Protein AF-0000000068155104 (afdb_homodimer)

Nearest PDB structures (foldseek):
  5gm2-assembly2_L  TM=5.877E-01  e=4.434E-13  Streptomyces blastmyceticus
  5gm2-assembly3_O  TM=5.176E-01  e=1.090E-13  Streptomyces blastmyceticus
  5gm2-assembly3_N  TM=5.203E-01  e=8.674E-13  Streptomyces blastmyceticus
  5gm2-assembly3_R  TM=5.690E-01  e=5.835E-11  Streptomyces blastmyceticus
  5gm2-assembly2_K  TM=4.852E-01  e=7.006E-11  Streptomyces blastmyceticus

pLDDT: mean 82.0, std 18.07, range [31.83, 98.69]

Radius of gyration: 24.77 Å; Cα contacts (8 Å, |Δi|>4): 972; chains: 2; bounding box: 61×70×61 Å

Sequence (526 aa):
MEKQAEGARKAYEYGQENKIDWGRTASDYTRYRAGFPAELFVRLERSFGVGLPDQRVLDIGTGTGTLAKRGCSVTGLDPSAEMMEGAKALDEKEGVRVTYVQGKTEDTQLPTASFEVVTAGTCWHWFDSHKAFAEVARLLVEGGRLVICHFDWLPIKGSIAWRTEQLWNMNGGTGFYPQWTIDAAECGFTHIETFSFDVSVPYSHEAWRGRLRAMGGIAAALTPDQVARFDRELDALLREHAPDEPLFIPHRVWAMIATRPAKMEKQAEGARKAYEYGQENKIDWGRTASDYTRYRAGFPAELFVRLERSFGVGLPDQRVLDIGTGTGTLAKRGCSVTGLDPSAEMMEGAKALDEKEGVRVTYVQGKTEDTQLPTASFEVVTAGTCWHWFDSHKAFAEVARLLVEGGRLVICHFDWLPIKGSIAWRTEQLWNMNGGTGFYPQWTIDAAECGFTHIETFSFDVSVPYSHEAWRGRLRAMGGIAAALTPDQVARFDRELDALLREHAPDEPLFIPHRVWAMIATRPAK

InterPro domains:
  IPR013216 Methyltransferase type 11 [PF08241] (58-148)
  IPR029063 S-adenosyl-L-methionine-dependent methyltransferase superfamily [G3DSA:3.40.50.150] (23-234)
  IPR029063 S-adenosyl-L-methionine-dependent methyltransferase superfamily [SSF53335] (28-261)
  IPR051052 Diverse substrate methyltransferase [PTHR44942] (25-153)

Structure (mmCIF, N/CA/C/O backbone):
data_AF-0000000068155104-model_v1
#
loop_
_entity.id
_entity.type
_entity.pdbx_description
1 polymer 'Methyltransferase type 11, putative'
#
loop_
_atom_site.group_PDB
_atom_site.id
_atom_site.type_symbol
_atom_site.label_atom_id
_atom_site.label_alt_id
_atom_site.label_comp_id
_atom_site.label_asym_id
_atom_site.label_entity_id
_atom_site.label_seq_id
_atom_site.pdbx_PDB_ins_code
_atom_site.Cartn_x
_atom_site.Cartn_y
_atom_site.Cartn_z
_atom_site.occupancy
_atom_site.B_iso_or_equiv
_atom_site.auth_seq_id
_atom_site.auth_comp_id
_atom_site.auth_asym_id
_atom_site.auth_atom_id
_atom_site.pdbx_PDB_model_num
ATOM 1 N N . MET A 1 1 ? -6.457 1.506 -16.344 1 32.34 1 MET A N 1
ATOM 2 C CA . MET A 1 1 ? -7.012 0.503 -15.445 1 32.34 1 MET A CA 1
ATOM 3 C C . MET A 1 1 ? -7.699 -0.613 -16.219 1 32.34 1 MET A C 1
ATOM 5 O O . MET A 1 1 ? -7.5 -1.794 -15.93 1 32.34 1 MET A O 1
ATOM 9 N N . GLU A 1 2 ? -8.469 -0.077 -17.125 1 35.06 2 GLU A N 1
ATOM 10 C CA . GLU A 1 2 ? -9.219 -0.964 -18.016 1 35.06 2 GLU A CA 1
ATOM 11 C C . GLU A 1 2 ? -8.289 -1.719 -18.953 1 35.06 2 GLU A C 1
ATOM 13 O O . GLU A 1 2 ? -8.469 -2.914 -19.188 1 35.06 2 GLU A O 1
ATOM 18 N N . LYS A 1 3 ? -7.273 -1.003 -19.219 1 40.66 3 LYS A N 1
ATOM 19 C CA . LYS A 1 3 ? -6.406 -1.529 -20.266 1 40.66 3 LYS A CA 1
ATOM 20 C C . LYS A 1 3 ? -5.504 -2.635 -19.719 1 40.66 3 LYS A C 1
ATOM 22 O O . LYS A 1 3 ? -5.246 -3.623 -20.422 1 40.66 3 LYS A O 1
ATOM 27 N N . GLN A 1 4 ? -5.113 -2.43 -18.531 1 37.66 4 GLN A N 1
ATOM 28 C CA . GLN A 1 4 ? -4.254 -3.443 -17.922 1 37.66 4 GLN A CA 1
ATOM 29 C C . GLN A 1 4 ? -5.035 -4.719 -17.641 1 37.66 4 GLN A C 1
ATOM 31 O O . GLN A 1 4 ? -4.543 -5.824 -17.875 1 37.66 4 GLN A O 1
ATOM 36 N N . ALA A 1 5 ? -6.254 -4.488 -17.141 1 41.12 5 ALA A N 1
ATOM 37 C CA . ALA A 1 5 ? -7.137 -5.633 -16.938 1 41.12 5 ALA A CA 1
ATOM 38 C C . ALA A 1 5 ? -7.48 -6.297 -18.266 1 41.12 5 ALA A C 1
ATOM 40 O O . ALA A 1 5 ? -7.496 -7.527 -18.375 1 41.12 5 ALA A O 1
ATOM 41 N N . GLU A 1 6 ? -7.781 -5.344 -19.156 1 45.97 6 GLU A N 1
ATOM 42 C CA . GLU A 1 6 ? -8.094 -5.852 -20.5 1 45.97 6 GLU A CA 1
ATOM 43 C C . GLU A 1 6 ? -6.906 -6.605 -21.094 1 45.97 6 GLU A C 1
ATOM 45 O O . GLU A 1 6 ? -7.082 -7.648 -21.719 1 45.97 6 GLU A O 1
ATOM 50 N N . GLY A 1 7 ? -5.844 -6.129 -20.766 1 43.12 7 GLY A N 1
ATOM 51 C CA . GLY A 1 7 ? -4.652 -6.801 -21.25 1 43.12 7 GLY A CA 1
ATOM 52 C C . GLY A 1 7 ? -4.406 -8.141 -20.594 1 43.12 7 GLY A C 1
ATOM 53 O O . GLY A 1 7 ? -4.109 -9.133 -21.266 1 43.12 7 GLY A O 1
ATOM 54 N N . ALA A 1 8 ? -4.641 -8.102 -19.344 1 42.47 8 ALA A N 1
ATOM 55 C CA . ALA A 1 8 ? -4.504 -9.352 -18.594 1 42.47 8 ALA A CA 1
ATOM 56 C C . ALA A 1 8 ? -5.582 -10.359 -19 1 42.47 8 ALA A C 1
ATOM 58 O O . ALA A 1 8 ? -5.293 -11.539 -19.219 1 42.47 8 ALA A O 1
ATOM 59 N N . ARG A 1 9 ? -6.805 -9.883 -19.078 1 45.38 9 ARG A N 1
ATOM 60 C CA . ARG A 1 9 ? -7.906 -10.711 -19.547 1 45.38 9 ARG A CA 1
ATOM 61 C C . ARG A 1 9 ? -7.641 -11.211 -20.969 1 45.38 9 ARG A C 1
ATOM 63 O O . ARG A 1 9 ? -7.844 -12.391 -21.25 1 45.38 9 ARG A O 1
ATOM 70 N N . LYS A 1 10 ? -7.285 -10.297 -21.703 1 47.78 10 LYS A N 1
ATOM 71 C CA . LYS A 1 10 ? -6.949 -10.695 -23.078 1 47.78 10 LYS A CA 1
ATOM 72 C C . LYS A 1 10 ? -5.777 -11.672 -23.094 1 47.78 10 LYS A C 1
ATOM 74 O O . LYS A 1 10 ? -5.77 -12.633 -23.859 1 47.78 10 LYS A O 1
ATOM 79 N N . ALA A 1 11 ? -4.938 -11.312 -22.188 1 43.78 11 ALA A N 1
ATOM 80 C CA . ALA A 1 11 ? -3.807 -12.234 -22.094 1 43.78 11 ALA A CA 1
ATOM 81 C C . ALA A 1 11 ? -4.254 -13.602 -21.594 1 43.78 11 ALA A C 1
ATOM 83 O O . ALA A 1 11 ? -3.812 -14.633 -22.094 1 43.78 11 ALA A O 1
ATOM 84 N N . TYR A 1 12 ? -5.152 -13.57 -20.703 1 43.81 12 TYR A N 1
ATOM 85 C CA . TYR A 1 12 ? -5.75 -14.812 -20.219 1 43.81 12 TYR A CA 1
ATOM 86 C C . TYR A 1 12 ? -6.602 -15.461 -21.312 1 43.81 12 TYR A C 1
ATOM 88 O O . TYR A 1 12 ? -6.469 -16.656 -21.578 1 43.81 12 TYR A O 1
ATOM 96 N N . GLU A 1 13 ? -7.578 -14.664 -21.75 1 48.22 13 GLU A N 1
ATOM 97 C CA . GLU A 1 13 ? -8.398 -15.18 -22.844 1 48.22 13 GLU A CA 1
ATOM 98 C C . GLU A 1 13 ? -7.531 -15.625 -24.016 1 48.22 13 GLU A C 1
ATOM 100 O O . GLU A 1 13 ? -7.789 -16.672 -24.625 1 48.22 13 GLU A O 1
ATOM 105 N N . TYR A 1 14 ? -6.711 -14.727 -24.297 1 42.06 14 TYR A N 1
ATOM 106 C CA . TYR A 1 14 ? -5.746 -15.094 -25.328 1 42.06 14 TYR A CA 1
ATOM 107 C C . TYR A 1 14 ? -4.996 -16.359 -24.938 1 42.06 14 TYR A C 1
ATOM 109 O O . TYR A 1 14 ? -4.805 -17.25 -25.766 1 42.06 14 TYR A O 1
ATOM 117 N N . GLY A 1 15 ? -4.637 -16.328 -23.75 1 41.47 15 GLY A N 1
ATOM 118 C CA . GLY A 1 15 ? -4.027 -17.562 -23.281 1 41.47 15 GLY A CA 1
ATOM 119 C C . GLY A 1 15 ? -4.965 -18.75 -23.344 1 41.47 15 GLY A C 1
ATOM 120 O O . GLY A 1 15 ? -4.57 -19.844 -23.766 1 41.47 15 GLY A O 1
ATOM 121 N N . GLN A 1 16 ? -6.125 -18.516 -22.953 1 42.72 16 GLN A N 1
ATOM 122 C CA . GLN A 1 16 ? -7.133 -19.562 -23.031 1 42.72 16 GLN A CA 1
ATOM 123 C C . GLN A 1 16 ? -7.434 -19.922 -24.484 1 42.72 16 GLN A C 1
ATOM 125 O O . GLN A 1 16 ? -7.578 -21.094 -24.828 1 42.72 16 GLN A O 1
ATOM 130 N N . GLU A 1 17 ? -7.809 -18.938 -25.172 1 41.97 17 GLU A N 1
ATOM 131 C CA . GLU A 1 17 ? -8.203 -19.172 -26.547 1 41.97 17 GLU A CA 1
ATOM 132 C C . GLU A 1 17 ? -7.039 -19.734 -27.359 1 41.97 17 GLU A C 1
ATOM 134 O O . GLU A 1 17 ? -7.238 -20.562 -28.266 1 41.97 17 GLU A O 1
ATOM 139 N N . ASN A 1 18 ? -5.91 -19.016 -27.266 1 42.78 18 ASN A N 1
ATOM 140 C CA . ASN A 1 18 ? -4.824 -19.406 -28.156 1 42.78 18 ASN A CA 1
ATOM 141 C C . ASN A 1 18 ? -3.965 -20.516 -27.531 1 42.78 18 ASN A C 1
ATOM 143 O O . ASN A 1 18 ? -2.852 -20.766 -27.984 1 42.78 18 ASN A O 1
ATOM 147 N N . LYS A 1 19 ? -4.391 -21.375 -26.984 1 40.81 19 LYS A N 1
ATOM 148 C CA . LYS A 1 19 ? -3.715 -22.547 -26.438 1 40.81 19 LYS A CA 1
ATOM 149 C C . LYS A 1 19 ? -2.336 -22.188 -25.891 1 40.81 19 LYS A C 1
ATOM 151 O O . LYS A 1 19 ? -1.319 -22.703 -26.375 1 40.81 19 LYS A O 1
ATOM 156 N N . ILE A 1 20 ? -2.104 -21.078 -25.438 1 39.25 20 ILE A N 1
ATOM 157 C CA . ILE A 1 20 ? -0.818 -20.828 -24.797 1 39.25 20 ILE A CA 1
ATOM 158 C C . ILE A 1 20 ? -0.436 -22.016 -23.922 1 39.25 20 ILE A C 1
ATOM 160 O O . ILE A 1 20 ? -1.214 -22.422 -23.062 1 39.25 20 ILE A O 1
ATOM 164 N N . ASP A 1 21 ? 0.382 -22.891 -24.391 1 36.12 21 ASP A N 1
ATOM 165 C CA . ASP A 1 21 ? 0.933 -24.047 -23.703 1 36.12 21 ASP A CA 1
ATOM 166 C C . ASP A 1 21 ? 1.561 -23.656 -22.359 1 36.12 21 ASP A C 1
ATOM 168 O O . ASP A 1 21 ? 2.752 -23.359 -22.297 1 36.12 21 ASP A O 1
ATOM 172 N N . TRP A 1 22 ? 0.762 -23.281 -21.484 1 41 22 TRP A N 1
ATOM 173 C CA . TRP A 1 22 ? 1.134 -23.047 -20.094 1 41 22 TRP A CA 1
ATOM 174 C C . TRP A 1 22 ? 2.086 -24.141 -19.609 1 41 22 TRP A C 1
ATOM 176 O O . TRP A 1 22 ? 2.713 -24 -18.562 1 41 22 TRP A O 1
ATOM 186 N N . GLY A 1 23 ? 2.125 -25.234 -20.25 1 39.84 23 GLY A N 1
ATOM 187 C CA . GLY A 1 23 ? 3.025 -26.328 -19.969 1 39.84 23 GLY A CA 1
ATOM 188 C C . GLY A 1 23 ? 4.488 -25.969 -20.141 1 39.84 23 GLY A C 1
ATOM 189 O O . GLY A 1 23 ? 5.328 -26.344 -19.312 1 39.84 23 GLY A O 1
ATOM 190 N N . ARG A 1 24 ? 4.84 -25.469 -21.141 1 44.06 24 ARG A N 1
ATOM 191 C CA . ARG A 1 24 ? 6.223 -25.125 -21.453 1 44.06 24 ARG A CA 1
ATOM 192 C C . ARG A 1 24 ? 6.715 -23.969 -20.578 1 44.06 24 ARG A C 1
ATOM 194 O O . ARG A 1 24 ? 7.875 -23.969 -20.156 1 44.06 24 ARG A O 1
ATOM 201 N N . THR A 1 25 ? 5.941 -23.016 -20.234 1 46.38 25 THR A N 1
ATOM 202 C CA . THR A 1 25 ? 6.23 -21.875 -19.375 1 46.38 25 THR A CA 1
ATOM 203 C C . THR A 1 25 ? 6.137 -22.266 -17.906 1 46.38 25 THR A C 1
ATOM 205 O O . THR A 1 25 ? 6.758 -21.641 -17.047 1 46.38 25 THR A O 1
ATOM 208 N N . ALA A 1 26 ? 5.453 -23.266 -17.75 1 51.56 26 ALA A N 1
ATOM 209 C CA . ALA A 1 26 ? 5.277 -23.766 -16.375 1 51.56 26 ALA A CA 1
ATOM 210 C C . ALA A 1 26 ? 6.609 -24.219 -15.789 1 51.56 26 ALA A C 1
ATOM 212 O O . ALA A 1 26 ? 6.883 -23.969 -14.609 1 51.56 26 ALA A O 1
ATOM 213 N N . SER A 1 27 ? 7.441 -24.75 -16.688 1 51.41 27 SER A N 1
ATOM 214 C CA . SER A 1 27 ? 8.727 -25.219 -16.188 1 51.41 27 SER A CA 1
ATOM 215 C C . SER A 1 27 ? 9.609 -24.062 -15.75 1 51.41 27 SER A C 1
ATOM 217 O O . SER A 1 27 ? 10.203 -24.094 -14.664 1 51.41 27 SER A O 1
ATOM 219 N N . ASP A 1 28 ? 9.664 -23.078 -16.578 1 58.44 28 ASP A N 1
ATOM 220 C CA . ASP A 1 28 ? 10.492 -21.938 -16.203 1 58.44 28 ASP A CA 1
ATOM 221 C C . ASP A 1 28 ? 9.867 -21.156 -15.055 1 58.44 28 ASP A C 1
ATOM 223 O O . ASP A 1 28 ? 10.578 -20.672 -14.172 1 58.44 28 ASP A O 1
ATOM 227 N N . TYR A 1 29 ? 8.586 -21.172 -15.109 1 57.03 29 TYR A N 1
ATOM 228 C CA . TYR A 1 29 ? 7.895 -20.422 -14.07 1 57.03 29 TYR A CA 1
ATOM 229 C C . TYR A 1 29 ? 8.211 -20.984 -12.688 1 57.03 29 TYR A C 1
ATOM 231 O O . TYR A 1 29 ? 8.625 -20.25 -11.789 1 57.03 29 TYR A O 1
ATOM 239 N N . THR A 1 30 ? 8.039 -22.203 -12.586 1 58.94 30 THR A N 1
ATOM 240 C CA . THR A 1 30 ? 8.273 -22.859 -11.305 1 58.94 30 THR A CA 1
ATOM 241 C C . THR A 1 30 ? 9.758 -22.844 -10.953 1 58.94 30 THR A C 1
ATOM 243 O O . THR A 1 30 ? 10.125 -22.703 -9.781 1 58.94 30 THR A O 1
ATOM 246 N N . ARG A 1 31 ? 10.422 -22.922 -12.07 1 58.59 31 ARG A N 1
ATOM 247 C CA . ARG A 1 31 ? 11.859 -23.094 -11.859 1 58.59 31 ARG A CA 1
ATOM 248 C C . ARG A 1 31 ? 12.508 -21.766 -11.461 1 58.59 31 ARG A C 1
ATOM 250 O O . ARG A 1 31 ? 13.445 -21.75 -10.664 1 58.59 31 ARG A O 1
ATOM 257 N N . TYR A 1 32 ? 11.898 -20.766 -12.055 1 56.84 32 TYR A N 1
ATOM 258 C CA . TYR A 1 32 ? 12.719 -19.562 -11.922 1 56.84 32 TYR A CA 1
ATOM 259 C C . TYR A 1 32 ? 11.969 -18.484 -11.148 1 56.84 32 TYR A C 1
ATOM 261 O O . TYR A 1 32 ? 12.523 -17.406 -10.875 1 56.84 32 TYR A O 1
ATOM 269 N N . ARG A 1 33 ? 10.773 -18.75 -10.891 1 60.19 33 ARG A N 1
ATOM 270 C CA . ARG A 1 33 ? 10.086 -17.766 -10.055 1 60.19 33 ARG A CA 1
ATOM 271 C C . ARG A 1 33 ? 10.375 -18.016 -8.578 1 60.19 33 ARG A C 1
ATOM 273 O O . ARG A 1 33 ? 10.188 -19.125 -8.078 1 60.19 33 ARG A O 1
ATOM 280 N N . ALA A 1 34 ? 10.891 -16.875 -8.062 1 58.97 34 ALA A N 1
ATOM 281 C CA . ALA A 1 34 ? 11.07 -16.953 -6.613 1 58.97 34 ALA A CA 1
ATOM 282 C C . ALA A 1 34 ? 9.734 -17.047 -5.891 1 58.97 34 ALA A C 1
ATOM 284 O O . ALA A 1 34 ? 8.781 -16.344 -6.246 1 58.97 34 ALA A O 1
ATOM 285 N N . GLY A 1 35 ? 9.492 -18.047 -5.168 1 76.62 35 GLY A N 1
ATOM 286 C CA . GLY A 1 35 ? 8.352 -18.078 -4.273 1 76.62 35 GLY A CA 1
ATOM 287 C C . GLY A 1 35 ? 8.359 -16.969 -3.248 1 76.62 35 GLY A C 1
ATOM 288 O O . GLY A 1 35 ? 9.289 -16.156 -3.203 1 76.62 35 GLY A O 1
ATOM 289 N N . PHE A 1 36 ? 7.34 -16.812 -2.57 1 87.69 36 PHE A N 1
ATOM 290 C CA . PHE A 1 36 ? 7.262 -15.805 -1.516 1 87.69 36 PHE A CA 1
ATOM 291 C C . PHE A 1 36 ? 8.297 -16.078 -0.433 1 87.69 36 PHE A C 1
ATOM 293 O O . PHE A 1 36 ? 8.555 -17.219 -0.083 1 87.69 36 PHE A O 1
ATOM 300 N N . PRO A 1 37 ? 8.93 -14.992 0.095 1 89.5 37 PRO A N 1
ATOM 301 C CA . PRO A 1 37 ? 9.836 -15.172 1.229 1 89.5 37 PRO A CA 1
ATOM 302 C C . PRO A 1 37 ? 9.117 -15.641 2.492 1 89.5 37 PRO A C 1
ATOM 304 O O . PRO A 1 37 ? 7.934 -15.352 2.676 1 89.5 37 PRO A O 1
ATOM 307 N N . ALA A 1 38 ? 9.852 -16.297 3.404 1 86.88 38 ALA A N 1
ATOM 308 C CA . ALA A 1 38 ? 9.32 -16.875 4.641 1 86.88 38 ALA A CA 1
ATOM 309 C C . ALA A 1 38 ? 8.664 -15.797 5.5 1 86.88 38 ALA A C 1
ATOM 311 O O . ALA A 1 38 ? 7.684 -16.062 6.203 1 86.88 38 ALA A O 1
ATOM 312 N N . GLU A 1 39 ? 9.164 -14.594 5.414 1 91.44 39 GLU A N 1
ATOM 313 C CA . GLU A 1 39 ? 8.68 -13.484 6.238 1 91.44 39 GLU A CA 1
ATOM 314 C C . GLU A 1 39 ? 7.207 -13.195 5.969 1 91.44 39 GLU A C 1
ATOM 316 O O . GLU A 1 39 ? 6.473 -12.789 6.871 1 91.44 39 GLU A O 1
ATOM 321 N N . LEU A 1 40 ? 6.789 -13.375 4.762 1 93.75 40 LEU A N 1
ATOM 322 C CA . LEU A 1 40 ? 5.375 -13.18 4.453 1 93.75 40 LEU A CA 1
ATOM 323 C C . LEU A 1 40 ? 4.5 -14.062 5.336 1 93.75 40 LEU A C 1
ATOM 325 O O . LEU A 1 40 ? 3.555 -13.578 5.961 1 93.75 40 LEU A O 1
ATOM 329 N N . PHE A 1 41 ? 4.848 -15.312 5.434 1 89 41 PHE A N 1
ATOM 330 C CA . PHE A 1 41 ? 4.043 -16.297 6.152 1 89 41 PHE A CA 1
ATOM 331 C C . PHE A 1 41 ? 4.098 -16.031 7.656 1 89 41 PHE A C 1
ATOM 333 O O . PHE A 1 41 ? 3.092 -16.188 8.352 1 89 41 PHE A O 1
ATOM 340 N N . VAL A 1 42 ? 5.242 -15.648 8.086 1 90.31 42 VAL A N 1
ATOM 341 C CA . VAL A 1 42 ? 5.41 -15.32 9.5 1 90.31 42 VAL A CA 1
ATOM 342 C C . VAL A 1 42 ? 4.5 -14.141 9.867 1 90.31 42 VAL A C 1
ATOM 344 O O . VAL A 1 42 ? 3.799 -14.188 10.875 1 90.31 42 VAL A O 1
ATOM 347 N N . ARG A 1 43 ? 4.473 -13.125 9.047 1 93.75 43 ARG A N 1
ATOM 348 C CA . ARG A 1 43 ? 3.648 -11.953 9.32 1 93.75 43 ARG A CA 1
ATOM 349 C C . ARG A 1 43 ? 2.164 -12.297 9.25 1 93.75 43 ARG A C 1
ATOM 351 O O . ARG A 1 43 ? 1.377 -11.836 10.078 1 93.75 43 ARG A O 1
ATOM 358 N N . LEU A 1 44 ? 1.815 -13.078 8.266 1 94.12 44 LEU A N 1
ATOM 359 C CA . LEU A 1 44 ? 0.421 -13.484 8.141 1 94.12 44 LEU A CA 1
ATOM 360 C C . LEU A 1 44 ? -0.034 -14.258 9.375 1 94.12 44 LEU A C 1
ATOM 362 O O . LEU A 1 44 ? -1.132 -14.023 9.883 1 94.12 44 LEU A O 1
ATOM 366 N N . GLU A 1 45 ? 0.781 -15.125 9.82 1 90.94 45 GLU A N 1
ATOM 367 C CA . GLU A 1 45 ? 0.453 -15.938 10.984 1 90.94 45 GLU A CA 1
ATOM 368 C C . GLU A 1 45 ? 0.401 -15.094 12.25 1 90.94 45 GLU A C 1
ATOM 370 O O . GLU A 1 45 ? -0.602 -15.102 12.969 1 90.94 45 GLU A O 1
ATOM 375 N N . ARG A 1 46 ? 1.416 -14.312 12.484 1 91.56 46 ARG A N 1
ATOM 376 C CA . ARG A 1 46 ? 1.595 -13.625 13.758 1 91.56 46 ARG A CA 1
ATOM 377 C C . ARG A 1 46 ? 0.658 -12.422 13.867 1 91.56 46 ARG A C 1
ATOM 379 O O . ARG A 1 46 ? 0.117 -12.148 14.938 1 91.56 46 ARG A O 1
ATOM 386 N N . SER A 1 47 ? 0.478 -11.805 12.805 1 93.75 47 SER A N 1
ATOM 387 C CA . SER A 1 47 ? -0.242 -10.539 12.891 1 93.75 47 SER A CA 1
ATOM 388 C C . SER A 1 47 ? -1.708 -10.711 12.5 1 93.75 47 SER A C 1
ATOM 390 O O . SER A 1 47 ? -2.561 -9.922 12.914 1 93.75 47 SER A O 1
ATOM 392 N N . PHE A 1 48 ? -2.008 -11.797 11.727 1 94.31 48 PHE A N 1
ATOM 393 C CA . PHE A 1 48 ? -3.357 -11.836 11.172 1 94.31 48 PHE A CA 1
ATOM 394 C C . PHE A 1 48 ? -4.012 -13.18 11.445 1 94.31 48 PHE A C 1
ATOM 396 O O . PHE A 1 48 ? -5.176 -13.398 11.094 1 94.31 48 PHE A O 1
ATOM 403 N N . GLY A 1 49 ? -3.307 -14.133 12 1 91.62 49 GLY A N 1
ATOM 404 C CA . GLY A 1 49 ? -3.865 -15.438 12.32 1 91.62 49 GLY A CA 1
ATOM 405 C C . GLY A 1 49 ? -4.145 -16.281 11.094 1 91.62 49 GLY A C 1
ATOM 406 O O . GLY A 1 49 ? -5.113 -17.047 11.07 1 91.62 49 GLY A O 1
ATOM 407 N N . VAL A 1 50 ? -3.371 -16.078 10.086 1 91.75 50 VAL A N 1
ATOM 408 C CA . VAL A 1 50 ? -3.514 -16.828 8.836 1 91.75 50 VAL A CA 1
ATOM 409 C C . VAL A 1 50 ? -2.426 -17.906 8.75 1 91.75 50 VAL A C 1
ATOM 411 O O . VAL A 1 50 ? -1.242 -17.609 8.938 1 91.75 50 VAL A O 1
ATOM 414 N N . GLY A 1 51 ? -2.838 -19.078 8.438 1 86.94 51 GLY A N 1
ATOM 415 C CA . GLY A 1 51 ? -1.892 -20.188 8.328 1 86.94 51 GLY A CA 1
ATOM 416 C C . GLY A 1 51 ? -1.689 -20.938 9.625 1 86.94 51 GLY A C 1
ATOM 417 O O . GLY A 1 51 ? -0.599 -21.438 9.891 1 86.94 51 GLY A O 1
ATOM 418 N N . LEU A 1 52 ? -2.648 -20.984 10.422 1 87.12 52 LEU A N 1
ATOM 419 C CA . LEU A 1 52 ? -2.594 -21.688 11.695 1 87.12 52 LEU A CA 1
ATOM 420 C C . LEU A 1 52 ? -2.861 -23.188 11.508 1 87.12 52 LEU A C 1
ATOM 422 O O . LEU A 1 52 ? -3.49 -23.578 10.531 1 87.12 52 LEU A O 1
ATOM 426 N N . PRO A 1 53 ? -2.381 -23.938 12.461 1 84.25 53 PRO A N 1
ATOM 427 C CA . PRO A 1 53 ? -2.656 -25.375 12.367 1 84.25 53 PRO A CA 1
ATOM 428 C C . PRO A 1 53 ? -4.148 -25.688 12.297 1 84.25 53 PRO A C 1
ATOM 430 O O . PRO A 1 53 ? -4.949 -25.047 12.977 1 84.25 53 PRO A O 1
ATOM 433 N N . ASP A 1 54 ? -4.492 -26.609 11.352 1 85.94 54 ASP A N 1
ATOM 434 C CA . ASP A 1 54 ? -5.824 -27.188 11.188 1 85.94 54 ASP A CA 1
ATOM 435 C C . ASP A 1 54 ? -6.793 -26.156 10.586 1 85.94 54 ASP A C 1
ATOM 437 O O . ASP A 1 54 ? -7.996 -26.422 10.5 1 85.94 54 ASP A O 1
ATOM 441 N N . GLN A 1 55 ? -6.289 -25.047 10.266 1 91.12 55 GLN A N 1
ATOM 442 C CA . GLN A 1 55 ? -7.129 -24.062 9.586 1 91.12 55 GLN A CA 1
ATOM 443 C C . GLN A 1 55 ? -7.555 -24.578 8.211 1 91.12 55 GLN A C 1
ATOM 445 O O . GLN A 1 55 ? -6.738 -25.141 7.473 1 91.12 55 GLN A O 1
ATOM 450 N N . ARG A 1 56 ? -8.836 -24.516 7.875 1 93.75 56 ARG A N 1
ATOM 451 C CA . ARG A 1 56 ? -9.32 -24.828 6.535 1 93.75 56 ARG A CA 1
ATOM 452 C C . ARG A 1 56 ? -9.031 -23.688 5.562 1 93.75 56 ARG A C 1
ATOM 454 O O . ARG A 1 56 ? -9.672 -22.641 5.621 1 93.75 56 ARG A O 1
ATOM 461 N N . VAL A 1 57 ? -8.062 -23.953 4.668 1 93.25 57 VAL A N 1
ATOM 462 C CA . VAL A 1 57 ? -7.586 -22.922 3.756 1 93.25 57 VAL A CA 1
ATOM 463 C C . VAL A 1 57 ? -7.879 -23.312 2.312 1 93.25 57 VAL A C 1
ATOM 465 O O . VAL A 1 57 ? -7.664 -24.469 1.927 1 93.25 57 VAL A O 1
ATOM 468 N N . LEU A 1 58 ? -8.453 -22.391 1.58 1 94.75 58 LEU A N 1
ATOM 469 C CA . LEU A 1 58 ? -8.547 -22.531 0.131 1 94.75 58 LEU A CA 1
ATOM 470 C C . LEU A 1 58 ? -7.535 -21.625 -0.565 1 94.75 58 LEU A C 1
ATOM 472 O O . LEU A 1 58 ? -7.531 -20.406 -0.349 1 94.75 58 LEU A O 1
ATOM 476 N N . ASP A 1 59 ? -6.699 -22.219 -1.336 1 92.75 59 ASP A N 1
ATOM 477 C CA . ASP A 1 59 ? -5.762 -21.453 -2.162 1 92.75 59 ASP A CA 1
ATOM 478 C C . ASP A 1 59 ? -6.238 -21.406 -3.611 1 92.75 59 ASP A C 1
ATOM 480 O O . ASP A 1 59 ? -6.156 -22.391 -4.34 1 92.75 59 ASP A O 1
ATOM 484 N N . ILE A 1 60 ? -6.699 -20.234 -3.984 1 93.31 60 ILE A N 1
ATOM 485 C CA . ILE A 1 60 ? -7.219 -20.094 -5.34 1 93.31 60 ILE A CA 1
ATOM 486 C C . ILE A 1 60 ? -6.082 -19.719 -6.289 1 93.31 60 ILE A C 1
ATOM 488 O O . ILE A 1 60 ? -5.188 -18.953 -5.93 1 93.31 60 ILE A O 1
ATOM 492 N N . GLY A 1 61 ? -6.133 -20.219 -7.52 1 88.06 61 GLY A N 1
ATOM 493 C CA . GLY A 1 61 ? -5.02 -20.062 -8.445 1 88.06 61 GLY A CA 1
ATOM 494 C C . GLY A 1 61 ? -3.73 -20.672 -7.934 1 88.06 61 GLY A C 1
ATOM 495 O O . GLY A 1 61 ? -2.674 -20.047 -7.977 1 88.06 61 GLY A O 1
ATOM 496 N N . THR A 1 62 ? -3.748 -21.766 -7.41 1 84.19 62 THR A N 1
ATOM 497 C CA . THR A 1 62 ? -2.654 -22.359 -6.645 1 84.19 62 THR A CA 1
ATOM 498 C C . THR A 1 62 ? -1.491 -22.734 -7.562 1 84.19 62 THR A C 1
ATOM 500 O O . THR A 1 62 ? -0.345 -22.812 -7.117 1 84.19 62 THR A O 1
ATOM 503 N N . GLY A 1 63 ? -1.752 -22.953 -8.789 1 75.25 63 GLY A N 1
ATOM 504 C CA . GLY A 1 63 ? -0.684 -23.312 -9.703 1 75.25 63 GLY A CA 1
ATOM 505 C C . GLY A 1 63 ? 0.12 -24.516 -9.242 1 75.25 63 GLY A C 1
ATOM 506 O O . GLY A 1 63 ? -0.447 -25.547 -8.914 1 75.25 63 GLY A O 1
ATOM 507 N N . THR A 1 64 ? 1.511 -24.25 -9.125 1 64.56 64 THR A N 1
ATOM 508 C CA . THR A 1 64 ? 2.396 -25.359 -8.773 1 64.56 64 THR A CA 1
ATOM 509 C C . THR A 1 64 ? 2.607 -25.422 -7.262 1 64.56 64 THR A C 1
ATOM 511 O O . THR A 1 64 ? 3.455 -26.172 -6.781 1 64.56 64 THR A O 1
ATOM 514 N N . GLY A 1 65 ? 1.826 -24.578 -6.52 1 66.75 65 GLY A N 1
ATOM 515 C CA . GLY A 1 65 ? 1.996 -24.625 -5.074 1 66.75 65 GLY A CA 1
ATOM 516 C C . GLY A 1 65 ? 1.045 -23.703 -4.328 1 66.75 65 GLY A C 1
ATOM 517 O O . GLY A 1 65 ? 0.411 -22.844 -4.93 1 66.75 65 GLY A O 1
ATOM 518 N N . THR A 1 66 ? 0.97 -24.109 -3.018 1 65.56 66 THR A N 1
ATOM 519 C CA . THR A 1 66 ? 0.041 -23.375 -2.164 1 65.56 66 THR A CA 1
ATOM 520 C C . THR A 1 66 ? 0.789 -22.375 -1.281 1 65.56 66 THR A C 1
ATOM 522 O O . THR A 1 66 ? 1.955 -22.594 -0.946 1 65.56 66 THR A O 1
ATOM 525 N N . LEU A 1 67 ? 0.146 -21.25 -1.104 1 70.19 67 LEU A N 1
ATOM 526 C CA . LEU A 1 67 ? 0.623 -20.297 -0.111 1 70.19 67 LEU A CA 1
ATOM 527 C C . LEU A 1 67 ? 0.55 -20.891 1.292 1 70.19 67 LEU A C 1
ATOM 529 O O . LEU A 1 67 ? 1.369 -20.562 2.154 1 70.19 67 LEU A O 1
ATOM 533 N N . ALA A 1 68 ? -0.399 -21.906 1.591 1 63.16 68 ALA A N 1
ATOM 534 C CA . ALA A 1 68 ? -0.669 -22.344 2.957 1 63.16 68 ALA A CA 1
ATOM 535 C C . ALA A 1 68 ? 0.049 -23.656 3.264 1 63.16 68 ALA A C 1
ATOM 537 O O . ALA A 1 68 ? -0.136 -24.656 2.559 1 63.16 68 ALA A O 1
ATOM 538 N N . LYS A 1 69 ? 1.315 -23.641 3.822 1 62.69 69 LYS A N 1
ATOM 539 C CA . LYS A 1 69 ? 1.917 -24.969 3.908 1 62.69 69 LYS A CA 1
ATOM 540 C C . LYS A 1 69 ? 2.064 -25.422 5.359 1 62.69 69 LYS A C 1
ATOM 542 O O . LYS A 1 69 ? 1.992 -26.609 5.66 1 62.69 69 LYS A O 1
ATOM 547 N N . ARG A 1 70 ? 2.004 -24.516 6.316 1 57.09 70 ARG A N 1
ATOM 548 C CA . ARG A 1 70 ? 2.418 -25.016 7.621 1 57.09 70 ARG A CA 1
ATOM 549 C C . ARG A 1 70 ? 1.245 -25.656 8.359 1 57.09 70 ARG A C 1
ATOM 551 O O . ARG A 1 70 ? 0.54 -24.969 9.117 1 57.09 70 ARG A O 1
ATOM 558 N N . GLY A 1 71 ? 1.029 -27.047 8.055 1 66.06 71 GLY A N 1
ATOM 559 C CA . GLY A 1 71 ? 0.099 -27.766 8.914 1 66.06 71 GLY A CA 1
ATOM 560 C C . GLY A 1 71 ? -1.351 -27.391 8.656 1 66.06 71 GLY A C 1
ATOM 561 O O . GLY A 1 71 ? -2.252 -27.891 9.336 1 66.06 71 GLY A O 1
ATOM 562 N N . CYS A 1 72 ? -1.639 -26.594 7.773 1 78.62 72 CYS A N 1
ATOM 563 C CA . CYS A 1 72 ? -3.006 -26.25 7.406 1 78.62 72 CYS A CA 1
ATOM 564 C C . CYS A 1 72 ? -3.654 -27.359 6.59 1 78.62 72 CYS A C 1
ATOM 566 O O . CYS A 1 72 ? -2.961 -28.234 6.059 1 78.62 72 CYS A O 1
ATOM 568 N N . SER A 1 73 ? -4.965 -27.5 6.68 1 85.19 73 SER A N 1
ATOM 569 C CA . SER A 1 73 ? -5.746 -28.266 5.711 1 85.19 73 SER A CA 1
ATOM 570 C C . SER A 1 73 ? -6.027 -27.438 4.457 1 85.19 73 SER A C 1
ATOM 572 O O . SER A 1 73 ? -6.918 -26.594 4.457 1 85.19 73 SER A O 1
ATOM 574 N N . VAL A 1 74 ? -5.312 -27.781 3.449 1 88.62 74 VAL A N 1
ATOM 575 C CA . VAL A 1 74 ? -5.324 -26.875 2.307 1 88.62 74 VAL A CA 1
ATOM 576 C C . VAL A 1 74 ? -6.027 -27.547 1.124 1 88.62 74 VAL A C 1
ATOM 578 O O . VAL A 1 74 ? -5.793 -28.719 0.837 1 88.62 74 VAL A O 1
ATOM 581 N N . THR A 1 75 ? -6.941 -26.844 0.56 1 91.06 75 THR A N 1
ATOM 582 C CA . THR A 1 75 ? -7.492 -27.141 -0.758 1 91.06 75 THR A CA 1
ATOM 583 C C . THR A 1 75 ? -6.938 -26.172 -1.805 1 91.06 75 THR A C 1
ATOM 585 O O . THR A 1 75 ? -6.98 -24.953 -1.619 1 91.06 75 THR A O 1
ATOM 588 N N . GLY A 1 76 ? -6.344 -26.672 -2.82 1 90.75 76 GLY A N 1
ATOM 589 C CA . GLY A 1 76 ? -5.879 -25.875 -3.941 1 90.75 76 GLY A CA 1
ATOM 590 C C . GLY A 1 76 ? -6.832 -25.891 -5.121 1 90.75 76 GLY A C 1
ATOM 591 O O . GLY A 1 76 ? -7.328 -26.953 -5.508 1 90.75 76 GLY A O 1
ATOM 592 N N . LEU A 1 77 ? -7.098 -24.719 -5.637 1 91.56 77 LEU A N 1
ATOM 593 C CA . LEU A 1 77 ? -7.996 -24.578 -6.777 1 91.56 77 LEU A CA 1
ATOM 594 C C . LEU A 1 77 ? -7.27 -23.953 -7.965 1 91.56 77 LEU A C 1
ATOM 596 O O . LEU A 1 77 ? -6.598 -22.922 -7.82 1 91.56 77 LEU A O 1
ATOM 600 N N . ASP A 1 78 ? -7.371 -24.594 -9.086 1 88.06 78 ASP A N 1
ATOM 601 C CA . ASP A 1 78 ? -6.789 -24.078 -10.32 1 88.06 78 ASP A CA 1
ATOM 602 C C . ASP A 1 78 ? -7.551 -24.594 -11.547 1 88.06 78 ASP A C 1
ATOM 604 O O . ASP A 1 78 ? -7.984 -25.75 -11.57 1 88.06 78 ASP A O 1
ATOM 608 N N . PRO A 1 79 ? -7.703 -23.719 -12.492 1 84.94 79 PRO A N 1
ATOM 609 C CA . PRO A 1 79 ? -8.398 -24.203 -13.688 1 84.94 79 PRO A CA 1
ATOM 610 C C . PRO A 1 79 ? -7.562 -25.172 -14.508 1 84.94 79 PRO A C 1
ATOM 612 O O . PRO A 1 79 ? -8.109 -25.938 -15.305 1 84.94 79 PRO A O 1
ATOM 615 N N . SER A 1 80 ? -6.277 -25.062 -14.406 1 78 80 SER A N 1
ATOM 616 C CA . SER A 1 80 ? -5.387 -25.891 -15.211 1 78 80 SER A CA 1
ATOM 617 C C . SER A 1 80 ? -5.051 -27.203 -14.492 1 78 80 SER A C 1
ATOM 619 O O . SER A 1 80 ? -4.422 -27.188 -13.438 1 78 80 SER A O 1
ATOM 621 N N . ALA A 1 81 ? -5.363 -28.328 -15.086 1 73.19 81 ALA A N 1
ATOM 622 C CA . ALA A 1 81 ? -5.059 -29.641 -14.531 1 73.19 81 ALA A CA 1
ATOM 623 C C . ALA A 1 81 ? -3.553 -29.891 -14.523 1 73.19 81 ALA A C 1
ATOM 625 O O . ALA A 1 81 ? -3.031 -30.531 -13.609 1 73.19 81 ALA A O 1
ATOM 626 N N . GLU A 1 82 ? -2.932 -29.359 -15.531 1 66.75 82 GLU A N 1
ATOM 627 C CA . GLU A 1 82 ? -1.497 -29.578 -15.688 1 66.75 82 GLU A CA 1
ATOM 628 C C . GLU A 1 82 ? -0.714 -28.969 -14.531 1 66.75 82 GLU A C 1
ATOM 630 O O . GLU A 1 82 ? 0.233 -29.562 -14.023 1 66.75 82 GLU A O 1
ATOM 635 N N . MET A 1 83 ? -1.1 -27.828 -14.211 1 68.56 83 MET A N 1
ATOM 636 C CA . MET A 1 83 ? -0.411 -27.141 -13.109 1 68.56 83 MET A CA 1
ATOM 637 C C . MET A 1 83 ? -0.585 -27.922 -11.805 1 68.56 83 MET A C 1
ATOM 639 O O . MET A 1 83 ? 0.352 -28.016 -11.016 1 68.56 83 MET A O 1
ATOM 643 N N . MET A 1 84 ? -1.693 -28.578 -11.664 1 71 84 MET A N 1
ATOM 644 C CA . MET A 1 84 ? -2.023 -29.25 -10.414 1 71 84 MET A CA 1
ATOM 645 C C . MET A 1 84 ? -1.236 -30.547 -10.281 1 71 84 MET A C 1
ATOM 647 O O . MET A 1 84 ? -0.865 -30.953 -9.172 1 71 84 MET A O 1
ATOM 651 N N . GLU A 1 85 ? -0.978 -31.141 -11.344 1 70.75 85 GLU A N 1
ATOM 652 C CA . GLU A 1 85 ? -0.213 -32.375 -11.312 1 70.75 85 GLU A CA 1
ATOM 653 C C . GLU A 1 85 ? 1.213 -32.156 -10.828 1 70.75 85 GLU A C 1
ATOM 655 O O . GLU A 1 85 ? 1.755 -32.938 -10.055 1 70.75 85 GLU A O 1
ATOM 660 N N . GLY A 1 86 ? 1.753 -31.031 -11.266 1 65.5 86 GLY A N 1
ATOM 661 C CA . GLY A 1 86 ? 3.062 -30.641 -10.766 1 65.5 86 GLY A CA 1
ATOM 662 C C . GLY A 1 86 ? 3.07 -30.359 -9.273 1 65.5 86 GLY A C 1
ATOM 663 O O . GLY A 1 86 ? 4.008 -30.734 -8.57 1 65.5 86 GLY A O 1
ATOM 664 N N . ALA A 1 87 ? 2.01 -29.812 -8.82 1 68.31 87 ALA A N 1
ATOM 665 C CA . ALA A 1 87 ? 1.888 -29.453 -7.414 1 68.31 87 ALA A CA 1
ATOM 666 C C . ALA A 1 87 ? 1.782 -30.703 -6.539 1 68.31 87 ALA A C 1
ATOM 668 O O . ALA A 1 87 ? 2.398 -30.781 -5.477 1 68.31 87 ALA A O 1
ATOM 669 N N . LYS A 1 88 ? 1.06 -31.688 -7.004 1 70.5 88 LYS A N 1
ATOM 670 C CA . LYS A 1 88 ? 0.869 -32.938 -6.27 1 70.5 88 LYS A CA 1
ATOM 671 C C . LYS A 1 88 ? 2.193 -33.656 -6.07 1 70.5 88 LYS A C 1
ATOM 673 O O . LYS A 1 88 ? 2.457 -34.188 -4.992 1 70.5 88 LYS A O 1
ATOM 678 N N . ALA A 1 89 ? 2.93 -33.562 -7.055 1 65.94 89 ALA A N 1
ATOM 679 C CA . ALA A 1 89 ? 4.227 -34.219 -6.98 1 65.94 89 ALA A CA 1
ATOM 680 C C . ALA A 1 89 ? 5.129 -33.562 -5.945 1 65.94 89 ALA A C 1
ATOM 682 O O . ALA A 1 89 ? 5.828 -34.219 -5.188 1 65.94 89 ALA A O 1
ATOM 683 N N . LEU A 1 90 ? 5.043 -32.281 -5.93 1 64.31 90 LEU A N 1
ATOM 684 C CA . LEU A 1 90 ? 5.84 -31.516 -4.973 1 64.31 90 LEU A CA 1
ATOM 685 C C . LEU A 1 90 ? 5.34 -31.734 -3.549 1 64.31 90 LEU A C 1
ATOM 687 O O . LEU A 1 90 ? 6.141 -31.844 -2.615 1 64.31 90 LEU A O 1
ATOM 691 N N . ASP A 1 91 ? 4.094 -31.844 -3.377 1 68.19 91 ASP A N 1
ATOM 692 C CA . ASP A 1 91 ? 3.479 -32.062 -2.07 1 68.19 91 ASP A CA 1
ATOM 693 C C . ASP A 1 91 ? 3.902 -33.375 -1.476 1 68.19 91 ASP A C 1
ATOM 695 O O . ASP A 1 91 ? 4.191 -33.469 -0.28 1 68.19 91 ASP A O 1
ATOM 699 N N . GLU A 1 92 ? 3.869 -34.344 -2.23 1 65.56 92 GLU A N 1
ATOM 700 C CA . GLU A 1 92 ? 4.27 -35.688 -1.782 1 65.56 92 GLU A CA 1
ATOM 701 C C . GLU A 1 92 ? 5.711 -35.688 -1.274 1 65.56 92 GLU A C 1
ATOM 703 O O . GLU A 1 92 ? 6.012 -36.312 -0.252 1 65.56 92 GLU A O 1
ATOM 708 N N . LYS A 1 93 ? 6.41 -34.875 -1.92 1 63.66 93 LYS A N 1
ATOM 709 C CA . LYS A 1 93 ? 7.816 -34.812 -1.536 1 63.66 93 LYS A CA 1
ATOM 710 C C . LYS A 1 93 ? 7.988 -34.062 -0.217 1 63.66 93 LYS A C 1
ATOM 712 O O . LYS A 1 93 ? 8.867 -34.375 0.58 1 63.66 93 LYS A O 1
ATOM 717 N N . GLU A 1 94 ? 7.117 -33.125 -0.058 1 60.91 94 GLU A N 1
ATOM 718 C CA . GLU A 1 94 ? 7.258 -32.281 1.131 1 60.91 94 GLU A CA 1
ATOM 719 C C . GLU A 1 94 ? 6.402 -32.812 2.279 1 60.91 94 GLU A C 1
ATOM 721 O O . GLU A 1 94 ? 6.469 -32.281 3.398 1 60.91 94 GLU A O 1
ATOM 726 N N . GLY A 1 95 ? 5.652 -33.844 2.084 1 63.69 95 GLY A N 1
ATOM 727 C CA . GLY A 1 95 ? 4.82 -34.406 3.127 1 63.69 95 GLY A CA 1
ATOM 728 C C . GLY A 1 95 ? 3.617 -33.562 3.475 1 63.69 95 GLY A C 1
ATOM 729 O O . GLY A 1 95 ? 3.203 -33.5 4.633 1 63.69 95 GLY A O 1
ATOM 730 N N . VAL A 1 96 ? 3.246 -32.719 2.535 1 65 96 VAL A N 1
ATOM 731 C CA . VAL A 1 96 ? 2.082 -31.891 2.801 1 65 96 VAL A CA 1
ATOM 732 C C . VAL A 1 96 ? 0.873 -32.406 2.039 1 65 96 VAL A C 1
ATOM 734 O O . VAL A 1 96 ? 1.015 -32.969 0.948 1 65 96 VAL A O 1
ATOM 737 N N . ARG A 1 97 ? -0.27 -32.562 2.758 1 68.56 97 ARG A N 1
ATOM 738 C CA . ARG A 1 97 ? -1.491 -33.031 2.102 1 68.56 97 ARG A CA 1
ATOM 739 C C . ARG A 1 97 ? -2.34 -31.844 1.644 1 68.56 97 ARG A C 1
ATOM 741 O O . ARG A 1 97 ? -2.777 -31.031 2.463 1 68.56 97 ARG A O 1
ATOM 748 N N . VAL A 1 98 ? -2.357 -31.703 0.308 1 82.19 98 VAL A N 1
ATOM 749 C CA . VAL A 1 98 ? -3.209 -30.703 -0.311 1 82.19 98 VAL A CA 1
ATOM 750 C C . VAL A 1 98 ? -4.27 -31.375 -1.175 1 82.19 98 VAL A C 1
ATOM 752 O O . VAL A 1 98 ? -3.969 -32.312 -1.924 1 82.19 98 VAL A O 1
ATOM 755 N N . THR A 1 99 ? -5.492 -31.109 -0.953 1 86.25 99 THR A N 1
ATOM 756 C CA . THR A 1 99 ? -6.562 -31.516 -1.857 1 86.25 99 THR A CA 1
ATOM 757 C C . THR A 1 99 ? -6.672 -30.547 -3.035 1 86.25 99 THR A C 1
ATOM 759 O O . THR A 1 99 ? -6.82 -29.344 -2.844 1 86.25 99 THR A O 1
ATOM 762 N N . TYR A 1 100 ? -6.555 -31.078 -4.227 1 87.5 100 TYR A N 1
ATOM 763 C CA . TYR A 1 100 ? -6.633 -30.234 -5.406 1 87.5 100 TYR A CA 1
ATOM 764 C C . TYR A 1 100 ? -7.984 -30.359 -6.09 1 87.5 100 TYR A C 1
ATOM 766 O O . TYR A 1 100 ? -8.492 -31.469 -6.27 1 87.5 100 TYR A O 1
ATOM 774 N N . VAL A 1 101 ? -8.5 -29.266 -6.434 1 90.19 101 VAL A N 1
ATOM 775 C CA . VAL A 1 101 ? -9.773 -29.188 -7.141 1 90.19 101 VAL A CA 1
ATOM 776 C C . VAL A 1 101 ? -9.617 -28.359 -8.414 1 90.19 101 VAL A C 1
ATOM 778 O O . VAL A 1 101 ? -9.023 -27.281 -8.383 1 90.19 101 VAL A O 1
ATOM 781 N N . GLN A 1 102 ? -10.086 -28.922 -9.461 1 89.69 102 GLN A N 1
ATOM 782 C CA . GLN A 1 102 ? -10.086 -28.156 -10.703 1 89.69 102 GLN A CA 1
ATOM 783 C C . GLN A 1 102 ? -11.32 -27.266 -10.797 1 89.69 102 GLN A C 1
ATOM 785 O O . GLN A 1 102 ? -12.445 -27.719 -10.562 1 89.69 102 GLN A O 1
ATOM 790 N N . GLY A 1 103 ? -11.109 -25.953 -11.094 1 89 103 GLY A N 1
ATOM 791 C CA . GLY A 1 103 ? -12.234 -25.031 -11.219 1 89 103 GLY A CA 1
ATOM 792 C C . GLY A 1 103 ? -11.812 -23.594 -11.406 1 89 103 GLY A C 1
ATOM 793 O O . GLY A 1 103 ? -10.625 -23.266 -11.312 1 89 103 GLY A O 1
ATOM 794 N N . LYS A 1 104 ? -12.852 -22.812 -11.711 1 90.06 104 LYS A N 1
ATOM 795 C CA . LYS A 1 104 ? -12.664 -21.375 -11.867 1 90.06 104 LYS A CA 1
ATOM 796 C C . LYS A 1 104 ? -12.906 -20.641 -10.555 1 90.06 104 LYS A C 1
ATOM 798 O O . LYS A 1 104 ? -13.82 -20.984 -9.805 1 90.06 104 LYS A O 1
ATOM 803 N N . THR A 1 105 ? -12.156 -19.656 -10.406 1 89.06 105 THR A N 1
ATOM 804 C CA . THR A 1 105 ? -12.242 -18.875 -9.172 1 89.06 105 THR A CA 1
ATOM 805 C C . THR A 1 105 ? -13.602 -18.188 -9.062 1 89.06 105 THR A C 1
ATOM 807 O O . THR A 1 105 ? -14.141 -18.031 -7.965 1 89.06 105 THR A O 1
ATOM 810 N N . GLU A 1 106 ? -14.164 -17.719 -10.164 1 89.69 106 GLU A N 1
ATOM 811 C CA . GLU A 1 106 ? -15.398 -16.938 -10.18 1 89.69 106 GLU A CA 1
ATOM 812 C C . GLU A 1 106 ? -16.609 -17.828 -9.953 1 89.69 106 GLU A C 1
ATOM 814 O O . GLU A 1 106 ? -17.703 -17.328 -9.664 1 89.69 106 GLU A O 1
ATOM 819 N N . ASP A 1 107 ? -16.391 -19.109 -10.164 1 91.44 107 ASP A N 1
ATOM 820 C CA . ASP A 1 107 ? -17.422 -20.125 -9.953 1 91.44 107 ASP A CA 1
ATOM 821 C C . ASP A 1 107 ? -16.797 -21.453 -9.539 1 91.44 107 ASP A C 1
ATOM 823 O O . ASP A 1 107 ? -16.656 -22.359 -10.367 1 91.44 107 ASP A O 1
ATOM 827 N N . THR A 1 108 ? -16.609 -21.688 -8.234 1 93.62 108 THR A N 1
ATOM 828 C CA . THR A 1 108 ? -15.789 -22.797 -7.738 1 93.62 108 THR A CA 1
ATOM 829 C C . THR A 1 108 ? -16.641 -24.047 -7.555 1 93.62 108 THR A C 1
ATOM 831 O O . THR A 1 108 ? -16.125 -25.156 -7.508 1 93.62 108 THR A O 1
ATOM 834 N N . GLN A 1 109 ? -17.891 -23.859 -7.328 1 93.69 109 GLN A N 1
ATOM 835 C CA . GLN A 1 109 ? -18.859 -24.922 -7.047 1 93.69 109 GLN A CA 1
ATOM 836 C C . GLN A 1 109 ? -18.562 -25.578 -5.703 1 93.69 109 GLN A C 1
ATOM 838 O O . GLN A 1 109 ? -19.094 -26.641 -5.402 1 93.69 109 GLN A O 1
ATOM 843 N N . LEU A 1 110 ? -17.719 -25 -4.938 1 96.75 110 LEU A N 1
ATOM 844 C CA . LEU A 1 110 ? -17.438 -25.484 -3.592 1 96.75 110 LEU A CA 1
ATOM 845 C C . LEU A 1 110 ? -18.516 -25.031 -2.611 1 96.75 110 LEU A C 1
ATOM 847 O O . LEU A 1 110 ? -19.234 -24.078 -2.877 1 96.75 110 LEU A O 1
ATOM 851 N N . PRO A 1 111 ? -18.625 -25.766 -1.487 1 96.75 111 PRO A N 1
ATOM 852 C CA . PRO A 1 111 ? -19.703 -25.438 -0.561 1 96.75 111 PRO A CA 1
ATOM 853 C C . PRO A 1 111 ? -19.531 -24.062 0.081 1 96.75 111 PRO A C 1
ATOM 855 O O . PRO A 1 111 ? -18.406 -23.641 0.341 1 96.75 111 PRO A O 1
ATOM 858 N N . THR A 1 112 ? -20.672 -23.422 0.38 1 97.5 112 THR A N 1
ATOM 859 C CA . THR A 1 112 ? -20.734 -22.125 1.045 1 97.5 112 THR A CA 1
ATOM 860 C C . THR A 1 112 ? -20.156 -22.219 2.457 1 97.5 112 THR A C 1
ATOM 862 O O . THR A 1 112 ? -20.359 -23.219 3.148 1 97.5 112 THR A O 1
ATOM 865 N N . ALA A 1 113 ? -19.484 -21.172 2.869 1 97.62 113 ALA A N 1
ATOM 866 C CA . ALA A 1 113 ? -19.016 -21.016 4.238 1 97.62 113 ALA A CA 1
ATOM 867 C C . ALA A 1 113 ? -18.234 -22.234 4.699 1 97.62 113 ALA A C 1
ATOM 869 O O . ALA A 1 113 ? -18.484 -22.781 5.777 1 97.62 113 ALA A O 1
ATOM 870 N N . SER A 1 114 ? -17.266 -22.609 3.918 1 97.25 114 SER A N 1
ATOM 871 C CA . SER A 1 114 ? -16.562 -23.859 4.18 1 97.25 114 SER A CA 1
ATOM 872 C C . SER A 1 114 ? -15.094 -23.625 4.508 1 97.25 114 SER A C 1
ATOM 874 O O . SER A 1 114 ? -14.391 -24.547 4.938 1 97.25 114 SER A O 1
ATOM 876 N N . PHE A 1 115 ? -14.641 -22.391 4.414 1 96.5 115 PHE A N 1
ATOM 877 C CA . PHE A 1 115 ? -13.227 -22.109 4.625 1 96.5 115 PHE A CA 1
ATOM 878 C C . PHE A 1 115 ? -13.055 -20.969 5.617 1 96.5 115 PHE A C 1
ATOM 880 O O . PHE A 1 115 ? -13.859 -20.031 5.645 1 96.5 115 PHE A O 1
ATOM 887 N N . GLU A 1 116 ? -12.008 -21.031 6.359 1 96.5 116 GLU A N 1
ATOM 888 C CA . GLU A 1 116 ? -11.664 -19.969 7.305 1 96.5 116 GLU A CA 1
ATOM 889 C C . GLU A 1 116 ? -10.742 -18.938 6.66 1 96.5 116 GLU A C 1
ATOM 891 O O . GLU A 1 116 ? -10.719 -17.781 7.074 1 96.5 116 GLU A O 1
ATOM 896 N N . VAL A 1 117 ? -9.992 -19.438 5.707 1 96 117 VAL A N 1
ATOM 897 C CA . VAL A 1 117 ? -9.062 -18.562 4.992 1 96 117 VAL A CA 1
ATOM 898 C C . VAL A 1 117 ? -9.094 -18.906 3.502 1 96 117 VAL A C 1
ATOM 900 O O . VAL A 1 117 ? -9.109 -20.078 3.121 1 96 117 VAL A O 1
ATOM 903 N N . VAL A 1 118 ? -9.094 -17.906 2.688 1 96.69 118 VAL A N 1
ATOM 904 C CA . VAL A 1 118 ? -8.844 -18.016 1.253 1 96.69 118 VAL A CA 1
ATOM 905 C C . VAL A 1 118 ? -7.605 -17.219 0.874 1 96.69 118 VAL A C 1
ATOM 907 O O . VAL A 1 118 ? -7.445 -16.062 1.304 1 96.69 118 VAL A O 1
ATOM 910 N N . THR A 1 119 ? -6.711 -17.812 0.154 1 95.12 119 THR A N 1
ATOM 911 C CA . THR A 1 119 ? -5.5 -17.125 -0.289 1 95.12 119 THR A CA 1
ATOM 912 C C . THR A 1 119 ? -5.426 -17.094 -1.813 1 95.12 119 THR A C 1
ATOM 914 O O . THR A 1 119 ? -5.938 -17.984 -2.484 1 95.12 119 THR A O 1
ATOM 917 N N . ALA A 1 120 ? -4.863 -16.062 -2.324 1 94.88 120 ALA A N 1
ATOM 918 C CA . ALA A 1 120 ? -4.566 -15.883 -3.744 1 94.88 120 ALA A CA 1
ATOM 919 C C . ALA A 1 120 ? -3.201 -15.234 -3.941 1 94.88 120 ALA A C 1
ATOM 921 O O . ALA A 1 120 ? -3.021 -14.055 -3.646 1 94.88 120 ALA A O 1
ATOM 922 N N . GLY A 1 121 ? -2.32 -15.969 -4.473 1 91.62 121 GLY A N 1
ATOM 923 C CA . GLY A 1 121 ? -0.973 -15.469 -4.691 1 91.62 121 GLY A CA 1
ATOM 924 C C . GLY A 1 121 ? -0.657 -15.227 -6.152 1 91.62 121 GLY A C 1
ATOM 925 O O . GLY A 1 121 ? -0.642 -16.156 -6.953 1 91.62 121 GLY A O 1
ATOM 926 N N . THR A 1 122 ? -0.376 -13.961 -6.441 1 90 122 THR A N 1
ATOM 927 C CA . THR A 1 122 ? 0.117 -13.508 -7.738 1 90 122 THR A CA 1
ATOM 928 C C . THR A 1 122 ? -0.819 -13.953 -8.859 1 90 122 THR A C 1
ATOM 930 O O . THR A 1 122 ? -0.364 -14.398 -9.914 1 90 122 THR A O 1
ATOM 933 N N . CYS A 1 123 ? -2.137 -13.867 -8.602 1 88.75 123 CYS A N 1
ATOM 934 C CA . CYS A 1 123 ? -3.037 -14.375 -9.625 1 88.75 123 CYS A CA 1
ATOM 935 C C . CYS A 1 123 ? -4.32 -13.555 -9.688 1 88.75 123 CYS A C 1
ATOM 937 O O . CYS A 1 123 ? -5.133 -13.727 -10.594 1 88.75 123 CYS A O 1
ATOM 939 N N . TRP A 1 124 ? -4.527 -12.672 -8.789 1 93.19 124 TRP A N 1
ATOM 940 C CA . TRP A 1 124 ? -5.812 -11.992 -8.688 1 93.19 124 TRP A CA 1
ATOM 941 C C . TRP A 1 124 ? -6.105 -11.18 -9.945 1 93.19 124 TRP A C 1
ATOM 943 O O . TRP A 1 124 ? -7.266 -10.984 -10.312 1 93.19 124 TRP A O 1
ATOM 953 N N . HIS A 1 125 ? -5.062 -10.711 -10.586 1 89.25 125 HIS A N 1
ATOM 954 C CA . HIS A 1 125 ? -5.211 -9.883 -11.781 1 89.25 125 HIS A CA 1
ATOM 955 C C . HIS A 1 125 ? -5.832 -10.68 -12.922 1 89.25 125 HIS A C 1
ATOM 957 O O . HIS A 1 125 ? -6.273 -10.102 -13.922 1 89.25 125 HIS A O 1
ATOM 963 N N . TRP A 1 126 ? -5.953 -11.961 -12.797 1 85.81 126 TRP A N 1
ATOM 964 C CA . TRP A 1 126 ? -6.52 -12.812 -13.836 1 85.81 126 TRP A CA 1
ATOM 965 C C . TRP A 1 126 ? -8.031 -12.938 -13.672 1 85.81 126 TRP A C 1
ATOM 967 O O . TRP A 1 126 ? -8.711 -13.477 -14.547 1 85.81 126 TRP A O 1
ATOM 977 N N . PHE A 1 127 ? -8.547 -12.445 -12.586 1 88.69 127 PHE A N 1
ATOM 978 C CA . PHE A 1 127 ? -9.945 -12.68 -12.266 1 88.69 127 PHE A CA 1
ATOM 979 C C . PHE A 1 127 ? -10.781 -11.438 -12.531 1 88.69 127 PHE A C 1
ATOM 981 O O . PHE A 1 127 ? -10.242 -10.328 -12.586 1 88.69 127 PHE A O 1
ATOM 988 N N . ASP A 1 128 ? -12.055 -11.711 -12.836 1 91.19 128 ASP A N 1
ATOM 989 C CA . ASP A 1 128 ? -13.016 -10.625 -12.625 1 91.19 128 ASP A CA 1
ATOM 990 C C . ASP A 1 128 ? -13.133 -10.281 -11.141 1 91.19 128 ASP A C 1
ATOM 992 O O . ASP A 1 128 ? -13.734 -11.039 -10.367 1 91.19 128 ASP A O 1
ATOM 996 N N . SER A 1 129 ? -12.641 -9.211 -10.828 1 93.19 129 SER A N 1
ATOM 997 C CA . SER A 1 129 ? -12.43 -8.875 -9.43 1 93.19 129 SER A CA 1
ATOM 998 C C . SER A 1 129 ? -13.727 -8.953 -8.633 1 93.19 129 SER A C 1
ATOM 1000 O O . SER A 1 129 ? -13.797 -9.641 -7.613 1 93.19 129 SER A O 1
ATOM 1002 N N . HIS A 1 130 ? -14.797 -8.344 -9.109 1 94.12 130 HIS A N 1
ATOM 1003 C CA . HIS A 1 130 ? -16.047 -8.305 -8.359 1 94.12 130 HIS A CA 1
ATOM 1004 C C . HIS A 1 130 ? -16.656 -9.695 -8.227 1 94.12 130 HIS A C 1
ATOM 1006 O O . HIS A 1 130 ? -17.141 -10.07 -7.16 1 94.12 130 HIS A O 1
ATOM 1012 N N . LYS A 1 131 ? -16.562 -10.477 -9.289 1 95.62 131 LYS A N 1
ATOM 1013 C CA . LYS A 1 131 ? -17.078 -11.844 -9.227 1 95.62 131 LYS A CA 1
ATOM 1014 C C . LYS A 1 131 ? -16.234 -12.703 -8.289 1 95.62 131 LYS A C 1
ATOM 1016 O O . LYS A 1 131 ? -16.766 -13.531 -7.547 1 95.62 131 LYS A O 1
ATOM 1021 N N . ALA A 1 132 ? -14.977 -12.5 -8.383 1 96.5 132 ALA A N 1
ATOM 1022 C CA . ALA A 1 132 ? -14.07 -13.258 -7.523 1 96.5 132 ALA A CA 1
ATOM 1023 C C . ALA A 1 132 ? -14.312 -12.938 -6.051 1 96.5 132 ALA A C 1
ATOM 1025 O O . ALA A 1 132 ? -14.398 -13.844 -5.215 1 96.5 132 ALA A O 1
ATOM 1026 N N . PHE A 1 133 ? -14.469 -11.68 -5.75 1 97.38 133 PHE A N 1
ATOM 1027 C CA . PHE A 1 133 ? -14.727 -11.273 -4.371 1 97.38 133 PHE A CA 1
ATOM 1028 C C . PHE A 1 133 ? -16.047 -11.859 -3.877 1 97.38 133 PHE A C 1
ATOM 1030 O O . PHE A 1 133 ? -16.141 -12.32 -2.738 1 97.38 133 PHE A O 1
ATOM 1037 N N . ALA A 1 134 ? -17.047 -11.805 -4.723 1 96.25 134 ALA A N 1
ATOM 1038 C CA . ALA A 1 134 ? -18.344 -12.344 -4.348 1 96.25 134 ALA A CA 1
ATOM 1039 C C . ALA A 1 134 ? -18.25 -13.844 -4.059 1 96.25 134 ALA A C 1
ATOM 1041 O O . ALA A 1 134 ? -18.812 -14.328 -3.072 1 96.25 134 ALA A O 1
ATOM 1042 N N . GLU A 1 135 ? -17.578 -14.531 -4.938 1 97.62 135 GLU A N 1
ATOM 1043 C CA . GLU A 1 135 ? -17.406 -15.969 -4.738 1 97.62 135 GLU A CA 1
ATOM 1044 C C . GLU A 1 135 ? -16.609 -16.266 -3.471 1 97.62 135 GLU A C 1
ATOM 1046 O O . GLU A 1 135 ? -16.969 -17.156 -2.699 1 97.62 135 GLU A O 1
ATOM 1051 N N . VAL A 1 136 ? -15.609 -15.555 -3.225 1 98.06 136 VAL A N 1
ATOM 1052 C CA . VAL A 1 136 ? -14.789 -15.742 -2.027 1 98.06 136 VAL A CA 1
ATOM 1053 C C . VAL A 1 136 ? -15.641 -15.484 -0.782 1 98.06 136 VAL A C 1
ATOM 1055 O O . VAL A 1 136 ? -15.539 -16.219 0.203 1 98.06 136 VAL A O 1
ATOM 1058 N N . ALA A 1 137 ? -16.438 -14.461 -0.854 1 97.56 137 ALA A N 1
ATOM 1059 C CA . ALA A 1 137 ? -17.312 -14.164 0.268 1 97.56 137 ALA A CA 1
ATOM 1060 C C . ALA A 1 137 ? -18.25 -15.336 0.551 1 97.56 137 ALA A C 1
ATOM 1062 O O . ALA A 1 137 ? -18.516 -15.664 1.711 1 97.56 137 ALA A O 1
ATOM 1063 N N . ARG A 1 138 ? -18.766 -15.914 -0.476 1 97.12 138 ARG A N 1
ATOM 1064 C CA . ARG A 1 138 ? -19.641 -17.062 -0.325 1 97.12 138 ARG A CA 1
ATOM 1065 C C . ARG A 1 138 ? -18.906 -18.234 0.322 1 97.12 138 ARG A C 1
ATOM 1067 O O . ARG A 1 138 ? -19.484 -18.969 1.138 1 97.12 138 ARG A O 1
ATOM 1074 N N . LEU A 1 139 ? -17.672 -18.438 0.005 1 98.06 139 LEU A N 1
ATOM 1075 C CA . LEU A 1 139 ? -16.859 -19.578 0.412 1 98.06 139 LEU A CA 1
ATOM 1076 C C . LEU A 1 139 ? -16.422 -19.438 1.861 1 98.06 139 LEU A C 1
ATOM 1078 O O . LEU A 1 139 ? -16.25 -20.438 2.564 1 98.06 139 LEU A O 1
ATOM 1082 N N . LEU A 1 140 ? -16.234 -18.25 2.352 1 98.25 140 LEU A N 1
ATOM 1083 C CA . LEU A 1 140 ? -15.68 -17.984 3.676 1 98.25 140 LEU A CA 1
ATOM 1084 C C . LEU A 1 140 ? -16.75 -18.109 4.75 1 98.25 140 LEU A C 1
ATOM 1086 O O . LEU A 1 140 ? -17.891 -17.688 4.543 1 98.25 140 LEU A O 1
ATOM 1090 N N . VAL A 1 141 ? -16.359 -18.625 5.871 1 97.88 141 VAL A N 1
ATOM 1091 C CA . VAL A 1 141 ? -17.188 -18.516 7.062 1 97.88 141 VAL A CA 1
ATOM 1092 C C . VAL A 1 141 ? -17.281 -17.047 7.504 1 97.88 141 VAL A C 1
ATOM 1094 O O . VAL A 1 141 ? -16.469 -16.219 7.094 1 97.88 141 VAL A O 1
ATOM 1097 N N . GLU A 1 142 ? -18.25 -16.781 8.32 1 96.56 142 GLU A N 1
ATOM 1098 C CA . GLU A 1 142 ? -18.297 -15.453 8.938 1 96.56 142 GLU A CA 1
ATOM 1099 C C . GLU A 1 142 ? -17 -15.18 9.719 1 96.56 142 GLU A C 1
ATOM 1101 O O . GLU A 1 142 ? -16.531 -16.031 10.461 1 96.56 142 GLU A O 1
ATOM 1106 N N . GLY A 1 143 ? -16.453 -14.016 9.445 1 96.38 143 GLY A N 1
ATOM 1107 C CA . GLY A 1 143 ? -15.211 -13.68 10.117 1 96.38 143 GLY A CA 1
ATOM 1108 C C . GLY A 1 143 ? -13.984 -14.258 9.438 1 96.38 143 GLY A C 1
ATOM 1109 O O . GLY A 1 143 ? -12.852 -14.008 9.859 1 96.38 143 GLY A O 1
ATOM 1110 N N . GLY A 1 144 ? -14.242 -15.07 8.391 1 97.81 144 GLY A N 1
ATOM 1111 C CA . GLY A 1 144 ? -13.125 -15.625 7.637 1 97.81 144 GLY A CA 1
ATOM 1112 C C . GLY A 1 144 ? -12.297 -14.57 6.934 1 97.81 144 GLY A C 1
ATOM 1113 O O . GLY A 1 144 ? -12.727 -13.422 6.793 1 97.81 144 GLY A O 1
ATOM 1114 N N . ARG A 1 145 ? -11.07 -14.945 6.484 1 97.31 145 ARG A N 1
ATOM 1115 C CA . ARG A 1 145 ? -10.133 -13.969 5.945 1 97.31 145 ARG A CA 1
ATOM 1116 C C . ARG A 1 145 ? -9.766 -14.305 4.504 1 97.31 145 ARG A C 1
ATOM 1118 O O . ARG A 1 145 ? -9.586 -15.469 4.156 1 97.31 145 ARG A O 1
ATOM 1125 N N . LEU A 1 146 ? -9.672 -13.258 3.746 1 98.25 146 LEU A N 1
ATOM 1126 C CA . LEU A 1 146 ? -9.086 -13.312 2.414 1 98.25 146 LEU A CA 1
ATOM 1127 C C . LEU A 1 146 ? -7.695 -12.688 2.406 1 98.25 146 LEU A C 1
ATOM 1129 O O . LEU A 1 146 ? -7.504 -11.586 2.922 1 98.25 146 LEU A O 1
ATOM 1133 N N . VAL A 1 147 ? -6.754 -13.406 1.856 1 97.31 147 VAL A N 1
ATOM 1134 C CA . VAL A 1 147 ? -5.402 -12.883 1.673 1 97.31 147 VAL A CA 1
ATOM 1135 C C . VAL A 1 147 ? -5.055 -12.859 0.186 1 97.31 147 VAL A C 1
ATOM 1137 O O . VAL A 1 147 ? -5.078 -13.898 -0.481 1 97.31 147 VAL A O 1
ATOM 1140 N N . ILE A 1 148 ? -4.801 -11.703 -0.322 1 97.44 148 ILE A N 1
ATOM 1141 C CA . ILE A 1 148 ? -4.23 -11.539 -1.654 1 97.44 148 ILE A CA 1
ATOM 1142 C C . ILE A 1 148 ? -2.785 -11.062 -1.542 1 97.44 148 ILE A C 1
ATOM 1144 O O . ILE A 1 148 ? -2.504 -10.07 -0.865 1 97.44 148 ILE A O 1
ATOM 1148 N N . CYS A 1 149 ? -1.888 -11.734 -2.166 1 95.44 149 CYS A N 1
ATOM 1149 C CA . CYS A 1 149 ? -0.485 -11.344 -2.078 1 95.44 149 CYS A CA 1
ATOM 1150 C C . CYS A 1 149 ? 0.17 -11.352 -3.455 1 95.44 149 CYS A C 1
ATOM 1152 O O . CYS A 1 149 ? -0.247 -12.094 -4.34 1 95.44 149 CYS A O 1
ATOM 1154 N N . HIS A 1 150 ? 1.115 -10.523 -3.605 1 94.69 150 HIS A N 1
ATOM 1155 C CA . HIS A 1 150 ? 1.931 -10.422 -4.809 1 94.69 150 HIS A CA 1
ATOM 1156 C C . HIS A 1 150 ? 3.404 -10.242 -4.465 1 94.69 150 HIS A C 1
ATOM 1158 O O . HIS A 1 150 ? 3.74 -9.82 -3.355 1 94.69 150 HIS A O 1
ATOM 1164 N N . PHE A 1 151 ? 4.211 -10.695 -5.418 1 92.81 151 PHE A N 1
ATOM 1165 C CA . PHE A 1 151 ? 5.664 -10.641 -5.301 1 92.81 151 PHE A CA 1
ATOM 1166 C C . PHE A 1 151 ? 6.293 -10.188 -6.613 1 92.81 151 PHE A C 1
ATOM 1168 O O . PHE A 1 151 ? 6.43 -10.984 -7.547 1 92.81 151 PHE A O 1
ATOM 1175 N N . ASP A 1 152 ? 6.703 -8.883 -6.641 1 92.75 152 ASP A N 1
ATOM 1176 C CA . ASP A 1 152 ? 7.117 -8.273 -7.898 1 92.75 152 ASP A CA 1
ATOM 1177 C C . ASP A 1 152 ? 8.531 -7.699 -7.789 1 92.75 152 ASP A C 1
ATOM 1179 O O . ASP A 1 152 ? 8.914 -7.168 -6.742 1 92.75 152 ASP A O 1
ATOM 1183 N N . TRP A 1 153 ? 9.258 -7.828 -8.922 1 92.69 153 TRP A N 1
ATOM 1184 C CA . TRP A 1 153 ? 10.508 -7.074 -8.945 1 92.69 153 TRP A CA 1
ATOM 1185 C C . TRP A 1 153 ? 10.234 -5.582 -9.102 1 92.69 153 TRP A C 1
ATOM 1187 O O . TRP A 1 153 ? 9.18 -5.184 -9.586 1 92.69 153 TRP A O 1
ATOM 1197 N N . LEU A 1 154 ? 11.172 -4.781 -8.633 1 95 154 LEU A N 1
ATOM 1198 C CA . LEU A 1 154 ? 11.047 -3.33 -8.695 1 95 154 LEU A CA 1
ATOM 1199 C C . LEU A 1 154 ? 12.023 -2.74 -9.703 1 95 154 LEU A C 1
ATOM 1201 O O . LEU A 1 154 ? 13.234 -2.914 -9.578 1 95 154 LEU A O 1
ATOM 1205 N N . PRO A 1 155 ? 11.523 -2.043 -10.703 1 93.5 155 PRO A N 1
ATOM 1206 C CA . PRO A 1 155 ? 12.398 -1.42 -11.695 1 93.5 155 PRO A CA 1
ATOM 1207 C C . PRO A 1 155 ? 12.914 -0.051 -11.258 1 93.5 155 PRO A C 1
ATOM 1209 O O . PRO A 1 155 ? 12.633 0.958 -11.906 1 93.5 155 PRO A O 1
ATOM 1212 N N . ILE A 1 156 ? 13.688 -0.078 -10.234 1 93.81 156 ILE A N 1
ATOM 1213 C CA . ILE A 1 156 ? 14.273 1.156 -9.727 1 93.81 156 ILE A CA 1
ATOM 1214 C C . ILE A 1 156 ? 15.234 1.732 -10.758 1 93.81 156 ILE A C 1
ATOM 1216 O O . ILE A 1 156 ? 16.094 1.018 -11.281 1 93.81 156 ILE A O 1
ATOM 1220 N N . LYS A 1 157 ? 15.148 2.992 -11.031 1 92.62 157 LYS A N 1
ATOM 1221 C CA . LYS A 1 157 ? 15.961 3.627 -12.062 1 92.62 157 LYS A CA 1
ATOM 1222 C C . LYS A 1 157 ? 17.438 3.316 -11.867 1 92.62 157 LYS A C 1
ATOM 1224 O O . LYS A 1 157 ? 17.969 3.445 -10.758 1 92.62 157 LYS A O 1
ATOM 1229 N N . GLY A 1 158 ? 18.062 2.859 -12.969 1 91.38 158 GLY A N 1
ATOM 1230 C CA . GLY A 1 158 ? 19.484 2.561 -12.953 1 91.38 158 GLY A CA 1
ATOM 1231 C C . GLY A 1 158 ? 19.781 1.123 -12.578 1 91.38 158 GLY A C 1
ATOM 1232 O O . GLY A 1 158 ? 20.906 0.649 -12.766 1 91.38 158 GLY A O 1
ATOM 1233 N N . SER A 1 159 ? 18.859 0.401 -12.062 1 93.19 159 SER A N 1
ATOM 1234 C CA . SER A 1 159 ? 19.047 -0.997 -11.688 1 93.19 159 SER A CA 1
ATOM 1235 C C . SER A 1 159 ? 19 -1.907 -12.906 1 93.19 159 SER A C 1
ATOM 1237 O O . SER A 1 159 ? 18.625 -1.472 -14 1 93.19 159 SER A O 1
ATOM 1239 N N . ILE A 1 160 ? 19.391 -3.127 -12.672 1 94.06 160 ILE A N 1
ATOM 1240 C CA . ILE A 1 160 ? 19.344 -4.113 -13.742 1 94.06 160 ILE A CA 1
ATOM 1241 C C . ILE A 1 160 ? 17.891 -4.383 -14.133 1 94.06 160 ILE A C 1
ATOM 1243 O O . ILE A 1 160 ? 17.578 -4.578 -15.312 1 94.06 160 ILE A O 1
ATOM 1247 N N . ALA A 1 161 ? 17.047 -4.43 -13.164 1 93.44 161 ALA A N 1
ATOM 1248 C CA . ALA A 1 161 ? 15.633 -4.625 -13.461 1 93.44 161 ALA A CA 1
ATOM 1249 C C . ALA A 1 161 ? 15.094 -3.49 -14.328 1 93.44 161 ALA A C 1
ATOM 1251 O O . ALA A 1 161 ? 14.344 -3.729 -15.281 1 93.44 161 ALA A O 1
ATOM 1252 N N . TRP A 1 162 ? 15.477 -2.293 -13.969 1 93.56 162 TRP A N 1
ATOM 1253 C CA . TRP A 1 162 ? 15.062 -1.122 -14.734 1 93.56 162 TRP A CA 1
ATOM 1254 C C . TRP A 1 162 ? 15.602 -1.185 -16.156 1 93.56 162 TRP A C 1
ATOM 1256 O O . TRP A 1 162 ? 14.859 -0.966 -17.125 1 93.56 162 TRP A O 1
ATOM 1266 N N . ARG A 1 163 ? 16.844 -1.513 -16.359 1 93.19 163 ARG A N 1
ATOM 1267 C CA . ARG A 1 163 ? 17.453 -1.626 -17.672 1 93.19 163 ARG A CA 1
ATOM 1268 C C . ARG A 1 163 ? 16.781 -2.723 -18.5 1 93.19 163 ARG A C 1
ATOM 1270 O O . ARG A 1 163 ? 16.594 -2.572 -19.703 1 93.19 163 ARG A O 1
ATOM 1277 N N . THR A 1 164 ? 16.469 -3.777 -17.812 1 91.69 164 THR A N 1
ATOM 1278 C CA . THR A 1 164 ? 15.781 -4.883 -18.469 1 91.69 164 THR A CA 1
ATOM 1279 C C . THR A 1 164 ? 14.43 -4.43 -19.016 1 91.69 164 THR A C 1
ATOM 1281 O O . THR A 1 164 ? 14.078 -4.75 -20.156 1 91.69 164 THR A O 1
ATOM 1284 N N . GLU A 1 165 ? 13.742 -3.717 -18.203 1 90 165 GLU A N 1
ATOM 1285 C CA . GLU A 1 165 ? 12.43 -3.248 -18.641 1 90 165 GLU A CA 1
ATOM 1286 C C . GLU A 1 165 ? 12.555 -2.291 -19.828 1 90 165 GLU A C 1
ATOM 1288 O O . GLU A 1 165 ? 11.672 -2.244 -20.688 1 90 165 GLU A O 1
ATOM 1293 N N . GLN A 1 166 ? 13.547 -1.492 -19.828 1 88.12 166 GLN A N 1
ATOM 1294 C CA . GLN A 1 166 ? 13.758 -0.562 -20.922 1 88.12 166 GLN A CA 1
ATOM 1295 C C . GLN A 1 166 ? 13.945 -1.307 -22.25 1 88.12 166 GLN A C 1
ATOM 1297 O O . GLN A 1 166 ? 13.586 -0.801 -23.312 1 88.12 166 GLN A O 1
ATOM 1302 N N . LEU A 1 167 ? 14.508 -2.453 -22.141 1 85.19 167 LEU A N 1
ATOM 1303 C CA . LEU A 1 167 ? 14.719 -3.27 -23.328 1 85.19 167 LEU A CA 1
ATOM 1304 C C . LEU A 1 167 ? 13.383 -3.715 -23.922 1 85.19 167 LEU A C 1
ATOM 1306 O O . LEU A 1 167 ? 13.258 -3.852 -25.141 1 85.19 167 LEU A O 1
ATOM 1310 N N . TRP A 1 168 ? 12.297 -3.846 -23.047 1 75.62 168 TRP A N 1
ATOM 1311 C CA . TRP A 1 168 ? 11.031 -4.406 -23.5 1 75.62 168 TRP A CA 1
ATOM 1312 C C . TRP A 1 168 ? 9.914 -3.371 -23.422 1 75.62 168 TRP A C 1
ATOM 1314 O O . TRP A 1 168 ? 8.734 -3.699 -23.609 1 75.62 168 TRP A O 1
ATOM 1324 N N . ASN A 1 169 ? 10.242 -2.191 -23.188 1 73.31 169 ASN A N 1
ATOM 1325 C CA . ASN A 1 169 ? 9.289 -1.089 -23.094 1 73.31 169 ASN A CA 1
ATOM 1326 C C . ASN A 1 169 ? 8.164 -1.404 -22.109 1 73.31 169 ASN A C 1
ATOM 1328 O O . ASN A 1 169 ? 6.988 -1.248 -22.438 1 73.31 169 ASN A O 1
ATOM 1332 N N . MET A 1 170 ? 8.594 -1.988 -21.141 1 72.69 170 MET A N 1
ATOM 1333 C CA . MET A 1 170 ? 7.621 -2.227 -20.078 1 72.69 170 MET A CA 1
ATOM 1334 C C . MET A 1 170 ? 7.363 -0.951 -19.281 1 72.69 170 MET A C 1
ATOM 1336 O O . MET A 1 170 ? 8.219 -0.066 -19.219 1 72.69 170 MET A O 1
ATOM 1340 N N . ASN A 1 171 ? 6.102 -0.823 -18.844 1 68.31 171 ASN A N 1
ATOM 1341 C CA . ASN A 1 171 ? 5.66 0.413 -18.203 1 68.31 171 ASN A CA 1
ATOM 1342 C C . ASN A 1 171 ? 5.871 0.369 -16.703 1 68.31 171 ASN A C 1
ATOM 1344 O O . ASN A 1 171 ? 5.188 1.069 -15.953 1 68.31 171 ASN A O 1
ATOM 1348 N N . GLY A 1 172 ? 6.75 -0.223 -16.234 1 70.5 172 GLY A N 1
ATOM 1349 C CA . GLY A 1 172 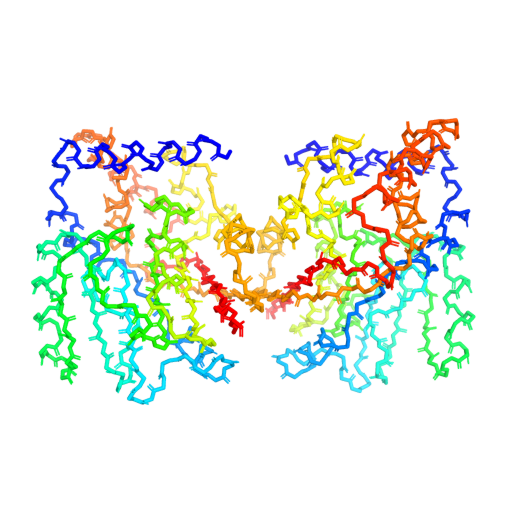? 7.105 -0.126 -14.82 1 70.5 172 GLY A CA 1
ATOM 1350 C C . GLY A 1 172 ? 6.016 -0.638 -13.898 1 70.5 172 GLY A C 1
ATOM 1351 O O . GLY A 1 172 ? 4.93 -1.002 -14.352 1 70.5 172 GLY A O 1
ATOM 1352 N N . GLY A 1 173 ? 6.289 -0.913 -12.594 1 86.38 173 GLY A N 1
ATOM 1353 C CA . GLY A 1 173 ? 5.395 -1.293 -11.516 1 86.38 173 GLY A CA 1
ATOM 1354 C C . GLY A 1 173 ? 5.91 -0.896 -10.141 1 86.38 173 GLY A C 1
ATOM 1355 O O . GLY A 1 173 ? 7.105 -0.655 -9.969 1 86.38 173 GLY A O 1
ATOM 1356 N N . THR A 1 174 ? 4.941 -0.698 -9.266 1 90.88 174 THR A N 1
ATOM 1357 C CA . THR A 1 174 ? 5.324 -0.339 -7.906 1 90.88 174 THR A CA 1
ATOM 1358 C C . THR A 1 174 ? 5.164 -1.531 -6.969 1 90.88 174 THR A C 1
ATOM 1360 O O . THR A 1 174 ? 5.605 -1.486 -5.816 1 90.88 174 THR A O 1
ATOM 1363 N N . GLY A 1 175 ? 4.527 -2.533 -7.48 1 93.94 175 GLY A N 1
ATOM 1364 C CA . GLY A 1 175 ? 4.266 -3.695 -6.648 1 93.94 175 GLY A CA 1
ATOM 1365 C C . GLY A 1 175 ? 3.074 -3.512 -5.727 1 93.94 175 GLY A C 1
ATOM 1366 O O . GLY A 1 175 ? 2.961 -4.195 -4.703 1 93.94 175 GLY A O 1
ATOM 1367 N N . PHE A 1 176 ? 2.246 -2.537 -6.016 1 95.44 176 PHE A N 1
ATOM 1368 C CA . PHE A 1 176 ? 1.031 -2.283 -5.25 1 95.44 176 PHE A CA 1
ATOM 1369 C C . PHE A 1 176 ? -0.206 -2.512 -6.109 1 95.44 176 PHE A C 1
ATOM 1371 O O . PHE A 1 176 ? -0.178 -2.289 -7.32 1 95.44 176 PHE A O 1
ATOM 1378 N N . TYR A 1 177 ? -1.259 -2.826 -5.465 1 95.19 177 TYR A N 1
ATOM 1379 C CA . TYR A 1 177 ? -2.541 -3.043 -6.125 1 95.19 177 TYR A CA 1
ATOM 1380 C C . TYR A 1 177 ? -3.678 -2.408 -5.332 1 95.19 177 TYR A C 1
ATOM 1382 O O . TYR A 1 177 ? -4.574 -3.107 -4.848 1 95.19 177 TYR A O 1
ATOM 1390 N N . PRO A 1 178 ? -3.664 -1.128 -5.316 1 95.44 178 PRO A N 1
ATOM 1391 C CA . PRO A 1 178 ? -4.566 -0.387 -4.434 1 95.44 178 PRO A CA 1
ATOM 1392 C C . PRO A 1 178 ? -6.039 -0.6 -4.781 1 95.44 178 PRO A C 1
ATOM 1394 O O . PRO A 1 178 ? -6.895 -0.615 -3.893 1 95.44 178 PRO A O 1
ATOM 1397 N N . GLN A 1 179 ? -6.348 -0.755 -6.039 1 94.38 179 GLN A N 1
ATOM 1398 C CA . GLN A 1 179 ? -7.734 -0.846 -6.473 1 94.38 179 GLN A CA 1
ATOM 1399 C C . GLN A 1 179 ? -8.414 -2.076 -5.883 1 94.38 179 GLN A C 1
ATOM 1401 O O . GLN A 1 179 ? -9.617 -2.055 -5.605 1 94.38 179 GLN A O 1
ATOM 1406 N N . TRP A 1 180 ? -7.676 -3.08 -5.637 1 96.56 180 TRP A N 1
ATOM 1407 C CA . TRP A 1 180 ? -8.258 -4.305 -5.098 1 96.56 180 TRP A CA 1
ATOM 1408 C C . TRP A 1 180 ? -8.797 -4.074 -3.693 1 96.56 180 TRP A C 1
ATOM 1410 O O . TRP A 1 180 ? -9.75 -4.742 -3.271 1 96.56 180 TRP A O 1
ATOM 1420 N N . THR A 1 181 ? -8.227 -3.113 -2.963 1 97.56 181 THR A N 1
ATOM 1421 C CA . THR A 1 181 ? -8.742 -2.789 -1.639 1 97.56 181 THR A CA 1
ATOM 1422 C C . THR A 1 181 ? -10.109 -2.115 -1.742 1 97.56 181 THR A C 1
ATOM 1424 O O . THR A 1 181 ? -10.992 -2.369 -0.925 1 97.56 181 THR A O 1
ATOM 1427 N N . ILE A 1 182 ? -10.25 -1.347 -2.764 1 95.38 182 ILE A N 1
ATOM 1428 C CA . ILE A 1 182 ? -11.523 -0.664 -2.982 1 95.38 182 ILE A CA 1
ATOM 1429 C C . ILE A 1 182 ? -12.578 -1.669 -3.441 1 95.38 182 ILE A C 1
ATOM 1431 O O . ILE A 1 182 ? -13.695 -1.677 -2.93 1 95.38 182 ILE A O 1
ATOM 1435 N N . ASP A 1 183 ? -12.203 -2.49 -4.355 1 96.06 183 ASP A N 1
ATOM 1436 C CA . ASP A 1 183 ? -13.102 -3.533 -4.828 1 96.06 183 ASP A CA 1
ATOM 1437 C C . ASP A 1 183 ? -13.594 -4.406 -3.672 1 96.06 183 ASP A C 1
ATOM 1439 O O . ASP A 1 183 ? -14.773 -4.746 -3.602 1 96.06 183 ASP A O 1
ATOM 1443 N N . ALA A 1 184 ? -12.688 -4.781 -2.812 1 97.44 184 ALA A N 1
ATOM 1444 C CA . ALA A 1 184 ? -13.031 -5.605 -1.659 1 97.44 184 ALA A CA 1
ATOM 1445 C C . ALA A 1 184 ? -14.078 -4.918 -0.789 1 97.44 184 ALA A C 1
ATOM 1447 O O . ALA A 1 184 ? -15.062 -5.539 -0.378 1 97.44 184 ALA A O 1
ATOM 1448 N N . ALA A 1 185 ? -13.828 -3.646 -0.55 1 95.88 185 ALA A N 1
ATOM 1449 C CA . ALA A 1 185 ? -14.766 -2.879 0.267 1 95.88 185 ALA A CA 1
ATOM 1450 C C . ALA A 1 185 ? -16.141 -2.805 -0.395 1 95.88 185 ALA A C 1
ATOM 1452 O O . ALA A 1 185 ? -17.172 -2.941 0.273 1 95.88 185 ALA A O 1
ATOM 1453 N N . GLU A 1 186 ? -16.156 -2.609 -1.665 1 94.69 186 GLU A N 1
ATOM 1454 C CA . GLU A 1 186 ? -17.391 -2.521 -2.418 1 94.69 186 GLU A CA 1
ATOM 1455 C C . GLU A 1 186 ? -18.172 -3.84 -2.369 1 94.69 186 GLU A C 1
ATOM 1457 O O . GLU A 1 186 ? -19.391 -3.848 -2.434 1 94.69 186 GLU A O 1
ATOM 1462 N N . CYS A 1 187 ? -17.438 -4.902 -2.207 1 95.5 187 CYS A N 1
ATOM 1463 C CA . CYS A 1 187 ? -18.062 -6.219 -2.162 1 95.5 187 CYS A CA 1
ATOM 1464 C C . CYS A 1 187 ? -18.391 -6.625 -0.729 1 95.5 187 CYS A C 1
ATOM 1466 O O . CYS A 1 187 ? -18.766 -7.77 -0.472 1 95.5 187 CYS A O 1
ATOM 1468 N N . GLY A 1 188 ? -18.141 -5.766 0.208 1 94.44 188 GLY A N 1
ATOM 1469 C CA . GLY A 1 188 ? -18.656 -5.957 1.553 1 94.44 188 GLY A CA 1
ATOM 1470 C C . GLY A 1 188 ? -17.609 -6.445 2.533 1 94.44 188 GLY A C 1
ATOM 1471 O O . GLY A 1 188 ? -17.891 -6.617 3.721 1 94.44 188 GLY A O 1
ATOM 1472 N N . PHE A 1 189 ? -16.375 -6.652 2.088 1 97.62 189 PHE A N 1
ATOM 1473 C CA . PHE A 1 189 ? -15.32 -7.035 3.018 1 97.62 189 PHE A CA 1
ATOM 1474 C C . PHE A 1 189 ? -14.984 -5.887 3.965 1 97.62 189 PHE A C 1
ATOM 1476 O O . PHE A 1 189 ? -15.156 -4.719 3.615 1 97.62 189 PHE A O 1
ATOM 1483 N N . THR A 1 190 ? -14.523 -6.262 5.18 1 95.44 190 THR A N 1
ATOM 1484 C CA . THR A 1 190 ? -14.203 -5.285 6.215 1 95.44 190 THR A CA 1
ATOM 1485 C C . THR A 1 190 ? -12.82 -5.547 6.793 1 95.44 190 THR A C 1
ATOM 1487 O O . THR A 1 190 ? -12.164 -6.523 6.426 1 95.44 190 THR A O 1
ATOM 1490 N N . HIS A 1 191 ? -12.383 -4.602 7.602 1 95.38 191 HIS A N 1
ATOM 1491 C CA . HIS A 1 191 ? -11.078 -4.707 8.242 1 95.38 191 HIS A CA 1
ATOM 1492 C C . HIS A 1 191 ? -9.977 -4.945 7.219 1 95.38 191 HIS A C 1
ATOM 1494 O O . HIS A 1 191 ? -9.164 -5.859 7.379 1 95.38 191 HIS A O 1
ATOM 1500 N N . ILE A 1 192 ? -10.023 -4.152 6.211 1 97.94 192 ILE A N 1
ATOM 1501 C CA . ILE A 1 192 ? -9.039 -4.277 5.141 1 97.94 192 ILE A CA 1
ATOM 1502 C C . ILE A 1 192 ? -7.715 -3.662 5.586 1 97.94 192 ILE A C 1
ATOM 1504 O O . ILE A 1 192 ? -7.672 -2.498 5.992 1 97.94 192 ILE A O 1
ATOM 1508 N N . GLU A 1 193 ? -6.676 -4.465 5.527 1 98.38 193 GLU A N 1
ATOM 1509 C CA . GLU A 1 193 ? -5.316 -4.059 5.867 1 98.38 193 GLU A CA 1
ATOM 1510 C C . GLU A 1 193 ? -4.324 -4.52 4.805 1 98.38 193 GLU A C 1
ATOM 1512 O O . GLU A 1 193 ? -4.555 -5.52 4.121 1 98.38 193 GLU A O 1
ATOM 1517 N N . THR A 1 194 ? -3.299 -3.754 4.633 1 98.69 194 THR A N 1
ATOM 1518 C CA . THR A 1 194 ? -2.217 -4.18 3.754 1 98.69 194 THR A CA 1
ATOM 1519 C C . THR A 1 194 ? -0.865 -4.02 4.441 1 98.69 194 THR A C 1
ATOM 1521 O O . THR A 1 194 ? -0.746 -3.283 5.426 1 98.69 194 THR A O 1
ATOM 1524 N N . PHE A 1 195 ? 0.061 -4.73 3.99 1 98.5 195 PHE A N 1
ATOM 1525 C CA . PHE A 1 195 ? 1.461 -4.461 4.293 1 98.5 195 PHE A CA 1
ATOM 1526 C C . PHE A 1 195 ? 2.348 -4.789 3.098 1 98.5 195 PHE A C 1
ATOM 1528 O O . PHE A 1 195 ? 1.93 -5.508 2.189 1 98.5 195 PHE A O 1
ATOM 1535 N N . SER A 1 196 ? 3.479 -4.234 3.061 1 98.5 196 SER A N 1
ATOM 1536 C CA . SER A 1 196 ? 4.496 -4.551 2.062 1 98.5 196 SER A CA 1
ATOM 1537 C C . SER A 1 196 ? 5.898 -4.449 2.654 1 98.5 196 SER A C 1
ATOM 1539 O O . SER A 1 196 ? 6.113 -3.744 3.643 1 98.5 196 SER A O 1
ATOM 1541 N N . PHE A 1 197 ? 6.781 -5.184 2.141 1 97.56 197 PHE A N 1
ATOM 1542 C CA . PHE A 1 197 ? 8.195 -5.062 2.465 1 97.56 197 PHE A CA 1
ATOM 1543 C C . PHE A 1 197 ? 9.062 -5.477 1.28 1 97.56 197 PHE A C 1
ATOM 1545 O O . PHE A 1 197 ? 8.641 -6.293 0.455 1 97.56 197 PHE A O 1
ATOM 1552 N N . ASP A 1 198 ? 10.203 -4.918 1.232 1 96.62 198 ASP A N 1
ATOM 1553 C CA . ASP A 1 198 ? 11.125 -5.184 0.13 1 96.62 198 ASP A CA 1
ATOM 1554 C C . ASP A 1 198 ? 12.172 -6.215 0.529 1 96.62 198 ASP A C 1
ATOM 1556 O O . ASP A 1 198 ? 12.562 -6.293 1.695 1 96.62 198 ASP A O 1
ATOM 1560 N N . VAL A 1 199 ? 12.578 -7.023 -0.452 1 93.69 199 VAL A N 1
ATOM 1561 C CA . VAL A 1 199 ? 13.672 -7.977 -0.28 1 93.69 199 VAL A CA 1
ATOM 1562 C C . VAL A 1 199 ? 14.562 -7.965 -1.517 1 93.69 199 VAL A C 1
ATOM 1564 O O . VAL A 1 199 ? 14.117 -7.613 -2.611 1 93.69 199 VAL A O 1
ATOM 1567 N N . SER A 1 200 ? 15.789 -8.289 -1.313 1 92.62 200 SER A N 1
ATOM 1568 C CA . SER A 1 200 ? 16.719 -8.492 -2.416 1 92.62 200 SER A CA 1
ATOM 1569 C C . SER A 1 200 ? 16.812 -9.969 -2.803 1 92.62 200 SER A C 1
ATOM 1571 O O . SER A 1 200 ? 17.141 -10.812 -1.97 1 92.62 200 SER A O 1
ATOM 1573 N N . VAL A 1 201 ? 16.5 -10.297 -4.051 1 92.44 201 VAL A N 1
ATOM 1574 C CA . VAL A 1 201 ? 16.438 -11.688 -4.488 1 92.44 201 VAL A CA 1
ATOM 1575 C C . VAL A 1 201 ? 17.625 -11.992 -5.395 1 92.44 201 VAL A C 1
ATOM 1577 O O . VAL A 1 201 ? 17.859 -11.297 -6.387 1 92.44 201 VAL A O 1
ATOM 1580 N N . PRO A 1 202 ? 18.406 -12.992 -5.086 1 91.19 202 PRO A N 1
ATOM 1581 C CA . PRO A 1 202 ? 19.531 -13.383 -5.941 1 91.19 202 PRO A CA 1
ATOM 1582 C C . PRO A 1 202 ? 19.078 -14.156 -7.18 1 91.19 202 PRO A C 1
ATOM 1584 O O . PRO A 1 202 ? 18.188 -15 -7.098 1 91.19 202 PRO A O 1
ATOM 1587 N N . TYR A 1 203 ? 19.641 -13.773 -8.312 1 91.75 203 TYR A N 1
ATOM 1588 C CA . TYR A 1 203 ? 19.438 -14.484 -9.57 1 91.75 203 TYR A CA 1
ATOM 1589 C C . TYR A 1 203 ? 20.781 -14.727 -10.273 1 91.75 203 TYR A C 1
ATOM 1591 O O . TYR A 1 203 ? 21.641 -13.852 -10.297 1 91.75 203 TYR A O 1
ATOM 1599 N N . SER A 1 204 ? 20.906 -15.953 -10.797 1 91.69 204 SER A N 1
ATOM 1600 C CA . SER A 1 204 ? 21.906 -16.078 -11.852 1 91.69 204 SER A CA 1
ATOM 1601 C C . SER A 1 204 ? 21.453 -15.367 -13.125 1 91.69 204 SER A C 1
ATOM 1603 O O . SER A 1 204 ? 20.281 -15 -13.258 1 91.69 204 SER A O 1
ATOM 1605 N N . HIS A 1 205 ? 22.438 -15.164 -13.969 1 93.75 205 HIS A N 1
ATOM 1606 C CA . HIS A 1 205 ? 22.078 -14.594 -15.266 1 93.75 205 HIS A CA 1
ATOM 1607 C C . HIS A 1 205 ? 21.016 -15.438 -15.953 1 93.75 205 HIS A C 1
ATOM 1609 O O . HIS A 1 205 ? 20.016 -14.906 -16.453 1 93.75 205 HIS A O 1
ATOM 1615 N N . GLU A 1 206 ? 21.188 -16.656 -15.93 1 89.88 206 GLU A N 1
ATOM 1616 C CA . GLU A 1 206 ? 20.266 -17.562 -16.578 1 89.88 206 GLU A CA 1
ATOM 1617 C C . GLU A 1 206 ? 18.891 -17.531 -15.914 1 89.88 206 GLU A C 1
ATOM 1619 O O . GLU A 1 206 ? 17.859 -17.547 -16.594 1 89.88 206 GLU A O 1
ATOM 1624 N N . ALA A 1 207 ? 18.875 -17.484 -14.633 1 87.38 207 ALA A N 1
ATOM 1625 C CA . ALA A 1 207 ? 17.609 -17.484 -13.914 1 87.38 207 ALA A CA 1
ATOM 1626 C C . ALA A 1 207 ? 16.812 -16.203 -14.203 1 87.38 207 ALA A C 1
ATOM 1628 O O . ALA A 1 207 ? 15.594 -16.25 -14.344 1 87.38 207 ALA A O 1
ATOM 1629 N N . TRP A 1 208 ? 17.547 -15.086 -14.219 1 91.38 208 TRP A N 1
ATOM 1630 C CA . TRP A 1 208 ? 16.875 -13.828 -14.516 1 91.38 208 TRP A CA 1
ATOM 1631 C C . TRP A 1 208 ? 16.312 -13.828 -15.93 1 91.38 208 TRP A C 1
ATOM 1633 O O . TRP A 1 208 ? 15.148 -13.453 -16.156 1 91.38 208 TRP A O 1
ATOM 1643 N N . ARG A 1 209 ? 17.047 -14.328 -16.891 1 89.06 209 ARG A N 1
ATOM 1644 C CA . ARG A 1 209 ? 16.578 -14.43 -18.281 1 89.06 209 ARG A CA 1
ATOM 1645 C C . ARG A 1 209 ? 15.398 -15.383 -18.391 1 89.06 209 ARG A C 1
ATOM 1647 O O . ARG A 1 209 ? 14.438 -15.109 -19.109 1 89.06 209 ARG A O 1
ATOM 1654 N N . GLY A 1 210 ? 15.508 -16.469 -17.688 1 84.62 210 GLY A N 1
ATOM 1655 C CA . GLY A 1 210 ? 14.414 -17.438 -17.688 1 84.62 210 GLY A CA 1
ATOM 1656 C C . GLY A 1 210 ? 13.125 -16.859 -17.141 1 84.62 210 GLY A C 1
ATOM 1657 O O . GLY A 1 210 ? 12.047 -17.125 -17.672 1 84.62 210 GLY A O 1
ATOM 1658 N N . ARG A 1 211 ? 13.242 -16.125 -16.031 1 83.88 211 ARG A N 1
ATOM 1659 C CA . ARG A 1 211 ? 12.094 -15.461 -15.43 1 83.88 211 ARG A CA 1
ATOM 1660 C C . ARG A 1 211 ? 11.406 -14.531 -16.422 1 83.88 211 ARG A C 1
ATOM 1662 O O . ARG A 1 211 ? 10.18 -14.484 -16.484 1 83.88 211 ARG A O 1
ATOM 1669 N N . LEU A 1 212 ? 12.18 -13.797 -17.109 1 84 212 LEU A N 1
ATOM 1670 C CA . LEU A 1 212 ? 11.633 -12.867 -18.078 1 84 212 LEU A CA 1
ATOM 1671 C C . LEU A 1 212 ? 11.016 -13.609 -19.266 1 84 212 LEU A C 1
ATOM 1673 O O . LEU A 1 212 ? 9.992 -13.18 -19.797 1 84 212 LEU A O 1
ATOM 1677 N N . ARG A 1 213 ? 11.656 -14.688 -19.609 1 77.56 213 ARG A N 1
ATOM 1678 C CA . ARG A 1 213 ? 11.086 -15.5 -20.688 1 77.56 213 ARG A CA 1
ATOM 1679 C C . ARG A 1 213 ? 9.711 -16.031 -20.297 1 77.56 213 ARG A C 1
ATOM 1681 O O . ARG A 1 213 ? 8.82 -16.141 -21.141 1 77.56 213 ARG A O 1
ATOM 1688 N N . ALA A 1 214 ? 9.664 -16.344 -18.969 1 69.62 214 ALA A N 1
ATOM 1689 C CA . ALA A 1 214 ? 8.414 -16.922 -18.469 1 69.62 214 ALA A CA 1
ATOM 1690 C C . ALA A 1 214 ? 7.316 -15.852 -18.391 1 69.62 214 ALA A C 1
ATOM 1692 O O . ALA A 1 214 ? 6.129 -16.188 -18.375 1 69.62 214 ALA A O 1
ATOM 1693 N N . MET A 1 215 ? 7.742 -14.625 -18 1 64.81 215 MET A N 1
ATOM 1694 C CA . MET A 1 215 ? 6.758 -13.547 -17.922 1 64.81 215 MET A CA 1
ATOM 1695 C C . MET A 1 215 ? 6.133 -13.297 -19.297 1 64.81 215 MET A C 1
ATOM 1697 O O . MET A 1 215 ? 5.09 -12.648 -19.406 1 64.81 215 MET A O 1
ATOM 1701 N N . GLY A 1 216 ? 6.449 -13.859 -20.281 1 53.47 216 GLY A N 1
ATOM 1702 C CA . GLY A 1 216 ? 6.125 -13.617 -21.672 1 53.47 216 GLY A CA 1
ATOM 1703 C C . GLY A 1 216 ? 4.703 -13.141 -21.875 1 53.47 216 GLY A C 1
ATOM 1704 O O . GLY A 1 216 ? 3.777 -13.945 -21.969 1 53.47 216 GLY A O 1
ATOM 1705 N N . GLY A 1 217 ? 3.93 -12.398 -21.141 1 49.84 217 GLY A N 1
ATOM 1706 C CA . GLY A 1 217 ? 3.293 -11.539 -22.125 1 49.84 217 GLY A CA 1
ATOM 1707 C C . GLY A 1 217 ? 4.102 -11.391 -23.406 1 49.84 217 GLY A C 1
ATOM 1708 O O . GLY A 1 217 ? 3.586 -10.93 -24.422 1 49.84 217 GLY A O 1
ATOM 1709 N N . ILE A 1 218 ? 5.387 -11.484 -23.266 1 47.06 218 ILE A N 1
ATOM 1710 C CA . ILE A 1 218 ? 6.32 -11.625 -24.391 1 47.06 218 ILE A CA 1
ATOM 1711 C C . ILE A 1 218 ? 6.055 -12.938 -25.125 1 47.06 218 ILE A C 1
ATOM 1713 O O . ILE A 1 218 ? 5.953 -12.961 -26.344 1 47.06 218 ILE A O 1
ATOM 1717 N N . ALA A 1 219 ? 6.109 -13.969 -24.188 1 45.72 219 ALA A N 1
ATOM 1718 C CA . ALA A 1 219 ? 5.957 -15.219 -24.938 1 45.72 219 ALA A CA 1
ATOM 1719 C C . ALA A 1 219 ? 4.633 -15.242 -25.703 1 45.72 219 ALA A C 1
ATOM 1721 O O . ALA A 1 219 ? 4.562 -15.766 -26.812 1 45.72 219 ALA A O 1
ATOM 1722 N N . ALA A 1 220 ? 3.629 -14.625 -24.844 1 48.94 220 ALA A N 1
ATOM 1723 C CA . ALA A 1 220 ? 2.359 -14.734 -25.562 1 48.94 220 ALA A CA 1
ATOM 1724 C C . ALA A 1 220 ? 2.285 -13.719 -26.703 1 48.94 220 ALA A C 1
ATOM 1726 O O . ALA A 1 220 ? 1.566 -13.93 -27.672 1 48.94 220 ALA A O 1
ATOM 1727 N N . ALA A 1 221 ? 3.092 -12.711 -26.375 1 55.72 221 ALA A N 1
ATOM 1728 C CA . ALA A 1 221 ? 2.934 -11.641 -27.375 1 55.72 221 ALA A CA 1
ATOM 1729 C C . ALA A 1 221 ? 4.031 -11.711 -28.422 1 55.72 221 ALA A C 1
ATOM 1731 O O . ALA A 1 221 ? 3.932 -11.07 -29.469 1 55.72 221 ALA A O 1
ATOM 1732 N N . LEU A 1 222 ? 4.949 -12.617 -27.984 1 64.69 222 LEU A N 1
ATOM 1733 C CA . LEU A 1 222 ? 6.098 -12.562 -28.875 1 64.69 222 LEU A CA 1
ATOM 1734 C C . LEU A 1 222 ? 6.27 -13.875 -29.625 1 64.69 222 LEU A C 1
ATOM 1736 O O . LEU A 1 222 ? 5.883 -14.938 -29.125 1 64.69 222 LEU A O 1
ATOM 1740 N N . THR A 1 223 ? 6.715 -13.75 -30.859 1 72.38 223 THR A N 1
ATOM 1741 C CA . THR A 1 223 ? 7.129 -14.93 -31.609 1 72.38 223 THR A CA 1
ATOM 1742 C C . THR A 1 223 ? 8.383 -15.555 -30.984 1 72.38 223 THR A C 1
ATOM 1744 O O . THR A 1 223 ? 9.109 -14.891 -30.25 1 72.38 223 THR A O 1
ATOM 1747 N N . PRO A 1 224 ? 8.523 -16.75 -31.203 1 76.06 224 PRO A N 1
ATOM 1748 C CA . PRO A 1 224 ? 9.734 -17.406 -30.703 1 76.06 224 PRO A CA 1
ATOM 1749 C C . PRO A 1 224 ? 11.008 -16.672 -31.109 1 76.06 224 PRO A C 1
ATOM 1751 O O . PRO A 1 224 ? 11.961 -16.594 -30.328 1 76.06 224 PRO A O 1
ATOM 1754 N N . ASP A 1 225 ? 10.969 -16.125 -32.281 1 81.81 225 ASP A N 1
ATOM 1755 C CA . ASP A 1 225 ? 12.133 -15.383 -32.75 1 81.81 225 ASP A CA 1
ATOM 1756 C C . ASP A 1 225 ? 12.344 -14.109 -31.953 1 81.81 225 ASP A C 1
ATOM 1758 O O . ASP A 1 225 ? 13.484 -13.734 -31.656 1 81.81 225 ASP A O 1
ATOM 1762 N N . GLN A 1 226 ? 11.258 -13.523 -31.625 1 79.56 226 GLN A N 1
ATOM 1763 C CA . GLN A 1 226 ? 11.328 -12.297 -30.828 1 79.56 226 GLN A CA 1
ATOM 1764 C C . GLN A 1 226 ? 11.82 -12.586 -29.406 1 79.56 226 GLN A C 1
ATOM 1766 O O . GLN A 1 226 ? 12.578 -11.805 -28.844 1 79.56 226 GLN A O 1
ATOM 1771 N N . VAL A 1 227 ? 11.422 -13.703 -29 1 79.62 227 VAL A N 1
ATOM 1772 C CA . VAL A 1 227 ? 11.852 -14.109 -27.656 1 79.62 227 VAL A CA 1
ATOM 1773 C C . VAL A 1 227 ? 13.352 -14.383 -27.656 1 79.62 227 VAL A C 1
ATOM 1775 O O . VAL A 1 227 ? 14.07 -13.961 -26.75 1 79.62 227 VAL A O 1
ATOM 1778 N N . ALA A 1 228 ? 13.805 -15.047 -28.688 1 84.19 228 ALA A N 1
ATOM 1779 C CA . ALA A 1 228 ? 15.227 -15.367 -28.797 1 84.19 228 ALA A CA 1
ATOM 1780 C C . ALA A 1 228 ? 16.062 -14.102 -28.922 1 84.19 228 ALA A C 1
ATOM 1782 O O . ALA A 1 228 ? 17.141 -14.008 -28.328 1 84.19 228 ALA A O 1
ATOM 1783 N N . ARG A 1 229 ? 15.57 -13.203 -29.688 1 87 229 ARG A N 1
ATOM 1784 C CA . ARG A 1 229 ? 16.281 -11.93 -29.844 1 87 229 ARG A CA 1
ATOM 1785 C C . ARG A 1 229 ? 16.344 -11.18 -28.516 1 87 229 ARG A C 1
ATOM 1787 O O . ARG A 1 229 ? 17.391 -10.648 -28.141 1 87 229 ARG A O 1
ATOM 1794 N N . PHE A 1 230 ? 15.281 -11.18 -27.938 1 85.38 230 PHE A N 1
ATOM 1795 C CA . PHE A 1 230 ? 15.227 -10.523 -26.641 1 85.38 230 PHE A CA 1
ATOM 1796 C C . PHE A 1 230 ? 16.203 -11.172 -25.672 1 85.38 230 PHE A C 1
ATOM 1798 O O . PHE A 1 230 ? 16.922 -10.469 -24.953 1 85.38 230 PHE A O 1
ATOM 1805 N N . ASP A 1 231 ? 16.141 -12.391 -25.625 1 88.81 231 ASP A N 1
ATOM 1806 C CA . ASP A 1 231 ? 17.016 -13.133 -24.734 1 88.81 231 ASP A CA 1
ATOM 1807 C C . ASP A 1 231 ? 18.484 -12.805 -25 1 88.81 231 ASP A C 1
ATOM 1809 O O . ASP A 1 231 ? 19.266 -12.625 -24.062 1 88.81 231 ASP A O 1
ATOM 1813 N N . ARG A 1 232 ? 18.891 -12.703 -26.219 1 92.38 232 ARG A N 1
ATOM 1814 C CA . ARG A 1 232 ? 20.25 -12.367 -26.594 1 92.38 232 ARG A CA 1
ATOM 1815 C C . ARG A 1 232 ? 20.609 -10.945 -26.172 1 92.38 232 ARG A C 1
ATOM 1817 O O . ARG A 1 232 ? 21.703 -10.695 -25.672 1 92.38 232 ARG A O 1
ATOM 1824 N N . GLU A 1 233 ? 19.672 -10.094 -26.391 1 93.5 233 GLU A N 1
ATOM 1825 C CA . GLU A 1 233 ? 19.891 -8.703 -26 1 93.5 233 GLU A CA 1
ATOM 1826 C C . GLU A 1 233 ? 20.031 -8.57 -24.484 1 93.5 233 GLU A C 1
ATOM 1828 O O . GLU A 1 233 ? 20.859 -7.801 -23.984 1 93.5 233 GLU A O 1
ATOM 1833 N N . LEU A 1 234 ? 19.188 -9.312 -23.859 1 94 234 LEU A N 1
ATOM 1834 C CA . LEU A 1 234 ? 19.266 -9.297 -22.406 1 94 234 LEU A CA 1
ATOM 1835 C C . LEU A 1 234 ? 20.578 -9.875 -21.922 1 94 234 LEU A C 1
ATOM 1837 O O . LEU A 1 234 ? 21.203 -9.344 -20.984 1 94 234 LEU A O 1
ATOM 1841 N N . ASP A 1 235 ? 20.969 -10.906 -22.5 1 95.31 235 ASP A N 1
ATOM 1842 C CA . ASP A 1 235 ? 22.266 -11.492 -22.156 1 95.31 235 ASP A CA 1
ATOM 1843 C C . ASP A 1 235 ? 23.391 -10.477 -22.328 1 95.31 235 ASP A C 1
ATOM 1845 O O . ASP A 1 235 ? 24.25 -10.344 -21.453 1 95.31 235 ASP A O 1
ATOM 1849 N N . ALA A 1 236 ? 23.406 -9.812 -23.391 1 96.38 236 ALA A N 1
ATOM 1850 C CA . ALA A 1 236 ? 24.422 -8.797 -23.672 1 96.38 236 ALA A CA 1
ATOM 1851 C C . ALA A 1 236 ? 24.375 -7.68 -22.625 1 96.38 236 ALA A C 1
ATOM 1853 O O . ALA A 1 236 ? 25.406 -7.219 -22.156 1 96.38 236 ALA A O 1
ATOM 1854 N N . LEU A 1 237 ? 23.188 -7.285 -22.328 1 96.06 237 LEU A N 1
ATOM 1855 C CA . LEU A 1 237 ? 22.984 -6.238 -21.344 1 96.06 237 LEU A CA 1
ATOM 1856 C C . LEU A 1 237 ? 23.562 -6.648 -20 1 96.06 237 LEU A C 1
ATOM 1858 O O . LEU A 1 237 ? 24.25 -5.859 -19.344 1 96.06 237 LEU A O 1
ATOM 1862 N N . LEU A 1 238 ? 23.266 -7.852 -19.594 1 96.69 238 LEU A N 1
ATOM 1863 C CA . LEU A 1 238 ? 23.734 -8.352 -18.312 1 96.69 238 LEU A CA 1
ATOM 1864 C C . LEU A 1 238 ? 25.25 -8.422 -18.281 1 96.69 238 LEU A C 1
ATOM 1866 O O . LEU A 1 238 ? 25.875 -8.031 -17.297 1 96.69 238 LEU A O 1
ATOM 1870 N N . ARG A 1 239 ? 25.859 -8.844 -19.297 1 95.69 239 ARG A N 1
ATOM 1871 C CA . ARG A 1 239 ? 27.312 -8.953 -19.375 1 95.69 239 ARG A CA 1
ATOM 1872 C C . ARG A 1 239 ? 27.969 -7.578 -19.328 1 95.69 239 ARG A C 1
ATOM 1874 O O . ARG A 1 239 ? 29.062 -7.426 -18.766 1 95.69 239 ARG A O 1
ATOM 1881 N N . GLU A 1 240 ? 27.344 -6.652 -19.812 1 95.94 240 GLU A N 1
ATOM 1882 C CA . GLU A 1 240 ? 27.891 -5.305 -19.891 1 95.94 240 GLU A CA 1
ATOM 1883 C C . GLU A 1 240 ? 27.734 -4.562 -18.578 1 95.94 240 GLU A C 1
ATOM 1885 O O . GLU A 1 240 ? 28.672 -3.918 -18.094 1 95.94 240 GLU A O 1
ATOM 1890 N N . HIS A 1 241 ? 26.594 -4.625 -17.984 1 95.5 241 HIS A N 1
ATOM 1891 C CA . HIS A 1 241 ? 26.25 -3.729 -16.875 1 95.5 241 HIS A CA 1
ATOM 1892 C C . HIS A 1 241 ? 26.328 -4.453 -15.539 1 95.5 241 HIS A C 1
ATOM 1894 O O . HIS A 1 241 ? 26.344 -3.814 -14.484 1 95.5 241 HIS A O 1
ATOM 1900 N N . ALA A 1 242 ? 26.281 -5.762 -15.555 1 95.25 242 ALA A N 1
ATOM 1901 C CA . ALA A 1 242 ? 26.312 -6.555 -14.328 1 95.25 242 ALA 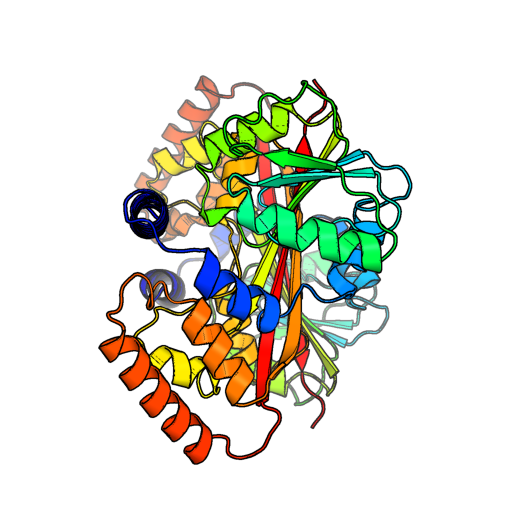A CA 1
ATOM 1902 C C . ALA A 1 242 ? 26.984 -7.902 -14.562 1 95.25 242 ALA A C 1
ATOM 1904 O O . ALA A 1 242 ? 26.359 -8.953 -14.414 1 95.25 242 ALA A O 1
ATOM 1905 N N . PRO A 1 243 ? 28.266 -7.875 -14.797 1 94.81 243 PRO A N 1
ATOM 1906 C CA . PRO A 1 243 ? 28.953 -9.117 -15.172 1 94.81 243 PRO A CA 1
ATOM 1907 C C . PRO A 1 243 ? 29.094 -10.086 -14 1 94.81 243 PRO A C 1
ATOM 1909 O O . PRO A 1 243 ? 29.234 -11.289 -14.203 1 94.81 243 PRO A O 1
ATOM 1912 N N . ASP A 1 244 ? 28.969 -9.539 -12.781 1 93.69 244 ASP A N 1
ATOM 1913 C CA . ASP A 1 244 ? 29.156 -10.398 -11.617 1 93.69 244 ASP A CA 1
ATOM 1914 C C . ASP A 1 244 ? 27.859 -11.086 -11.227 1 93.69 244 ASP A C 1
ATOM 1916 O O . ASP A 1 244 ? 26.781 -10.5 -11.336 1 93.69 244 ASP A O 1
ATOM 1920 N N . GLU A 1 245 ? 28.031 -12.344 -10.82 1 91.69 245 GLU A N 1
ATOM 1921 C CA . GLU A 1 245 ? 26.922 -13.117 -10.305 1 91.69 245 GLU A CA 1
ATOM 1922 C C . GLU A 1 245 ? 27.109 -13.445 -8.82 1 91.69 245 GLU A C 1
ATOM 1924 O O . GLU A 1 245 ? 28.234 -13.578 -8.359 1 91.69 245 GLU A O 1
AT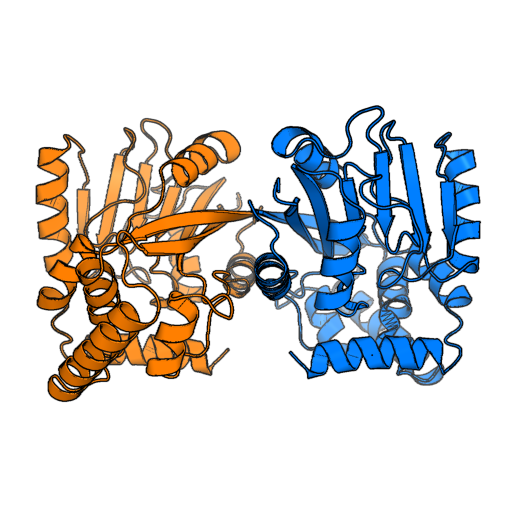OM 1929 N N . PRO A 1 246 ? 26.062 -13.562 -8.078 1 93.62 246 PRO A N 1
ATOM 1930 C CA . PRO A 1 246 ? 24.672 -13.406 -8.523 1 93.62 246 PRO A CA 1
ATOM 1931 C C . PRO A 1 246 ? 24.266 -11.945 -8.672 1 93.62 246 PRO A C 1
ATOM 1933 O O . PRO A 1 246 ? 24.906 -11.055 -8.102 1 93.62 246 PRO A O 1
ATOM 1936 N N . LEU A 1 247 ? 23.109 -11.758 -9.492 1 93.44 247 LEU A N 1
ATOM 1937 C CA . LEU A 1 247 ? 22.375 -10.492 -9.477 1 93.44 247 LEU A CA 1
ATOM 1938 C C . LEU A 1 247 ? 21.547 -10.367 -8.211 1 93.44 247 LEU A C 1
ATOM 1940 O O . LEU A 1 247 ? 21.016 -11.359 -7.707 1 93.44 247 LEU A O 1
ATOM 1944 N N . PHE A 1 248 ? 21.453 -9.164 -7.715 1 91.75 248 PHE A N 1
ATOM 1945 C CA . PHE A 1 248 ? 20.516 -8.883 -6.625 1 91.75 248 PHE A CA 1
ATOM 1946 C C . PHE A 1 248 ? 19.422 -7.93 -7.082 1 91.75 248 PHE A C 1
ATOM 1948 O O . PHE A 1 248 ? 19.656 -6.734 -7.254 1 91.75 248 PHE A O 1
ATOM 1955 N N . ILE A 1 249 ? 18.25 -8.508 -7.281 1 94.44 249 ILE A N 1
ATOM 1956 C CA . ILE A 1 249 ? 17.141 -7.754 -7.844 1 94.44 249 ILE A CA 1
ATOM 1957 C C . ILE A 1 249 ? 16.156 -7.383 -6.738 1 94.44 249 ILE A C 1
ATOM 1959 O O . ILE A 1 249 ? 15.633 -8.258 -6.043 1 94.44 249 ILE A O 1
ATOM 1963 N N . PRO A 1 250 ? 15.883 -6.102 -6.594 1 94.94 250 PRO A N 1
ATOM 1964 C CA . PRO A 1 250 ? 14.891 -5.715 -5.59 1 94.94 250 PRO A CA 1
ATOM 1965 C C . PRO A 1 250 ? 13.484 -6.211 -5.93 1 94.94 250 PRO A C 1
ATOM 1967 O O . PRO A 1 250 ? 13.039 -6.074 -7.07 1 94.94 250 PRO A O 1
ATOM 1970 N N . HIS A 1 251 ? 12.859 -6.832 -4.941 1 95.56 251 HIS A N 1
ATOM 1971 C CA . HIS A 1 251 ? 11.477 -7.273 -5.035 1 95.56 251 HIS A CA 1
ATOM 1972 C C . HIS A 1 251 ? 10.641 -6.723 -3.887 1 95.56 251 HIS A C 1
ATOM 1974 O O . HIS A 1 251 ? 11.188 -6.336 -2.848 1 95.56 251 HIS A O 1
ATOM 1980 N N . ARG A 1 252 ? 9.375 -6.621 -4.125 1 97.25 252 ARG A N 1
ATOM 1981 C CA . ARG A 1 252 ? 8.422 -6.227 -3.092 1 97.25 252 ARG A CA 1
ATOM 1982 C C . ARG A 1 252 ? 7.352 -7.297 -2.896 1 97.25 252 ARG A C 1
ATOM 1984 O O . ARG A 1 252 ? 6.766 -7.781 -3.867 1 97.25 252 ARG A O 1
ATOM 1991 N N . VAL A 1 253 ? 7.195 -7.609 -1.597 1 96.75 253 VAL A N 1
ATOM 1992 C CA . VAL A 1 253 ? 6.004 -8.344 -1.191 1 96.75 253 VAL A CA 1
ATOM 1993 C C . VAL A 1 253 ? 4.875 -7.371 -0.866 1 96.75 253 VAL A C 1
ATOM 1995 O O . VAL A 1 253 ? 5.098 -6.359 -0.196 1 96.75 253 VAL A O 1
ATOM 1998 N N . TRP A 1 254 ? 3.73 -7.602 -1.373 1 98 254 TRP A N 1
ATOM 1999 C CA . TRP A 1 254 ? 2.521 -6.875 -0.994 1 98 254 TRP A CA 1
ATOM 2000 C C . TRP A 1 254 ? 1.403 -7.84 -0.616 1 98 254 TRP A C 1
ATOM 2002 O O . TRP A 1 254 ? 1.165 -8.828 -1.314 1 98 254 TRP A O 1
ATOM 2012 N N . ALA A 1 255 ? 0.762 -7.527 0.5 1 98.06 255 ALA A N 1
ATOM 2013 C CA . ALA A 1 255 ? -0.357 -8.359 0.935 1 98.06 255 ALA A CA 1
ATOM 2014 C C . ALA A 1 255 ? -1.549 -7.504 1.353 1 98.06 255 ALA A C 1
ATOM 2016 O O . ALA A 1 255 ? -1.378 -6.453 1.976 1 98.06 255 ALA A O 1
ATOM 2017 N N . MET A 1 256 ? -2.658 -7.957 1.006 1 98.62 256 MET A N 1
ATOM 2018 C CA . MET A 1 256 ? -3.928 -7.418 1.48 1 98.62 256 MET A CA 1
ATOM 2019 C C . MET A 1 256 ? -4.703 -8.461 2.273 1 98.62 256 MET A C 1
ATOM 2021 O O . MET A 1 256 ? -4.855 -9.602 1.825 1 98.62 256 MET A O 1
ATOM 2025 N N . ILE A 1 257 ? -5.18 -8.141 3.445 1 98.5 257 ILE A N 1
ATOM 2026 C CA . ILE A 1 257 ? -6.023 -8.984 4.281 1 98.5 257 ILE A CA 1
ATOM 2027 C C . ILE A 1 257 ? -7.395 -8.328 4.457 1 98.5 257 ILE A C 1
ATOM 2029 O O . ILE A 1 257 ? -7.484 -7.148 4.789 1 98.5 257 ILE A O 1
ATOM 2033 N N . ALA A 1 258 ? -8.375 -9.055 4.18 1 98.5 258 ALA A N 1
ATOM 2034 C CA . ALA A 1 258 ? -9.75 -8.57 4.32 1 98.5 258 ALA A CA 1
ATOM 2035 C C . ALA A 1 258 ? -10.609 -9.594 5.055 1 98.5 258 ALA A C 1
ATOM 2037 O O . ALA A 1 258 ? -10.383 -10.805 4.949 1 98.5 258 ALA A O 1
ATOM 2038 N N . THR A 1 259 ? -11.641 -9.133 5.73 1 98 259 THR A N 1
ATOM 2039 C CA . THR A 1 259 ? -12.477 -10 6.547 1 98 259 THR A CA 1
ATOM 2040 C C . THR A 1 259 ? -13.898 -10.047 6 1 98 259 THR A C 1
ATOM 2042 O O . THR A 1 259 ? -14.484 -9.008 5.684 1 98 259 THR A O 1
ATOM 2045 N N . ARG A 1 260 ? -14.367 -11.195 5.816 1 96.81 260 ARG A N 1
ATOM 2046 C CA . ARG A 1 260 ? -15.789 -11.352 5.527 1 96.81 260 ARG A CA 1
ATOM 2047 C C . ARG A 1 260 ? -16.641 -10.945 6.73 1 96.81 260 ARG A C 1
ATOM 2049 O O . ARG A 1 260 ? -16.453 -11.469 7.832 1 96.81 260 ARG A O 1
ATOM 2056 N N . PRO A 1 261 ? -17.5 -9.984 6.516 1 88.19 261 PRO A N 1
ATOM 2057 C CA . PRO A 1 261 ? -18.266 -9.523 7.668 1 88.19 261 PRO A CA 1
ATOM 2058 C C . PRO A 1 261 ? -19.156 -10.609 8.258 1 88.19 261 PRO A C 1
ATOM 2060 O O . PRO A 1 261 ? -19.578 -11.531 7.543 1 88.19 261 PRO A O 1
ATOM 2063 N N . ALA A 1 262 ? -19.344 -10.422 9.531 1 76.69 262 ALA A N 1
ATOM 2064 C CA . ALA A 1 262 ? -20.328 -11.266 10.188 1 76.69 262 ALA A CA 1
ATOM 2065 C C . ALA A 1 262 ? -21.75 -10.836 9.812 1 76.69 262 ALA A C 1
ATOM 2067 O O . ALA A 1 262 ? -22 -9.648 9.594 1 76.69 262 ALA A O 1
ATOM 2068 N N . LYS A 1 263 ? -22.688 -11.539 9.242 1 60.03 263 LYS A N 1
ATOM 2069 C CA . LYS A 1 263 ? -24.094 -11.195 9.078 1 60.03 263 LYS A CA 1
ATOM 2070 C C . LYS A 1 263 ? -24.703 -10.734 10.398 1 60.03 263 LYS A C 1
ATOM 2072 O O . LYS A 1 263 ? -24.312 -11.203 11.469 1 60.03 263 LYS A O 1
ATOM 2077 N N . MET B 1 1 ? 1.075 10.891 -13.82 1 31.83 1 MET B N 1
ATOM 2078 C CA . MET B 1 1 ? 2.133 11.094 -12.836 1 31.83 1 MET B CA 1
ATOM 2079 C C . MET B 1 1 ? 2.527 12.57 -12.758 1 31.83 1 MET B C 1
ATOM 2081 O O . MET B 1 1 ? 2.633 13.125 -11.664 1 31.83 1 MET B O 1
ATOM 2085 N N . GLU B 1 2 ? 2.691 13.008 -14.008 1 36.47 2 GLU B N 1
ATOM 2086 C CA . GLU B 1 2 ? 3.125 14.391 -14.156 1 36.47 2 GLU B CA 1
ATOM 2087 C C . GLU B 1 2 ? 2.008 15.367 -13.781 1 36.47 2 GLU B C 1
ATOM 2089 O O . GLU B 1 2 ? 2.254 16.375 -13.117 1 36.47 2 GLU B O 1
ATOM 2094 N N . LYS B 1 3 ? 0.882 14.859 -14.078 1 40.72 3 LYS B N 1
ATOM 2095 C CA . LYS B 1 3 ? -0.233 15.797 -13.93 1 40.72 3 LYS B CA 1
ATOM 2096 C C . LYS B 1 3 ? -0.629 15.945 -12.461 1 40.72 3 LYS B C 1
ATOM 2098 O O . LYS B 1 3 ? -0.99 17.031 -12.023 1 40.72 3 LYS B O 1
ATOM 2103 N N . GLN B 1 4 ? -0.564 14.867 -11.773 1 36.69 4 GLN B N 1
ATOM 2104 C CA . GLN B 1 4 ? -0.927 14.945 -10.359 1 36.69 4 GLN B CA 1
ATOM 2105 C C . GLN B 1 4 ? 0.098 15.75 -9.57 1 36.69 4 GLN B C 1
ATOM 2107 O O . GLN B 1 4 ? -0.269 16.562 -8.719 1 36.69 4 GLN B O 1
ATOM 2112 N N . ALA B 1 5 ? 1.348 15.625 -9.961 1 40.69 5 ALA B N 1
ATOM 2113 C CA . ALA B 1 5 ? 2.428 16.406 -9.367 1 40.69 5 ALA B CA 1
ATOM 2114 C C . ALA B 1 5 ? 2.299 17.891 -9.727 1 40.69 5 ALA B C 1
ATOM 2116 O O . ALA B 1 5 ? 2.484 18.75 -8.875 1 40.69 5 ALA B O 1
ATOM 2117 N N . GLU B 1 6 ? 2.012 17.984 -11.023 1 45.38 6 GLU B N 1
ATOM 2118 C CA . GLU B 1 6 ? 1.824 19.344 -11.5 1 45.38 6 GLU B CA 1
ATOM 2119 C C . GLU B 1 6 ? 0.644 20.016 -10.812 1 45.38 6 GLU B C 1
ATOM 2121 O O . GLU B 1 6 ? 0.71 21.203 -10.469 1 45.38 6 GLU B O 1
ATOM 2126 N N . GLY B 1 7 ? -0.257 19.234 -10.578 1 42.09 7 GLY B N 1
ATOM 2127 C CA . GLY B 1 7 ? -1.407 19.812 -9.891 1 42.09 7 GLY B CA 1
ATOM 2128 C C . GLY B 1 7 ? -1.113 20.188 -8.453 1 42.09 7 GLY B C 1
ATOM 2129 O O . GLY B 1 7 ? -1.482 21.281 -8.008 1 42.09 7 GLY B O 1
ATOM 2130 N N . ALA B 1 8 ? -0.372 19.344 -7.867 1 42.41 8 ALA B N 1
ATOM 2131 C CA . ALA B 1 8 ? 0.053 19.641 -6.496 1 42.41 8 ALA B CA 1
ATOM 2132 C C . ALA B 1 8 ? 1.01 20.828 -6.453 1 42.41 8 ALA B C 1
ATOM 2134 O O . ALA B 1 8 ? 0.875 21.703 -5.605 1 42.41 8 ALA B O 1
ATOM 2135 N N . ARG B 1 9 ? 2 20.781 -7.348 1 45.94 9 ARG B N 1
ATOM 2136 C CA . ARG B 1 9 ? 2.91 21.922 -7.457 1 45.94 9 ARG B CA 1
ATOM 2137 C C . ARG B 1 9 ? 2.148 23.203 -7.758 1 45.94 9 ARG B C 1
ATOM 2139 O O . ARG B 1 9 ? 2.404 24.25 -7.145 1 45.94 9 ARG B O 1
ATOM 2146 N N . LYS B 1 10 ? 1.329 23.078 -8.664 1 48 10 LYS B N 1
ATOM 2147 C CA . LYS B 1 10 ? 0.533 24.25 -9.016 1 48 10 LYS B CA 1
ATOM 2148 C C . LYS B 1 10 ? -0.349 24.672 -7.848 1 48 10 LYS B C 1
ATOM 2150 O O . LYS B 1 10 ? -0.508 25.875 -7.59 1 48 10 LYS B O 1
ATOM 2155 N N . ALA B 1 11 ? -0.766 23.609 -7.242 1 43.34 11 ALA B N 1
ATOM 2156 C CA . ALA B 1 11 ? -1.567 23.938 -6.066 1 43.34 11 ALA B CA 1
ATOM 2157 C C . ALA B 1 11 ? -0.711 24.578 -4.98 1 43.34 11 ALA B C 1
ATOM 2159 O O . ALA B 1 11 ? -1.131 25.547 -4.34 1 43.34 11 ALA B O 1
ATOM 2160 N N . TYR B 1 12 ? 0.465 24.109 -4.867 1 43.44 12 TYR B N 1
ATOM 2161 C CA . TYR B 1 12 ? 1.426 24.719 -3.949 1 43.44 12 TYR B CA 1
ATOM 2162 C C . TYR B 1 12 ? 1.824 26.109 -4.414 1 43.44 12 TYR B C 1
ATOM 2164 O O . TYR B 1 12 ? 1.804 27.062 -3.629 1 43.44 12 TYR B O 1
ATOM 2172 N N . GLU B 1 13 ? 2.359 26.094 -5.629 1 48.91 13 GLU B N 1
ATOM 2173 C CA . GLU B 1 13 ? 2.729 27.391 -6.172 1 48.91 13 GLU B CA 1
ATOM 2174 C C . GLU B 1 13 ? 1.552 28.359 -6.129 1 48.91 13 GLU B C 1
ATOM 2176 O O . GLU B 1 13 ? 1.724 29.547 -5.801 1 48.91 13 GLU B O 1
ATOM 2181 N N . TYR B 1 14 ? 0.538 27.797 -6.57 1 41.78 14 TYR B N 1
ATOM 2182 C CA . TYR B 1 14 ? -0.678 28.594 -6.484 1 41.78 14 TYR B CA 1
ATOM 2183 C C . TYR B 1 14 ? -0.958 29.016 -5.043 1 41.78 14 TYR B C 1
ATOM 2185 O O . TYR B 1 14 ? -1.306 30.172 -4.781 1 41.78 14 TYR B O 1
ATOM 2193 N N . GLY B 1 15 ? -0.781 28.062 -4.238 1 41.53 15 GLY B N 1
ATOM 2194 C CA . GLY B 1 15 ? -0.911 28.422 -2.834 1 41.53 15 GLY B CA 1
ATOM 2195 C C . GLY B 1 15 ? 0.116 29.438 -2.383 1 41.53 15 GLY B C 1
ATOM 2196 O O . GLY B 1 15 ? -0.214 30.391 -1.661 1 41.53 15 GLY B O 1
ATOM 2197 N N . GLN B 1 16 ? 1.272 29.25 -2.818 1 42.91 16 GLN B N 1
ATOM 2198 C CA . GLN B 1 16 ? 2.326 30.203 -2.502 1 42.91 16 GLN B CA 1
ATOM 2199 C C . GLN B 1 16 ? 2.057 31.562 -3.16 1 42.91 16 GLN B C 1
ATOM 2201 O O . GLN B 1 16 ? 2.262 32.594 -2.543 1 42.91 16 GLN B O 1
ATOM 2206 N N . GLU B 1 17 ? 1.947 31.469 -4.398 1 41.81 17 GLU B N 1
ATOM 2207 C CA . GLU B 1 17 ? 1.794 32.719 -5.137 1 41.81 17 GLU B CA 1
ATOM 2208 C C . GLU B 1 17 ? 0.517 33.469 -4.734 1 41.81 17 GLU B C 1
ATOM 2210 O O . GLU B 1 17 ? 0.486 34.688 -4.691 1 41.81 17 GLU B O 1
ATOM 2215 N N . ASN B 1 18 ? -0.589 32.719 -4.77 1 42.28 18 ASN B N 1
ATOM 2216 C CA . ASN B 1 18 ? -1.846 33.406 -4.57 1 42.28 18 ASN B CA 1
ATOM 2217 C C . ASN B 1 18 ? -2.188 33.531 -3.088 1 42.28 18 ASN B C 1
ATOM 2219 O O . ASN B 1 18 ? -3.324 33.875 -2.732 1 42.28 18 ASN B O 1
ATOM 2223 N N . LYS B 1 19 ? -1.451 33.844 -2.311 1 40.88 19 LYS B N 1
ATOM 2224 C CA . LYS B 1 19 ? -1.659 34.125 -0.892 1 40.88 19 LYS B CA 1
ATOM 2225 C C . LYS B 1 19 ? -2.799 33.281 -0.332 1 40.88 19 LYS B C 1
ATOM 2227 O O . LYS B 1 19 ? -3.844 33.812 0.051 1 40.88 19 LYS B O 1
ATOM 2232 N N . ILE B 1 20 ? -3.037 32.156 -0.73 1 39.69 20 ILE B N 1
ATOM 2233 C CA . ILE B 1 20 ? -4.039 31.328 -0.07 1 39.69 20 ILE B CA 1
ATOM 2234 C C . ILE B 1 20 ? -3.949 31.516 1.442 1 39.69 20 ILE B C 1
ATOM 2236 O O . ILE B 1 20 ? -2.879 31.344 2.033 1 39.69 20 ILE B O 1
ATOM 2240 N N . ASP B 1 21 ? -4.75 32.344 2.016 1 35.31 21 ASP B N 1
ATOM 2241 C CA . ASP B 1 21 ? -4.879 32.625 3.447 1 35.31 21 ASP B CA 1
ATOM 2242 C C . ASP B 1 21 ? -5.062 31.312 4.223 1 35.31 21 ASP B C 1
ATOM 2244 O O . ASP B 1 21 ? -6.191 30.875 4.453 1 35.31 21 ASP B O 1
ATOM 2248 N N . TRP B 1 22 ? -4.074 30.531 4.234 1 40.34 22 TRP B N 1
ATOM 2249 C CA . TRP B 1 22 ? -3.959 29.328 5.059 1 40.34 22 TRP B CA 1
ATOM 2250 C C . TRP B 1 22 ? -4.52 29.578 6.457 1 40.34 22 TRP B C 1
ATOM 2252 O O . TRP B 1 22 ? -4.77 28.625 7.203 1 40.34 22 TRP B O 1
ATOM 2262 N N . GLY B 1 23 ? -4.641 30.781 6.859 1 39.78 23 GLY B N 1
ATOM 2263 C CA . GLY B 1 23 ? -5.215 31.172 8.133 1 39.78 23 GLY B CA 1
ATOM 2264 C C . GLY B 1 23 ? -6.68 30.812 8.273 1 39.78 23 GLY B C 1
ATOM 2265 O O . GLY B 1 23 ? -7.109 30.328 9.32 1 39.78 23 GLY B O 1
ATOM 2266 N N . ARG B 1 24 ? -7.457 31.156 7.449 1 43.81 24 ARG B N 1
ATOM 2267 C CA . ARG B 1 24 ? -8.891 30.906 7.484 1 43.81 24 ARG B CA 1
ATOM 2268 C C . ARG B 1 24 ? -9.195 29.422 7.336 1 43.81 24 ARG B C 1
ATOM 2270 O O . ARG B 1 24 ? -10.109 28.891 7.98 1 43.81 24 ARG B O 1
ATOM 2277 N N . THR B 1 25 ? -8.523 28.672 6.562 1 45.88 25 THR B N 1
ATOM 2278 C CA . THR B 1 25 ? -8.617 27.234 6.312 1 45.88 25 THR B CA 1
ATOM 2279 C C . THR B 1 25 ? -7.969 26.453 7.441 1 45.88 25 THR B C 1
ATOM 2281 O O . THR B 1 25 ? -8.352 25.312 7.707 1 45.88 25 THR B O 1
ATOM 2284 N N . ALA B 1 26 ? -7.141 27.125 8.047 1 51.19 26 ALA B N 1
ATOM 2285 C CA . ALA B 1 26 ? -6.434 26.5 9.164 1 51.19 26 ALA B CA 1
ATOM 2286 C C . ALA B 1 26 ? -7.398 26.156 10.297 1 51.19 26 ALA B C 1
ATOM 2288 O O . ALA B 1 26 ? -7.277 25.094 10.914 1 51.19 26 ALA B O 1
ATOM 2289 N N . SER B 1 27 ? -8.414 27.047 10.438 1 51 27 SER B N 1
ATOM 2290 C CA . SER B 1 27 ? -9.359 26.781 11.523 1 51 27 SER B CA 1
ATOM 2291 C C . SER B 1 27 ? -10.195 25.547 11.242 1 51 27 SER B C 1
ATOM 2293 O O . SER B 1 27 ? -10.359 24.688 12.117 1 51 27 SER B O 1
ATOM 2295 N N . ASP B 1 28 ? -10.68 25.484 10.055 1 58.09 28 ASP B N 1
ATOM 2296 C CA . ASP B 1 28 ? -11.492 24.312 9.734 1 58.09 28 ASP B CA 1
ATOM 2297 C C . ASP B 1 28 ? -10.625 23.062 9.625 1 58.09 28 ASP B C 1
ATOM 2299 O O . ASP B 1 28 ? -11.039 21.969 10.031 1 58.09 28 ASP B O 1
ATOM 2303 N N . TYR B 1 29 ? -9.477 23.312 9.164 1 56.41 29 TYR B N 1
ATOM 2304 C CA . TYR B 1 29 ? -8.578 22.172 8.992 1 56.41 29 TYR B CA 1
ATOM 2305 C C . TYR B 1 29 ? -8.305 21.5 10.32 1 56.41 29 TYR B C 1
ATOM 2307 O O . TYR B 1 29 ? -8.484 20.281 10.453 1 56.41 29 TYR B O 1
ATOM 2315 N N . THR B 1 30 ? -7.941 22.25 11.211 1 58.34 30 THR B N 1
ATOM 2316 C CA . THR B 1 30 ? -7.602 21.703 12.523 1 58.34 30 THR B CA 1
ATOM 2317 C C . THR B 1 30 ? -8.852 21.203 13.242 1 58.34 30 THR B C 1
ATOM 2319 O O . THR B 1 30 ? -8.812 20.188 13.945 1 58.34 30 THR B O 1
ATOM 2322 N N . ARG B 1 31 ? -9.852 21.953 12.883 1 58.09 31 ARG B N 1
ATOM 2323 C CA . ARG B 1 31 ? -11.078 21.688 13.633 1 58.09 31 ARG B CA 1
ATOM 2324 C C . ARG B 1 31 ? -11.742 20.406 13.125 1 58.09 31 ARG B C 1
ATOM 2326 O O . ARG B 1 31 ? -12.336 19.656 13.914 1 58.09 31 ARG B O 1
ATOM 2333 N N . TYR B 1 32 ? -11.555 20.266 11.844 1 56.12 32 TYR B N 1
ATOM 2334 C CA . TYR B 1 32 ? -12.445 19.234 11.328 1 56.12 32 TYR B CA 1
ATOM 2335 C C . TYR B 1 32 ? -11.648 18.078 10.734 1 56.12 32 TYR B C 1
ATOM 2337 O O . TYR B 1 32 ? -12.227 17.078 10.297 1 56.12 32 TYR B O 1
ATOM 2345 N N . ARG B 1 33 ? -10.414 18.25 10.68 1 59.94 33 ARG B N 1
ATOM 2346 C CA . ARG B 1 33 ? -9.633 17.109 10.227 1 59.94 33 ARG B CA 1
ATOM 2347 C C . ARG B 1 33 ? -9.367 16.141 11.375 1 59.94 33 ARG B C 1
ATOM 2349 O O . ARG B 1 33 ? -8.844 16.531 12.414 1 59.94 33 ARG B O 1
ATOM 2356 N N . ALA B 1 34 ? -9.852 14.945 11.031 1 58.81 34 ALA B N 1
ATOM 2357 C CA . ALA B 1 34 ? -9.516 13.906 12.008 1 58.81 34 ALA B CA 1
ATOM 2358 C C . ALA B 1 34 ? -8.008 13.648 12.031 1 58.81 34 ALA B C 1
ATOM 2360 O O . ALA B 1 34 ? -7.367 13.586 10.977 1 58.81 34 ALA B O 1
ATOM 2361 N N . GLY B 1 35 ? -7.387 13.812 13.094 1 76.88 35 GLY B N 1
ATOM 2362 C CA . GLY B 1 35 ? -6.012 13.367 13.25 1 76.88 35 GLY B CA 1
ATOM 2363 C C . GLY B 1 35 ? -5.84 11.875 13.047 1 76.88 35 GLY B C 1
ATOM 2364 O O . GLY B 1 35 ? -6.82 11.156 12.828 1 76.88 35 GLY B O 1
ATOM 2365 N N . PHE B 1 36 ? -4.695 11.438 12.992 1 87.69 36 PHE B N 1
ATOM 2366 C CA . PHE B 1 36 ? -4.418 10.016 12.852 1 87.69 36 PHE B CA 1
ATOM 2367 C C . PHE B 1 36 ? -4.965 9.242 14.047 1 87.69 36 PHE B C 1
ATOM 2369 O O . PHE B 1 36 ? -4.891 9.711 15.188 1 87.69 36 PHE B O 1
ATOM 2376 N N . PRO B 1 37 ? -5.531 8.039 13.797 1 89.56 37 PRO B N 1
ATOM 2377 C CA . PRO B 1 37 ? -5.961 7.191 14.906 1 89.56 37 PRO B CA 1
ATOM 2378 C C . PRO B 1 37 ? -4.789 6.691 15.758 1 89.56 37 PRO B C 1
ATOM 2380 O O . PRO B 1 37 ? -3.674 6.551 15.25 1 89.56 37 PRO B O 1
ATOM 2383 N N . ALA B 1 38 ? -5.039 6.355 17.031 1 86.88 38 ALA B N 1
ATOM 2384 C CA . ALA B 1 38 ? -4.035 5.914 18 1 86.88 38 ALA B CA 1
ATOM 2385 C C . ALA B 1 38 ? -3.307 4.672 17.5 1 86.88 38 ALA B C 1
ATOM 2387 O O . ALA B 1 38 ? -2.117 4.488 17.766 1 86.88 38 ALA B O 1
ATOM 2388 N N . GLU B 1 39 ? -3.984 3.857 16.719 1 91.38 39 GLU B N 1
ATOM 2389 C CA . GLU B 1 39 ? -3.434 2.596 16.234 1 91.38 39 GLU B CA 1
ATOM 2390 C C . GLU B 1 39 ? -2.209 2.83 15.359 1 91.38 39 GLU B C 1
ATOM 2392 O O . GLU B 1 39 ? -1.283 2.016 15.344 1 91.38 39 GLU B O 1
ATOM 2397 N N . LEU B 1 40 ? -2.209 3.902 14.633 1 93.75 40 LEU B N 1
ATOM 2398 C CA . LEU B 1 40 ? -1.038 4.219 13.82 1 93.75 40 LEU B CA 1
ATOM 2399 C C . LEU B 1 40 ? 0.217 4.297 14.688 1 93.75 40 LEU B C 1
ATOM 2401 O O . LEU B 1 40 ? 1.229 3.662 14.375 1 93.75 40 LEU B O 1
ATOM 2405 N N . PHE B 1 41 ? 0.131 4.996 15.773 1 89.06 41 PHE B N 1
ATOM 2406 C CA . PHE B 1 41 ? 1.279 5.246 16.641 1 89.06 41 PHE B CA 1
ATOM 2407 C C . PHE B 1 41 ? 1.705 3.967 17.344 1 89.06 41 PHE B C 1
ATOM 2409 O O . PHE B 1 41 ? 2.898 3.715 17.516 1 89.06 41 PHE B O 1
ATOM 2416 N N . VAL B 1 42 ? 0.738 3.217 17.719 1 90.38 42 VAL B N 1
ATOM 2417 C CA . VAL B 1 42 ? 1.016 1.938 18.359 1 90.38 42 VAL B CA 1
ATOM 2418 C C . VAL B 1 42 ? 1.794 1.036 17.406 1 90.38 42 VAL B C 1
ATOM 2420 O O . VAL B 1 42 ? 2.797 0.432 17.797 1 90.38 42 VAL B O 1
ATOM 2423 N N . ARG B 1 43 ? 1.38 0.961 16.172 1 93.75 43 ARG B N 1
ATOM 2424 C CA . ARG B 1 43 ? 2.049 0.112 15.195 1 93.75 43 ARG B CA 1
ATOM 2425 C C . ARG B 1 43 ? 3.453 0.623 14.898 1 93.75 43 ARG B C 1
ATOM 2427 O O . ARG B 1 43 ? 4.395 -0.165 14.781 1 93.75 43 ARG B O 1
ATOM 2434 N N . LEU B 1 44 ? 3.559 1.923 14.766 1 94.19 44 LEU B N 1
ATOM 2435 C CA . LEU B 1 44 ? 4.871 2.508 14.508 1 94.19 44 LEU B CA 1
ATOM 2436 C C . LEU B 1 44 ? 5.84 2.191 15.648 1 94.19 44 LEU B C 1
ATOM 2438 O O . LEU B 1 44 ? 6.992 1.837 15.398 1 94.19 44 LEU B O 1
ATOM 2442 N N . GLU B 1 45 ? 5.367 2.312 16.828 1 91.12 45 GLU B N 1
ATOM 2443 C CA . GLU B 1 45 ? 6.207 2.055 17.984 1 91.12 45 GLU B CA 1
ATOM 2444 C C . GLU B 1 45 ? 6.559 0.574 18.109 1 91.12 45 GLU B C 1
ATOM 2446 O O . GLU B 1 45 ? 7.734 0.214 18.188 1 91.12 45 GLU B O 1
ATOM 2451 N N . ARG B 1 46 ? 5.582 -0.278 18.031 1 91.62 46 ARG B N 1
ATOM 2452 C CA . ARG B 1 46 ? 5.746 -1.694 18.328 1 91.62 46 ARG B CA 1
ATOM 2453 C C . ARG B 1 46 ? 6.465 -2.42 17.203 1 91.62 46 ARG B C 1
ATOM 2455 O O . ARG B 1 46 ? 7.289 -3.301 17.438 1 91.62 46 ARG B O 1
ATOM 2462 N N . SER B 1 47 ? 6.168 -2.027 16.047 1 93.81 47 SER B N 1
ATOM 2463 C CA . SER B 1 47 ? 6.668 -2.816 14.93 1 93.81 47 SER B CA 1
ATOM 2464 C C . SER B 1 47 ? 7.918 -2.188 14.328 1 93.81 47 SER B C 1
ATOM 2466 O O . SER B 1 47 ? 8.734 -2.877 13.703 1 93.81 47 SER B O 1
ATOM 2468 N N . PHE B 1 48 ? 8.086 -0.847 14.547 1 94.31 48 PHE B N 1
ATOM 2469 C CA . PHE B 1 48 ? 9.156 -0.205 13.789 1 94.31 48 PHE B CA 1
ATOM 2470 C C . PHE B 1 48 ? 10.07 0.598 14.711 1 94.31 48 PHE B C 1
ATOM 2472 O O . PHE B 1 48 ? 11.055 1.183 14.266 1 94.31 48 PHE B O 1
ATOM 2479 N N . GLY B 1 49 ? 9.75 0.714 15.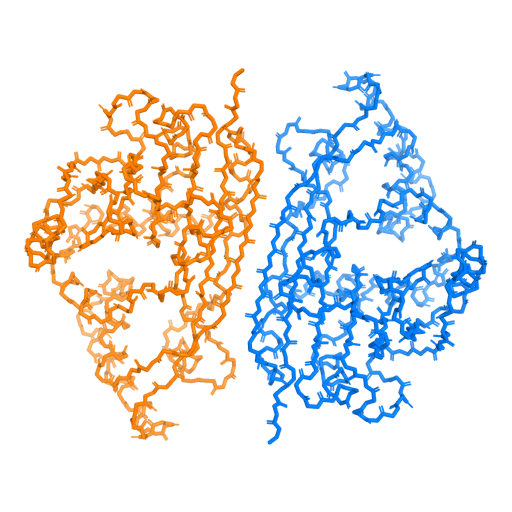977 1 91.69 49 GLY B N 1
ATOM 2480 C CA . GLY B 1 49 ? 10.586 1.435 16.922 1 91.69 49 GLY B CA 1
ATOM 2481 C C . GLY B 1 49 ? 10.555 2.938 16.719 1 91.69 49 GLY B C 1
ATOM 2482 O O . GLY B 1 49 ? 11.562 3.617 16.938 1 91.69 49 GLY B O 1
ATOM 2483 N N . VAL B 1 50 ? 9.453 3.412 16.25 1 91.81 50 VAL B N 1
ATOM 2484 C CA . VAL B 1 50 ? 9.273 4.844 16.016 1 91.81 50 VAL B CA 1
ATOM 2485 C C . VAL B 1 50 ? 8.406 5.441 17.125 1 91.81 50 VAL B C 1
ATOM 2487 O O . VAL B 1 50 ? 7.328 4.922 17.422 1 91.81 50 VAL B O 1
ATOM 2490 N N . GLY B 1 51 ? 8.875 6.52 17.656 1 87.06 51 GLY B N 1
ATOM 2491 C CA . GLY B 1 51 ? 8.133 7.184 18.719 1 87.06 51 GLY B CA 1
ATOM 2492 C C . GLY B 1 51 ? 8.516 6.695 20.109 1 87.06 51 GLY B C 1
ATOM 2493 O O . GLY B 1 51 ? 7.676 6.668 21.016 1 87.06 51 GLY B O 1
ATOM 2494 N N . LEU B 1 52 ? 9.688 6.301 20.281 1 87.19 52 LEU B N 1
ATOM 2495 C CA . LEU B 1 52 ? 10.188 5.824 21.562 1 87.19 52 LEU B CA 1
ATOM 2496 C C . LEU B 1 52 ? 10.617 6.988 22.438 1 87.19 52 LEU B C 1
ATOM 2498 O O . LEU B 1 52 ? 10.922 8.07 21.938 1 87.19 52 LEU B O 1
ATOM 2502 N N . PRO B 1 53 ? 10.617 6.734 23.734 1 84.38 53 PRO B N 1
ATOM 2503 C CA . PRO B 1 53 ? 11.078 7.797 24.625 1 84.38 53 PRO B CA 1
ATOM 2504 C C . PRO B 1 53 ? 12.484 8.289 24.297 1 84.38 53 PRO B C 1
ATOM 2506 O O . PRO B 1 53 ? 13.352 7.484 23.938 1 84.38 53 PRO B O 1
ATOM 2509 N N . ASP B 1 54 ? 12.625 9.633 24.297 1 85.94 54 ASP B N 1
ATOM 2510 C CA . ASP B 1 54 ? 13.898 10.336 24.156 1 85.94 54 ASP B CA 1
ATOM 2511 C C . ASP B 1 54 ? 14.43 10.25 22.719 1 85.94 54 ASP B C 1
ATOM 2513 O O . ASP B 1 54 ? 15.555 10.672 22.453 1 85.94 54 ASP B O 1
ATOM 2517 N N . GLN B 1 55 ? 13.656 9.672 21.891 1 91.25 55 GLN B N 1
ATOM 2518 C CA . GLN B 1 55 ? 14.039 9.656 20.484 1 91.25 55 GLN B CA 1
ATOM 2519 C C . GLN B 1 55 ? 14.039 11.07 19.906 1 91.25 55 GLN B C 1
ATOM 2521 O O . GLN B 1 55 ? 13.125 11.852 20.172 1 91.25 55 GLN B O 1
ATOM 2526 N N . ARG B 1 56 ? 15.102 11.461 19.219 1 94 56 ARG B N 1
ATOM 2527 C CA . ARG B 1 56 ? 15.141 12.734 18.5 1 94 56 ARG B CA 1
ATOM 2528 C C . ARG B 1 56 ? 14.352 12.648 17.188 1 94 56 ARG B C 1
ATOM 2530 O O . ARG B 1 56 ? 14.789 12.008 16.234 1 94 56 ARG B O 1
ATOM 2537 N N . VAL B 1 57 ? 13.188 13.328 17.188 1 93.56 57 VAL B N 1
ATOM 2538 C CA . VAL B 1 57 ? 12.266 13.234 16.062 1 93.56 57 VAL B CA 1
ATOM 2539 C C . VAL B 1 57 ? 12.109 14.602 15.406 1 93.56 57 VAL B C 1
ATOM 2541 O O . VAL B 1 57 ? 11.969 15.617 16.094 1 93.56 57 VAL B O 1
ATOM 2544 N N . LEU B 1 58 ? 12.227 14.609 14.102 1 94.94 58 LEU B N 1
ATOM 2545 C CA . LEU B 1 58 ? 11.836 15.773 13.312 1 94.94 58 LEU B CA 1
ATOM 2546 C C . LEU B 1 58 ? 10.523 15.523 12.586 1 94.94 58 LEU B C 1
ATOM 2548 O O . LEU B 1 58 ? 10.398 14.555 11.828 1 94.94 58 LEU B O 1
ATOM 2552 N N . ASP B 1 59 ? 9.57 16.344 12.852 1 92.94 59 ASP 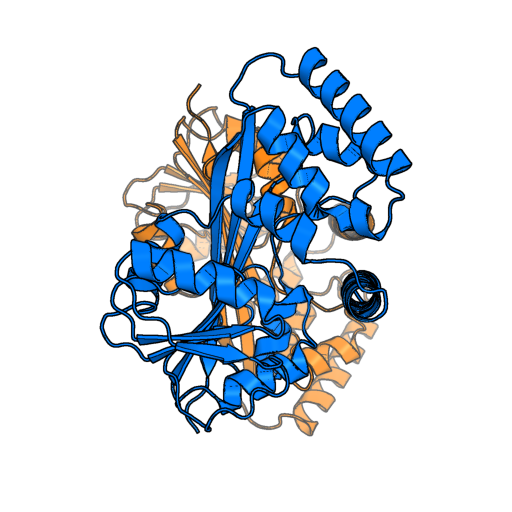B N 1
ATOM 2553 C CA . ASP B 1 59 ? 8.297 16.297 12.133 1 92.94 59 ASP B CA 1
ATOM 2554 C C . ASP B 1 59 ? 8.227 17.391 11.07 1 92.94 59 ASP B C 1
ATOM 2556 O O . ASP B 1 59 ? 8.039 18.562 11.391 1 92.94 59 ASP B O 1
ATOM 2560 N N . ILE B 1 60 ? 8.359 16.969 9.836 1 93.5 60 ILE B N 1
ATOM 2561 C CA . ILE B 1 60 ? 8.352 17.938 8.75 1 93.5 60 ILE B CA 1
ATOM 2562 C C . ILE B 1 60 ? 6.914 18.203 8.312 1 93.5 60 ILE B C 1
ATOM 2564 O O . ILE B 1 60 ? 6.09 17.297 8.266 1 93.5 60 ILE B O 1
ATOM 2568 N N . GLY B 1 61 ? 6.625 19.438 7.926 1 88.38 61 GLY B N 1
ATOM 2569 C CA . GLY B 1 61 ? 5.254 19.844 7.652 1 88.38 61 GLY B CA 1
ATOM 2570 C C . GLY B 1 61 ? 4.336 19.672 8.852 1 88.38 61 GLY B C 1
ATOM 2571 O O . GLY B 1 61 ? 3.24 19.125 8.727 1 88.38 61 GLY B O 1
ATOM 2572 N N . THR B 1 62 ? 4.699 20.031 9.953 1 84.94 62 THR B N 1
ATOM 2573 C CA . THR B 1 62 ? 4.043 19.672 11.211 1 84.94 62 THR B CA 1
ATOM 2574 C C . THR B 1 62 ? 2.709 20.406 11.344 1 84.94 62 THR B C 1
ATOM 2576 O O . THR B 1 62 ? 1.811 19.953 12.055 1 84.94 62 THR B O 1
ATOM 2579 N N . GLY B 1 63 ? 2.561 21.516 10.703 1 76.75 63 GLY B N 1
ATOM 2580 C CA . GLY B 1 63 ? 1.316 22.25 10.805 1 76.75 63 GLY B CA 1
ATOM 2581 C C . GLY B 1 63 ? 0.929 22.578 12.227 1 76.75 63 GLY B C 1
ATOM 2582 O O . GLY B 1 63 ? 1.737 23.125 12.992 1 76.75 63 GLY B O 1
ATOM 2583 N N . THR B 1 64 ? -0.349 22.125 12.609 1 65.94 64 THR B N 1
ATOM 2584 C CA . THR B 1 64 ? -0.865 22.453 13.93 1 65.94 64 THR B CA 1
ATOM 2585 C C . THR B 1 64 ? -0.502 21.375 14.938 1 65.94 64 THR B C 1
ATOM 2587 O O . THR B 1 64 ? -0.97 21.406 16.078 1 65.94 64 THR B O 1
ATOM 2590 N N . GLY B 1 65 ? 0.36 20.375 14.453 1 68.81 65 GLY B N 1
ATOM 2591 C CA . GLY B 1 65 ? 0.725 19.328 15.398 1 68.81 65 GLY B CA 1
ATOM 2592 C C . GLY B 1 65 ? 1.75 18.359 14.844 1 68.81 65 GLY B C 1
ATOM 2593 O O . GLY B 1 65 ? 2.084 18.406 13.656 1 68.81 65 GLY B O 1
ATOM 2594 N N . THR B 1 66 ? 2.25 17.609 15.875 1 69.81 66 THR B N 1
ATOM 2595 C CA . THR B 1 66 ? 3.291 16.656 15.539 1 69.81 66 THR B CA 1
ATOM 2596 C C . THR B 1 66 ? 2.74 15.227 15.555 1 69.81 66 THR B C 1
ATOM 2598 O O . THR B 1 66 ? 1.8 14.938 16.297 1 69.81 66 THR B O 1
ATOM 2601 N N . LEU B 1 67 ? 3.207 14.484 14.602 1 72.69 67 LEU B N 1
ATOM 2602 C CA . LEU B 1 67 ? 2.918 13.055 14.617 1 72.69 67 LEU B CA 1
ATOM 2603 C C . LEU B 1 67 ? 3.521 12.391 15.844 1 72.69 67 LEU B C 1
ATOM 2605 O O . LEU B 1 67 ? 2.916 11.484 16.422 1 72.69 67 LEU B O 1
ATOM 2609 N N . ALA B 1 68 ? 4.723 12.914 16.406 1 63.38 68 ALA B N 1
ATOM 2610 C CA . ALA B 1 68 ? 5.461 12.227 17.469 1 63.38 68 ALA B CA 1
ATOM 2611 C C . ALA B 1 68 ? 5.141 12.82 18.828 1 63.38 68 ALA B C 1
ATOM 2613 O O . ALA B 1 68 ? 5.301 14.023 19.047 1 63.38 68 ALA B O 1
ATOM 2614 N N . LYS B 1 69 ? 4.121 12.273 19.594 1 63 69 LYS B N 1
ATOM 2615 C CA . LYS B 1 69 ? 3.857 13.047 20.812 1 63 69 LYS B CA 1
ATOM 2616 C C . LYS B 1 69 ? 4.25 12.25 22.062 1 63 69 LYS B C 1
ATOM 2618 O O . LYS B 1 69 ? 4.613 12.836 23.078 1 63 69 LYS B O 1
ATOM 2623 N N . ARG B 1 70 ? 4.555 10.93 21.906 1 56.94 70 ARG B N 1
ATOM 2624 C CA . ARG B 1 70 ? 4.723 10.25 23.188 1 56.94 70 ARG B CA 1
ATOM 2625 C C . ARG B 1 70 ? 6.16 10.367 23.688 1 56.94 70 ARG B C 1
ATOM 2627 O O . ARG B 1 70 ? 7.027 9.586 23.281 1 56.94 70 ARG B O 1
ATOM 2634 N N . GLY B 1 71 ? 6.41 11.453 24.594 1 66.06 71 GLY B N 1
ATOM 2635 C CA . GLY B 1 71 ? 7.68 11.5 25.297 1 66.06 71 GLY B CA 1
ATOM 2636 C C . GLY B 1 71 ? 8.875 11.664 24.391 1 66.06 71 GLY B C 1
ATOM 2637 O O . GLY B 1 71 ? 10.023 11.641 24.828 1 66.06 71 GLY B O 1
ATOM 2638 N N . CYS B 1 72 ? 8.734 11.828 23.172 1 78.38 72 CYS B N 1
ATOM 2639 C CA . CYS B 1 72 ? 9.812 12.078 22.219 1 78.38 72 CYS B CA 1
ATOM 2640 C C . CYS B 1 72 ? 10.305 13.508 22.328 1 78.38 72 CYS B C 1
ATOM 2642 O O . CYS B 1 72 ? 9.625 14.375 22.891 1 78.38 72 CYS B O 1
ATOM 2644 N N . SER B 1 73 ? 11.578 13.742 22.031 1 85 73 SER B N 1
ATOM 2645 C CA . SER B 1 73 ? 12.086 15.078 21.75 1 85 73 SER B CA 1
ATOM 2646 C C . SER B 1 73 ? 11.781 15.484 20.312 1 85 73 SER B C 1
ATOM 2648 O O . SER B 1 73 ? 12.469 15.062 19.375 1 85 73 SER B O 1
ATOM 2650 N N . VAL B 1 74 ? 10.82 16.328 20.219 1 88.94 74 VAL B N 1
ATOM 2651 C CA . VAL B 1 74 ? 10.297 16.562 18.875 1 88.94 74 VAL B CA 1
ATOM 2652 C C . VAL B 1 74 ? 10.641 17.984 18.422 1 88.94 74 VAL B C 1
ATOM 2654 O O . VAL B 1 74 ? 10.523 18.938 19.203 1 88.94 74 VAL B O 1
ATOM 2657 N N . THR B 1 75 ? 11.18 18.062 17.266 1 91.31 75 THR B N 1
ATOM 2658 C CA . THR B 1 75 ? 11.281 19.312 16.516 1 91.31 75 THR B CA 1
ATOM 2659 C C . THR B 1 75 ? 10.25 19.344 15.383 1 91.31 75 THR B C 1
ATOM 2661 O O . THR B 1 75 ? 10.156 18.406 14.586 1 91.31 75 THR B O 1
ATOM 2664 N N . GLY B 1 76 ? 9.43 20.312 15.359 1 91 76 GLY B N 1
ATOM 2665 C CA . GLY B 1 76 ? 8.484 20.531 14.266 1 91 76 GLY B CA 1
ATOM 2666 C C . GLY B 1 76 ? 8.961 21.562 13.266 1 91 76 GLY B C 1
ATOM 2667 O O . GLY B 1 76 ? 9.445 22.625 13.641 1 91 76 GLY B O 1
ATOM 2668 N N . LEU B 1 77 ? 8.852 21.219 12.008 1 91.81 77 LEU B N 1
ATOM 2669 C CA . LEU B 1 77 ? 9.266 22.094 10.922 1 91.81 77 LEU B CA 1
ATOM 2670 C C . LEU B 1 77 ? 8.086 22.438 10.016 1 91.81 77 LEU B C 1
ATOM 2672 O O . LEU B 1 77 ? 7.363 21.547 9.578 1 91.81 77 LEU B O 1
ATOM 2676 N N . ASP B 1 78 ? 7.898 23.703 9.789 1 88.38 78 ASP B N 1
ATOM 2677 C CA . ASP B 1 78 ? 6.855 24.172 8.875 1 88.38 78 ASP B CA 1
ATOM 2678 C C . ASP B 1 78 ? 7.219 25.531 8.273 1 88.38 78 ASP B C 1
ATOM 2680 O O . ASP B 1 78 ? 7.801 26.375 8.953 1 88.38 78 ASP B O 1
ATOM 2684 N N . PRO B 1 79 ? 6.887 25.672 7.023 1 85.25 79 PRO B N 1
ATOM 2685 C CA . PRO B 1 79 ? 7.191 26.984 6.426 1 85.25 79 PRO B CA 1
ATOM 2686 C C . PRO B 1 79 ? 6.289 28.094 6.953 1 85.25 79 PRO B C 1
ATOM 2688 O O . PRO B 1 79 ? 6.645 29.266 6.863 1 85.25 79 PRO B O 1
ATOM 2691 N N . SER B 1 80 ? 5.125 27.734 7.387 1 78.56 80 SER B N 1
ATOM 2692 C CA . SER B 1 80 ? 4.156 28.734 7.832 1 78.56 80 SER B CA 1
ATOM 2693 C C . SER B 1 80 ? 4.309 29.016 9.32 1 78.56 80 SER B C 1
ATOM 2695 O O . SER B 1 80 ? 4.102 28.141 10.156 1 78.56 80 SER B O 1
ATOM 2697 N N . ALA B 1 81 ? 4.555 30.25 9.688 1 73.69 81 ALA B N 1
ATOM 2698 C CA . ALA B 1 81 ? 4.68 30.672 11.078 1 73.69 81 ALA B CA 1
ATOM 2699 C C . ALA B 1 81 ? 3.332 30.594 11.797 1 73.69 81 ALA B C 1
ATOM 2701 O O . ALA B 1 81 ? 3.271 30.266 12.984 1 73.69 81 ALA B O 1
ATOM 2702 N N . GLU B 1 82 ? 2.326 30.875 11.039 1 67.25 82 GLU B N 1
ATOM 2703 C CA . GLU B 1 82 ? 0.983 30.906 11.609 1 67.25 82 GLU B CA 1
ATOM 2704 C C . GLU B 1 82 ? 0.558 29.531 12.109 1 67.25 82 GLU B C 1
ATOM 2706 O O . GLU B 1 82 ? -0.049 29.422 13.18 1 67.25 82 GLU B O 1
ATOM 2711 N N . MET B 1 83 ? 0.838 28.609 11.336 1 69.44 83 MET B N 1
ATOM 2712 C CA . MET B 1 83 ? 0.469 27.25 11.727 1 69.44 83 MET B CA 1
ATOM 2713 C C . MET B 1 83 ? 1.201 26.828 13 1 69.44 83 MET B C 1
ATOM 2715 O O . MET B 1 83 ? 0.621 26.188 13.875 1 69.44 83 MET B O 1
ATOM 2719 N N . MET B 1 84 ? 2.371 27.344 13.195 1 71.38 84 MET B N 1
ATOM 2720 C CA . MET B 1 84 ? 3.219 26.938 14.312 1 71.38 84 MET B CA 1
ATOM 2721 C C . MET B 1 84 ? 2.754 27.578 15.609 1 71.38 84 MET B C 1
ATOM 2723 O O . MET B 1 84 ? 2.857 26.969 16.688 1 71.38 84 MET B O 1
ATOM 2727 N N . GLU B 1 85 ? 2.246 28.703 15.516 1 71.12 85 GLU B N 1
ATOM 2728 C CA . GLU B 1 85 ? 1.761 29.391 16.719 1 71.12 85 GLU B CA 1
ATOM 2729 C C . GLU B 1 85 ? 0.575 28.641 17.328 1 71.12 85 GLU B C 1
ATOM 2731 O O . GLU B 1 85 ? 0.477 28.531 18.547 1 71.12 85 GLU B O 1
ATOM 2736 N N . GLY B 1 86 ? -0.26 28.141 16.453 1 65.75 86 GLY B N 1
ATOM 2737 C CA . GLY B 1 86 ? -1.36 27.328 16.938 1 65.75 86 GLY B CA 1
ATOM 2738 C C . GLY B 1 86 ? -0.899 26.031 17.594 1 65.75 86 GLY B C 1
ATOM 2739 O O . GLY B 1 86 ? -1.46 25.625 18.609 1 65.75 86 GLY B O 1
ATOM 2740 N N . ALA B 1 87 ? 0.145 25.531 17.094 1 68.75 87 ALA B N 1
ATOM 2741 C CA . ALA B 1 87 ? 0.688 24.281 17.609 1 68.75 87 ALA B CA 1
ATOM 2742 C C . ALA B 1 87 ? 1.294 24.469 19 1 68.75 87 ALA B C 1
ATOM 2744 O O . ALA B 1 87 ? 1.106 23.641 19.891 1 68.75 87 ALA B O 1
ATOM 2745 N N . LYS B 1 88 ? 1.949 25.578 19.203 1 70.81 88 LYS B N 1
ATOM 2746 C CA . LYS B 1 88 ? 2.59 25.875 20.469 1 70.81 88 LYS B CA 1
ATOM 2747 C C . LYS B 1 88 ? 1.558 26 21.594 1 70.81 88 LYS B C 1
ATOM 2749 O O . LYS B 1 88 ? 1.779 25.531 22.703 1 70.81 88 LYS B O 1
ATOM 2754 N N . ALA B 1 89 ? 0.519 26.531 21.203 1 66.19 89 ALA B N 1
ATOM 2755 C CA . ALA B 1 89 ? -0.542 26.703 22.188 1 66.19 89 ALA B CA 1
ATOM 2756 C C . ALA B 1 89 ? -1.12 25.359 22.609 1 66.19 89 ALA B C 1
ATOM 2758 O O . ALA B 1 89 ? -1.395 25.141 23.797 1 66.19 89 ALA B O 1
ATOM 2759 N N . LEU B 1 90 ? -1.251 24.516 21.656 1 64.81 90 LEU B N 1
ATOM 2760 C CA . LEU B 1 90 ? -1.775 23.188 21.922 1 64.81 90 LEU B CA 1
ATOM 2761 C C . LEU B 1 90 ? -0.783 22.375 22.75 1 64.81 90 LEU B C 1
ATOM 2763 O O . LEU B 1 90 ? -1.18 21.625 23.641 1 64.81 90 LEU B O 1
ATOM 2767 N N . ASP B 1 91 ? 0.435 22.516 22.469 1 68.69 91 ASP B N 1
ATOM 2768 C CA . ASP B 1 91 ? 1.497 21.797 23.172 1 68.69 91 ASP B CA 1
ATOM 2769 C C . ASP B 1 91 ? 1.526 22.156 24.656 1 68.69 91 ASP B C 1
ATOM 2771 O O . ASP B 1 91 ? 1.689 21.281 25.516 1 68.69 91 ASP B O 1
ATOM 2775 N N . GLU B 1 92 ? 1.447 23.359 24.922 1 66 92 GLU B N 1
ATOM 2776 C CA . GLU B 1 92 ? 1.45 23.828 26.312 1 66 92 GLU B CA 1
ATOM 2777 C C . GLU B 1 92 ? 0.301 23.203 27.109 1 66 92 GLU B C 1
ATOM 2779 O O . GLU B 1 92 ? 0.481 22.812 28.25 1 66 92 GLU B O 1
ATOM 2784 N N . LYS B 1 93 ? -0.705 23.047 26.375 1 64.25 93 LYS B N 1
ATOM 2785 C CA . LYS B 1 93 ? -1.882 22.484 27.031 1 64.25 93 LYS B CA 1
ATOM 2786 C C . LYS B 1 93 ? -1.705 21 27.297 1 64.25 93 LYS B C 1
ATOM 2788 O O . LYS B 1 93 ? -2.184 20.484 28.297 1 64.25 93 LYS B O 1
ATOM 2793 N N . GLU B 1 94 ? -1.008 20.406 26.391 1 61.75 94 GLU B N 1
ATOM 2794 C CA . GLU B 1 94 ? -0.859 18.953 26.5 1 61.75 94 GLU B CA 1
ATOM 2795 C C . GLU B 1 94 ? 0.411 18.594 27.266 1 61.75 94 GLU B C 1
ATOM 2797 O O . GLU B 1 94 ?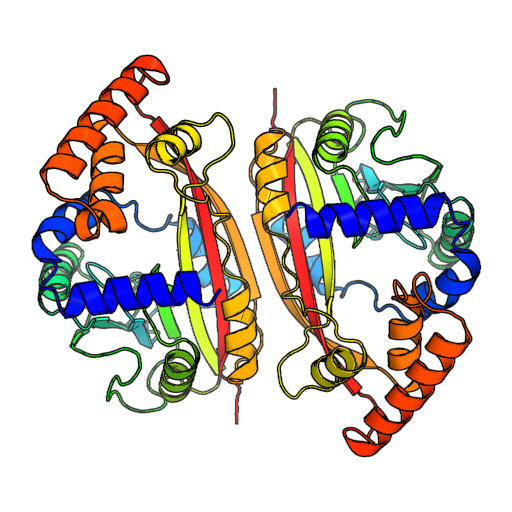 0.648 17.422 27.562 1 61.75 94 GLU B O 1
ATOM 2802 N N . GLY B 1 95 ? 1.209 19.531 27.656 1 64.44 95 GLY B N 1
ATOM 2803 C CA . GLY B 1 95 ? 2.434 19.266 28.391 1 64.44 95 GLY B CA 1
ATOM 2804 C C . GLY B 1 95 ? 3.525 18.656 27.547 1 64.44 95 GLY B C 1
ATOM 2805 O O . GLY B 1 95 ? 4.301 17.828 28.016 1 64.44 95 GLY B O 1
ATOM 2806 N N . VAL B 1 96 ? 3.406 18.875 26.266 1 66.31 96 VAL B N 1
ATOM 2807 C CA . VAL B 1 96 ? 4.438 18.328 25.391 1 66.31 96 VAL B CA 1
ATOM 2808 C C . VAL B 1 96 ? 5.371 19.453 24.922 1 66.31 96 VAL B C 1
ATOM 2810 O O . VAL B 1 96 ? 4.945 20.594 24.766 1 66.31 96 VAL B O 1
ATOM 2813 N N . ARG B 1 97 ? 6.695 19.203 25.047 1 69.31 97 ARG B N 1
ATOM 2814 C CA . ARG B 1 97 ? 7.664 20.188 24.562 1 69.31 97 ARG B CA 1
ATOM 2815 C C . ARG B 1 97 ? 8.109 19.875 23.141 1 69.31 97 ARG B C 1
ATOM 2817 O O . ARG B 1 97 ? 8.672 18.812 22.875 1 69.31 97 ARG B O 1
ATOM 2824 N N . VAL B 1 98 ? 7.648 20.75 22.266 1 82.56 98 VAL B N 1
ATOM 2825 C CA . VAL B 1 98 ? 8.055 20.672 20.859 1 82.56 98 VAL B CA 1
ATOM 2826 C C . VAL B 1 98 ? 8.844 21.922 20.484 1 82.56 98 VAL B C 1
ATOM 2828 O O . VAL B 1 98 ? 8.461 23.047 20.828 1 82.56 98 VAL B O 1
ATOM 2831 N N . THR B 1 99 ? 10.008 21.781 19.984 1 86.62 99 THR B N 1
ATOM 2832 C CA . THR B 1 99 ? 10.75 22.875 19.391 1 86.62 99 THR B CA 1
ATOM 2833 C C . THR B 1 99 ? 10.281 23.125 17.953 1 86.62 99 THR B C 1
ATOM 2835 O O . THR B 1 99 ? 10.297 22.203 17.125 1 86.62 99 THR B O 1
ATOM 2838 N N . TYR B 1 100 ? 9.844 24.328 17.688 1 87.81 100 TYR B N 1
ATOM 2839 C CA . TYR B 1 100 ? 9.367 24.641 16.344 1 87.81 100 TYR B CA 1
ATOM 2840 C C . TYR B 1 100 ? 10.398 25.438 15.57 1 87.81 100 TYR B C 1
ATOM 2842 O O . TYR B 1 100 ? 10.977 26.391 16.094 1 87.81 100 TYR B O 1
ATOM 2850 N N . VAL B 1 101 ? 10.594 25.031 14.383 1 90.56 101 VAL B N 1
ATOM 2851 C CA . VAL B 1 101 ? 11.516 25.703 13.469 1 90.56 101 VAL B CA 1
ATOM 2852 C C . VAL B 1 101 ? 10.797 26.047 12.172 1 90.56 101 VAL B C 1
ATOM 2854 O O . VAL B 1 101 ? 10.086 25.219 11.602 1 90.56 101 VAL B O 1
ATOM 2857 N N . GLN B 1 102 ? 10.945 27.281 11.805 1 89.94 102 GLN B N 1
ATOM 2858 C CA . GLN B 1 102 ? 10.398 27.688 10.516 1 89.94 102 GLN B CA 1
ATOM 2859 C C . GLN B 1 102 ? 11.367 27.344 9.383 1 89.94 102 GLN B C 1
ATOM 2861 O O . GLN B 1 102 ? 12.555 27.656 9.461 1 89.94 102 GLN B O 1
ATOM 2866 N N . GLY B 1 103 ? 10.867 26.656 8.32 1 89.19 103 GLY B N 1
ATOM 2867 C CA . GLY B 1 103 ? 11.719 26.328 7.191 1 89.19 103 GLY B CA 1
ATOM 2868 C C . GLY B 1 103 ? 11.039 25.438 6.168 1 89.19 103 GLY B C 1
ATOM 2869 O O . GLY B 1 103 ? 9.922 24.969 6.398 1 89.19 103 GLY B O 1
ATOM 2870 N N . LYS B 1 104 ? 11.773 25.297 5.059 1 90.19 104 LYS B N 1
ATOM 2871 C CA . LYS B 1 104 ? 11.32 24.438 3.979 1 90.19 104 LYS B CA 1
ATOM 2872 C C . LYS B 1 104 ? 11.883 23.031 4.125 1 90.19 104 LYS B C 1
ATOM 2874 O O . LYS B 1 104 ? 13.039 22.859 4.508 1 90.19 104 LYS B O 1
ATOM 2879 N N . THR B 1 105 ? 11.094 22.125 3.758 1 89.25 105 THR B N 1
ATOM 2880 C CA . THR B 1 105 ? 11.477 20.734 3.883 1 89.25 105 THR B CA 1
ATOM 2881 C C . THR B 1 105 ? 12.664 20.406 2.973 1 89.25 105 THR B C 1
ATOM 2883 O O . THR B 1 105 ? 13.516 19.594 3.32 1 89.25 105 THR B O 1
ATOM 2886 N N . GLU B 1 106 ? 12.727 20.984 1.79 1 89.75 106 GLU B N 1
ATOM 2887 C CA . GLU B 1 106 ? 13.734 20.688 0.787 1 89.75 106 GLU B CA 1
ATOM 2888 C C . GLU B 1 106 ? 15.078 21.312 1.146 1 89.75 106 GLU B C 1
ATOM 2890 O O . GLU B 1 106 ? 16.109 20.938 0.581 1 89.75 106 GLU B O 1
ATOM 2895 N N . ASP B 1 107 ? 14.992 22.266 2.047 1 91.5 107 ASP B N 1
ATOM 2896 C CA . ASP B 1 107 ? 16.188 22.953 2.555 1 91.5 107 ASP B CA 1
ATOM 2897 C C . ASP B 1 107 ? 15.969 23.438 3.984 1 91.5 107 ASP B C 1
ATOM 2899 O O . ASP B 1 107 ? 15.68 24.625 4.207 1 91.5 107 ASP B O 1
ATOM 2903 N N . THR B 1 108 ? 16.266 22.609 4.984 1 93.81 108 THR B N 1
ATOM 2904 C CA . THR B 1 108 ? 15.867 22.859 6.367 1 93.81 108 THR B CA 1
ATOM 2905 C C . THR B 1 108 ? 16.922 23.688 7.098 1 93.81 108 THR B C 1
ATOM 2907 O O . THR B 1 108 ? 16.625 24.312 8.117 1 93.81 108 THR B O 1
ATOM 2910 N N . GLN B 1 109 ? 18.125 23.594 6.656 1 93.81 109 GLN B N 1
ATOM 2911 C CA . GLN B 1 109 ? 19.281 24.25 7.27 1 93.81 109 GLN B CA 1
ATOM 2912 C C . GLN B 1 109 ? 19.578 23.656 8.641 1 93.81 109 GLN B C 1
ATOM 2914 O O . GLN B 1 109 ? 20.344 24.219 9.422 1 93.81 109 GLN B O 1
ATOM 2919 N N . LEU B 1 110 ? 18.969 22.562 8.961 1 96.81 110 LEU B N 1
ATOM 2920 C CA . LEU B 1 110 ? 19.25 21.859 10.203 1 96.81 110 LEU B CA 1
ATOM 2921 C C . LEU B 1 110 ? 20.516 21.016 10.078 1 96.81 110 LEU B C 1
ATOM 2923 O O . LEU B 1 110 ? 20.938 20.688 8.969 1 96.81 110 LEU B O 1
ATOM 2927 N N . PRO B 1 111 ? 21.109 20.703 11.242 1 96.81 111 PRO B N 1
ATOM 2928 C CA . PRO B 1 111 ? 22.391 19.969 11.172 1 96.81 111 PRO B CA 1
ATOM 2929 C C . PRO B 1 111 ? 22.219 18.562 10.602 1 96.81 111 PRO B C 1
ATOM 2931 O O . PRO B 1 111 ? 21.203 17.922 10.836 1 96.81 111 PRO B O 1
ATOM 2934 N N . THR B 1 112 ? 23.297 18.109 9.914 1 97.56 112 THR B N 1
ATOM 2935 C CA . THR B 1 112 ? 23.359 16.766 9.344 1 97.56 112 THR B CA 1
ATOM 2936 C C . THR B 1 112 ? 23.344 15.703 10.438 1 97.56 112 THR B C 1
ATOM 2938 O O . THR B 1 112 ? 23.922 15.898 11.508 1 97.56 112 THR B O 1
ATOM 2941 N N . ALA B 1 113 ? 22.703 14.602 10.148 1 97.69 113 ALA B N 1
ATOM 2942 C CA . ALA B 1 113 ? 22.703 13.422 11 1 97.69 113 ALA B CA 1
ATOM 2943 C C . ALA B 1 113 ? 22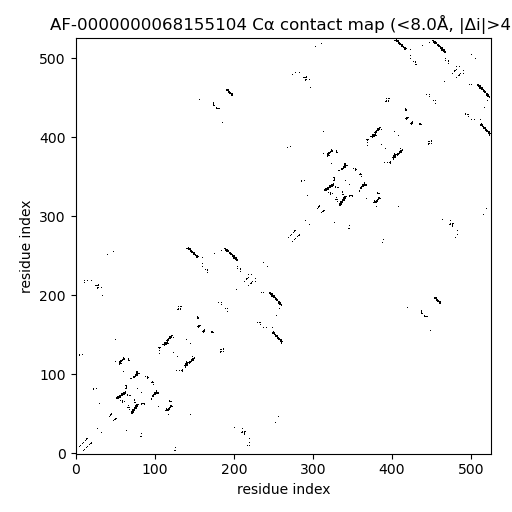.328 13.773 12.438 1 97.69 113 ALA B C 1
ATOM 2945 O O . ALA B 1 113 ? 23.031 13.383 13.383 1 97.69 113 ALA B O 1
ATOM 2946 N N . SER B 1 114 ? 21.219 14.43 12.594 1 97.31 114 SER B N 1
ATOM 2947 C CA . SER B 1 114 ? 20.859 14.961 13.906 1 97.31 114 SER B CA 1
ATOM 2948 C C . SER B 1 114 ? 19.578 14.328 14.43 1 97.31 114 SER B C 1
ATOM 2950 O O . SER B 1 114 ? 19.234 14.508 15.602 1 97.31 114 SER B O 1
ATOM 2952 N N . PHE B 1 115 ? 18.938 13.516 13.625 1 96.62 115 PHE B N 1
ATOM 2953 C CA . PHE B 1 115 ? 17.656 12.945 14.031 1 96.62 115 PHE B CA 1
ATOM 2954 C C . PHE B 1 115 ? 17.656 11.43 13.836 1 96.62 115 PHE B C 1
ATOM 2956 O O . PHE B 1 115 ? 18.281 10.922 12.898 1 96.62 115 PHE B O 1
ATOM 2963 N N . GLU B 1 116 ? 16.969 10.773 14.688 1 96.62 116 GLU B N 1
ATOM 2964 C CA . GLU B 1 116 ? 16.797 9.328 14.586 1 96.62 116 GLU B CA 1
ATOM 2965 C C . GLU B 1 116 ? 15.562 8.969 13.773 1 96.62 116 GLU B C 1
ATOM 2967 O O . GLU B 1 116 ? 15.492 7.891 13.18 1 96.62 116 GLU B O 1
ATOM 2972 N N . VAL B 1 117 ? 14.609 9.875 13.836 1 96.12 117 VAL B N 1
ATOM 2973 C CA . VAL B 1 117 ? 13.367 9.68 13.102 1 96.12 117 VAL B CA 1
ATOM 2974 C C . VAL B 1 117 ? 12.938 10.992 12.453 1 96.12 117 VAL B C 1
ATOM 2976 O O . VAL B 1 117 ? 13.008 12.055 13.086 1 96.12 117 VAL B O 1
ATOM 2979 N N . VAL B 1 118 ? 12.508 10.922 11.242 1 96.88 118 VAL B N 1
ATOM 2980 C CA . VAL B 1 118 ? 11.805 12.008 10.57 1 96.88 118 VAL B CA 1
ATOM 2981 C C . VAL B 1 118 ? 10.398 11.555 10.188 1 96.88 118 VAL B C 1
ATOM 2983 O O . VAL B 1 118 ? 10.219 10.453 9.656 1 96.88 118 VAL B O 1
ATOM 2986 N N . THR B 1 119 ? 9.406 12.336 10.508 1 95.31 119 THR B N 1
ATOM 2987 C CA . THR B 1 119 ? 8.031 12.016 10.164 1 95.31 119 THR B CA 1
ATOM 2988 C C . THR B 1 119 ? 7.434 13.094 9.266 1 95.31 119 THR B C 1
ATOM 2990 O O . THR B 1 119 ? 7.824 14.258 9.344 1 95.31 119 THR B O 1
ATOM 2993 N N . ALA B 1 120 ? 6.562 12.695 8.414 1 95.06 120 ALA B N 1
ATOM 2994 C CA . ALA B 1 120 ? 5.773 13.57 7.547 1 95.06 120 ALA B CA 1
ATOM 2995 C C . ALA B 1 120 ? 4.34 13.07 7.422 1 95.06 120 ALA B C 1
ATOM 2997 O O . ALA B 1 120 ? 4.09 12.031 6.797 1 95.06 120 ALA B O 1
ATOM 2998 N N . GLY B 1 121 ? 3.463 13.789 7.938 1 91.81 121 GLY B N 1
ATOM 2999 C CA . GLY B 1 121 ? 2.061 13.406 7.902 1 91.81 121 GLY B CA 1
ATOM 3000 C C . GLY B 1 121 ? 1.228 14.266 6.973 1 91.81 121 GLY B C 1
ATOM 3001 O O . GLY B 1 121 ? 1.087 15.469 7.191 1 91.81 121 GLY B O 1
ATOM 3002 N N . THR B 1 122 ? 0.66 13.594 5.973 1 90.25 122 THR B N 1
ATOM 3003 C CA . THR B 1 122 ? -0.314 14.164 5.051 1 90.25 122 THR B CA 1
ATOM 3004 C C . THR B 1 122 ? 0.237 15.43 4.398 1 90.25 122 THR B C 1
ATOM 3006 O O . THR B 1 122 ? -0.48 16.422 4.254 1 90.25 122 THR B O 1
ATOM 3009 N N . CYS B 1 123 ? 1.529 15.398 4.027 1 88.94 123 CYS B N 1
ATOM 3010 C CA . CYS B 1 123 ? 2.094 16.625 3.488 1 88.94 123 CYS B CA 1
ATOM 3011 C C . CYS B 1 123 ? 3.131 16.328 2.412 1 88.94 123 CYS B C 1
ATOM 3013 O O . CYS B 1 123 ? 3.598 17.234 1.724 1 88.94 123 CYS B O 1
ATOM 3015 N N . TRP B 1 124 ? 3.479 15.109 2.23 1 93.31 124 TRP B N 1
ATOM 3016 C CA . TRP B 1 124 ? 4.602 14.789 1.353 1 93.31 124 TRP B CA 1
ATOM 3017 C C . TRP B 1 124 ? 4.309 15.219 -0.082 1 93.31 124 TRP B C 1
ATOM 3019 O O . TRP B 1 124 ? 5.227 15.539 -0.839 1 93.31 124 TRP B O 1
ATOM 3029 N N . HIS B 1 125 ? 3.051 15.219 -0.442 1 89.31 125 HIS B N 1
ATOM 3030 C CA . HIS B 1 125 ? 2.65 15.57 -1.8 1 89.31 125 HIS B CA 1
ATOM 3031 C C . HIS B 1 125 ? 2.957 17.031 -2.105 1 89.31 125 HIS B C 1
ATOM 3033 O O . HIS B 1 125 ? 2.932 17.453 -3.268 1 89.31 125 HIS B O 1
ATOM 3039 N N . TRP B 1 126 ? 3.314 17.812 -1.136 1 86.12 126 TRP B N 1
ATOM 3040 C CA . TRP B 1 126 ? 3.613 19.219 -1.322 1 86.12 126 TRP B CA 1
ATOM 3041 C C . TRP B 1 126 ? 5.09 19.422 -1.647 1 86.12 126 TRP B C 1
ATOM 3043 O O . TRP B 1 126 ? 5.504 20.531 -1.998 1 86.12 126 TRP B O 1
ATOM 3053 N N . PHE B 1 127 ? 5.859 18.375 -1.54 1 88.88 127 PHE B N 1
ATOM 3054 C CA . PHE B 1 127 ? 7.305 18.516 -1.664 1 88.88 127 PHE B CA 1
ATOM 3055 C C . PHE B 1 127 ? 7.785 18.031 -3.023 1 88.88 127 PHE B C 1
ATOM 3057 O O . PHE B 1 127 ? 7.094 17.25 -3.686 1 88.88 127 PHE B O 1
ATOM 3064 N N . ASP B 1 128 ? 8.914 18.641 -3.426 1 91.25 128 ASP B N 1
ATOM 3065 C CA . ASP B 1 128 ? 9.695 17.922 -4.426 1 91.25 128 ASP B CA 1
ATOM 3066 C C . ASP B 1 128 ? 10.266 16.625 -3.855 1 91.25 128 ASP B C 1
ATOM 3068 O O . ASP B 1 128 ? 11.195 16.641 -3.055 1 91.25 128 ASP B O 1
ATOM 3072 N N . SER B 1 129 ? 9.75 15.602 -4.293 1 93.12 129 SER B N 1
ATOM 3073 C CA . SER B 1 129 ? 9.969 14.312 -3.646 1 93.12 129 SER B CA 1
ATOM 3074 C C . SER B 1 129 ? 11.461 13.984 -3.568 1 93.12 129 SER B C 1
ATOM 3076 O O . SER B 1 129 ? 11.977 13.695 -2.49 1 93.12 129 SER B O 1
ATOM 3078 N N . HIS B 1 130 ? 12.195 14.102 -4.652 1 94.06 130 HIS B N 1
ATOM 3079 C CA . HIS B 1 130 ? 13.602 13.719 -4.672 1 94.06 130 HIS B CA 1
ATOM 3080 C C . HIS B 1 130 ? 14.43 14.641 -3.783 1 94.06 130 HIS B C 1
ATOM 3082 O O . HIS B 1 130 ? 15.305 14.18 -3.047 1 94.06 130 HIS B O 1
ATOM 3088 N N . LYS B 1 131 ? 14.109 15.922 -3.814 1 95.56 131 LYS B N 1
ATOM 3089 C CA . LYS B 1 131 ? 14.82 16.859 -2.955 1 95.56 131 LYS B CA 1
ATOM 3090 C C . LYS B 1 131 ? 14.5 16.625 -1.483 1 95.56 131 LYS B C 1
ATOM 3092 O O . LYS B 1 131 ? 15.375 16.703 -0.625 1 95.56 131 LYS B O 1
ATOM 3097 N N . ALA B 1 132 ? 13.273 16.344 -1.246 1 96.56 132 ALA B N 1
ATOM 3098 C CA . ALA B 1 132 ? 12.852 16.078 0.127 1 96.56 132 ALA B CA 1
ATOM 3099 C C . ALA B 1 132 ? 13.531 14.828 0.672 1 96.56 132 ALA B C 1
ATOM 3101 O O . ALA B 1 132 ? 14.039 14.828 1.796 1 96.56 132 ALA B O 1
ATOM 3102 N N . PHE B 1 133 ? 13.578 13.805 -0.127 1 97.38 133 PHE B N 1
ATOM 3103 C CA . PHE B 1 133 ? 14.227 12.57 0.3 1 97.38 133 PHE B CA 1
ATOM 3104 C C . PHE B 1 133 ? 15.711 12.797 0.562 1 97.38 133 PHE B C 1
ATOM 3106 O O . PHE B 1 133 ? 16.266 12.289 1.538 1 97.38 133 PHE B O 1
ATOM 3113 N N . ALA B 1 134 ? 16.344 13.547 -0.315 1 96.19 134 ALA B N 1
ATOM 3114 C CA . ALA B 1 134 ? 17.766 13.844 -0.145 1 96.19 134 ALA B CA 1
ATOM 3115 C C . ALA B 1 134 ? 18 14.609 1.152 1 96.19 134 ALA B C 1
ATOM 3117 O O . ALA B 1 134 ? 18.938 14.297 1.895 1 96.19 134 ALA B O 1
ATOM 3118 N N . GLU B 1 135 ? 17.188 15.594 1.372 1 97.69 135 GLU B N 1
ATOM 3119 C CA . GLU B 1 135 ? 17.312 16.375 2.598 1 97.69 135 GLU B CA 1
ATOM 3120 C C . GLU B 1 135 ? 17.062 15.516 3.832 1 97.69 135 GLU B C 1
ATOM 3122 O O . GLU B 1 135 ? 17.812 15.602 4.816 1 97.69 135 GLU B O 1
ATOM 3127 N N . VAL B 1 136 ? 16.109 14.711 3.803 1 98.06 136 VAL B N 1
ATOM 3128 C CA . VAL B 1 136 ? 15.797 13.828 4.922 1 98.06 136 VAL B CA 1
ATOM 3129 C C . VAL B 1 136 ? 16.969 12.883 5.18 1 98.06 136 VAL B C 1
ATOM 3131 O O . VAL B 1 136 ? 17.344 12.633 6.328 1 98.06 136 VAL B O 1
ATOM 3134 N N . ALA B 1 137 ? 17.516 12.383 4.113 1 97.56 137 ALA B N 1
ATOM 3135 C CA . ALA B 1 137 ? 18.688 11.508 4.25 1 97.56 137 ALA B CA 1
ATOM 3136 C C . ALA B 1 137 ? 19.828 12.227 4.953 1 97.56 137 ALA B C 1
ATOM 3138 O O . ALA B 1 137 ? 20.516 11.641 5.789 1 97.56 137 ALA B O 1
ATOM 3139 N N . ARG B 1 138 ? 20.047 13.438 4.582 1 97.19 138 ARG B N 1
ATOM 3140 C CA . ARG B 1 138 ? 21.094 14.234 5.215 1 97.19 138 ARG B CA 1
ATOM 3141 C C . ARG B 1 138 ? 20.812 14.422 6.703 1 97.19 138 ARG B C 1
ATOM 3143 O O . ARG B 1 138 ? 21.734 14.398 7.52 1 97.19 138 ARG B O 1
ATOM 3150 N N . LEU B 1 139 ? 19.594 14.586 7.094 1 98.06 139 LEU B N 1
ATOM 3151 C CA . LEU B 1 139 ? 19.156 14.922 8.445 1 98.06 139 LEU B CA 1
ATOM 3152 C C . LEU B 1 139 ? 19.219 13.695 9.352 1 98.06 139 LEU B C 1
ATOM 3154 O O . LEU B 1 139 ? 19.469 13.82 10.555 1 98.06 139 LEU B O 1
ATOM 3158 N N . LEU B 1 140 ? 19.047 12.516 8.828 1 98.25 140 LEU B N 1
ATOM 3159 C CA . LEU B 1 140 ? 18.938 11.281 9.602 1 98.25 140 LEU B CA 1
ATOM 3160 C C . LEU B 1 140 ? 20.328 10.75 9.953 1 98.25 140 LEU B C 1
ATOM 3162 O O . LEU B 1 140 ? 21.25 10.805 9.133 1 98.25 140 LEU B O 1
ATOM 3166 N N . VAL B 1 141 ? 20.438 10.211 11.125 1 97.94 141 VAL B N 1
ATOM 3167 C CA . VAL B 1 141 ? 21.609 9.398 11.461 1 97.94 141 VAL B CA 1
ATOM 3168 C C . VAL B 1 141 ? 21.594 8.117 10.625 1 97.94 141 VAL B C 1
ATOM 3170 O O . VAL B 1 141 ? 20.562 7.738 10.07 1 97.94 141 VAL B O 1
ATOM 3173 N N . GLU B 1 142 ? 22.734 7.496 10.57 1 96.56 142 GLU B N 1
ATOM 3174 C CA . GLU B 1 142 ? 22.766 6.172 9.953 1 96.56 142 GLU B CA 1
ATOM 3175 C C . GLU B 1 142 ? 21.812 5.215 10.656 1 96.56 142 GLU B C 1
ATOM 3177 O O . GLU B 1 142 ? 21.766 5.168 11.883 1 96.56 142 GLU B O 1
ATOM 3182 N N . GLY B 1 143 ? 21.016 4.57 9.844 1 96.38 143 GLY B N 1
ATOM 3183 C CA . GLY B 1 143 ? 20.047 3.654 10.422 1 96.38 143 GLY B CA 1
ATOM 3184 C C . GLY B 1 143 ? 18.781 4.344 10.875 1 96.38 143 GLY B C 1
ATOM 3185 O O . GLY B 1 143 ? 17.828 3.688 11.328 1 96.38 143 GLY B O 1
ATOM 3186 N N . GLY B 1 144 ? 18.797 5.684 10.758 1 97.88 144 GLY B N 1
ATOM 3187 C CA . GLY B 1 144 ? 17.594 6.426 11.109 1 97.88 144 GLY B CA 1
ATOM 3188 C C . GLY B 1 144 ? 16.406 6.109 10.211 1 97.88 144 GLY B C 1
ATOM 3189 O O . GLY B 1 144 ? 16.578 5.516 9.141 1 97.88 144 GLY B O 1
ATOM 3190 N N . ARG B 1 145 ? 15.18 6.496 10.648 1 97.31 145 ARG B N 1
ATOM 3191 C CA . ARG B 1 145 ? 13.969 6.094 9.938 1 97.31 145 ARG B CA 1
ATOM 3192 C C . ARG B 1 145 ? 13.188 7.309 9.453 1 97.31 145 ARG B C 1
ATOM 3194 O O . ARG B 1 145 ? 13.086 8.312 10.164 1 97.31 145 ARG B O 1
ATOM 3201 N N . LEU B 1 146 ? 12.672 7.152 8.281 1 98.31 146 LEU B N 1
ATOM 3202 C CA . LEU B 1 146 ? 11.68 8.07 7.742 1 98.31 146 LEU B CA 1
ATOM 3203 C C . LEU B 1 146 ? 10.289 7.441 7.762 1 98.31 146 LEU B C 1
ATOM 3205 O O . LEU B 1 146 ? 10.117 6.297 7.332 1 98.31 146 LEU B O 1
ATOM 3209 N N . VAL B 1 147 ? 9.344 8.172 8.273 1 97.44 147 VAL B N 1
ATOM 3210 C CA . VAL B 1 147 ? 7.949 7.75 8.25 1 97.44 147 VAL B CA 1
ATOM 3211 C C . VAL B 1 147 ? 7.113 8.766 7.473 1 97.44 147 VAL B C 1
ATOM 3213 O O . VAL B 1 147 ? 7.07 9.945 7.828 1 97.44 147 VAL B O 1
ATOM 3216 N N . ILE B 1 148 ? 6.508 8.328 6.426 1 97.56 148 ILE B N 1
ATOM 3217 C CA . ILE B 1 148 ? 5.496 9.102 5.719 1 97.56 148 ILE B CA 1
ATOM 3218 C C . ILE B 1 148 ? 4.121 8.477 5.93 1 97.56 148 ILE B C 1
ATOM 3220 O O . ILE B 1 148 ? 3.939 7.273 5.707 1 97.56 148 ILE B O 1
ATOM 3224 N N . CYS B 1 149 ? 3.184 9.242 6.355 1 95.5 149 CYS B N 1
ATOM 3225 C CA . CYS B 1 149 ? 1.854 8.695 6.605 1 95.5 149 CYS B CA 1
ATOM 3226 C C . CYS B 1 149 ? 0.776 9.602 6.016 1 95.5 149 CYS B C 1
ATOM 3228 O O . CYS B 1 149 ? 0.978 10.805 5.879 1 95.5 149 CYS B O 1
ATOM 3230 N N . HIS B 1 150 ? -0.292 9 5.668 1 94.75 150 HIS B N 1
ATOM 3231 C CA . HIS B 1 150 ? -1.479 9.68 5.168 1 94.75 150 HIS B CA 1
ATOM 3232 C C . HIS B 1 150 ? -2.752 9.078 5.75 1 94.75 150 HIS B C 1
ATOM 3234 O O . HIS B 1 150 ? -2.742 7.934 6.215 1 94.75 150 HIS B O 1
ATOM 3240 N N . PHE B 1 151 ? -3.752 9.945 5.789 1 92.75 151 PHE B N 1
ATOM 3241 C CA . PHE B 1 151 ? -5.066 9.586 6.312 1 92.75 151 PHE B CA 1
ATOM 3242 C C . PHE B 1 151 ? -6.172 10.148 5.43 1 92.75 151 PHE B C 1
ATOM 3244 O O . PHE B 1 151 ? -6.492 11.336 5.504 1 92.75 151 PHE B O 1
ATOM 3251 N N . ASP B 1 152 ? -6.766 9.234 4.605 1 92.81 152 ASP B N 1
ATOM 3252 C CA . ASP B 1 152 ? -7.68 9.68 3.557 1 92.81 152 ASP B CA 1
ATOM 3253 C C . ASP B 1 152 ? -9.039 8.992 3.684 1 92.81 152 ASP B C 1
ATOM 3255 O O . ASP B 1 152 ? -9.117 7.816 4.039 1 92.81 152 ASP B O 1
ATOM 3259 N N . TRP B 1 153 ? -10.078 9.797 3.367 1 92.75 153 TRP B N 1
ATOM 3260 C CA . TRP B 1 153 ? -11.359 9.117 3.23 1 92.75 153 TRP B CA 1
ATOM 3261 C C . TRP B 1 153 ? -11.398 8.281 1.954 1 92.75 153 TRP B C 1
ATOM 3263 O O . TRP B 1 153 ? -10.656 8.547 1.009 1 92.75 153 TRP B O 1
ATOM 3273 N N . LEU B 1 154 ? -12.242 7.25 1.964 1 95 154 LEU B N 1
ATOM 3274 C CA . LEU B 1 154 ? -12.375 6.352 0.823 1 95 154 LEU B CA 1
ATOM 3275 C C . LEU B 1 154 ? -13.719 6.539 0.131 1 95 154 LEU B C 1
ATOM 3277 O O . LEU B 1 154 ? -14.773 6.367 0.751 1 95 154 LEU B O 1
ATOM 3281 N N . PRO B 1 155 ? -13.695 6.891 -1.138 1 93.56 155 PRO B N 1
ATOM 3282 C CA . PRO B 1 155 ? -14.953 7.059 -1.877 1 93.56 155 PRO B CA 1
ATOM 3283 C C . PRO B 1 155 ? -15.484 5.746 -2.438 1 93.56 155 PRO B C 1
ATOM 3285 O O . PRO B 1 155 ? -15.609 5.594 -3.654 1 93.56 155 PRO B O 1
ATOM 3288 N N . ILE B 1 156 ? -15.844 4.891 -1.55 1 93.81 156 ILE B N 1
ATOM 3289 C CA . ILE B 1 156 ? -16.406 3.607 -1.946 1 93.81 156 ILE B CA 1
ATOM 3290 C C . ILE B 1 156 ? -17.75 3.828 -2.645 1 93.81 156 ILE B C 1
ATOM 3292 O O . ILE B 1 156 ? -18.609 4.551 -2.135 1 93.81 156 ILE B O 1
ATOM 3296 N N . LYS B 1 157 ? -17.969 3.211 -3.754 1 92.69 157 LYS B N 1
ATOM 3297 C CA . LYS B 1 157 ? -19.172 3.418 -4.551 1 92.69 157 LYS B CA 1
ATOM 3298 C C . LYS B 1 157 ? -20.422 3.246 -3.699 1 92.69 157 LYS B C 1
ATOM 3300 O O . LYS B 1 157 ? -20.547 2.268 -2.959 1 92.69 157 LYS B O 1
ATOM 3305 N N . GLY B 1 158 ? -21.297 4.25 -3.803 1 91.38 158 GLY B N 1
ATOM 3306 C CA . GLY B 1 158 ? -22.562 4.207 -3.082 1 91.38 158 GLY B CA 1
ATOM 3307 C C . GLY B 1 158 ? -22.484 4.844 -1.706 1 91.38 158 GLY B C 1
ATOM 3308 O O . GLY B 1 158 ? -23.516 5.117 -1.086 1 91.38 158 GLY B O 1
ATOM 3309 N N . SER B 1 159 ? -21.328 5.078 -1.188 1 93.25 159 SER B N 1
ATOM 3310 C CA . SER B 1 159 ? -21.156 5.707 0.117 1 93.25 159 SER B CA 1
ATOM 3311 C C . SER B 1 159 ? -21.391 7.211 0.042 1 93.25 159 SER B C 1
ATOM 3313 O O . SER B 1 159 ? -21.484 7.777 -1.049 1 93.25 159 SER B O 1
ATOM 3315 N N . ILE B 1 160 ? -21.469 7.805 1.216 1 94.06 160 ILE B N 1
ATOM 3316 C CA . ILE B 1 160 ? -21.641 9.25 1.286 1 94.06 160 ILE B CA 1
ATOM 3317 C C . ILE B 1 160 ? -20.391 9.945 0.75 1 94.06 160 ILE B C 1
ATOM 3319 O O . ILE B 1 160 ? -20.484 10.969 0.079 1 94.06 160 ILE B O 1
ATOM 3323 N N . ALA B 1 161 ? -19.281 9.383 1.063 1 93.5 161 ALA B N 1
ATOM 3324 C CA . ALA B 1 161 ? -18.047 9.953 0.543 1 93.5 161 ALA B CA 1
ATOM 3325 C C . ALA B 1 161 ? -18.016 9.922 -0.982 1 93.5 161 ALA B C 1
ATOM 3327 O O . ALA B 1 161 ? -17.625 10.898 -1.624 1 93.5 161 ALA B O 1
ATOM 3328 N N . TRP B 1 162 ? -18.438 8.805 -1.514 1 93.62 162 TRP B N 1
ATOM 3329 C CA . TRP B 1 162 ? -18.5 8.648 -2.965 1 93.62 162 TRP B CA 1
ATOM 3330 C C . TRP B 1 162 ? -19.484 9.648 -3.574 1 93.62 162 TRP B C 1
ATOM 3332 O O . TRP B 1 162 ? -19.156 10.32 -4.559 1 93.62 162 TRP B O 1
ATOM 3342 N N . ARG B 1 163 ? -20.641 9.812 -3.029 1 93.25 163 ARG B N 1
ATOM 3343 C CA . ARG B 1 163 ? -21.641 10.758 -3.514 1 93.25 163 ARG B CA 1
ATOM 3344 C C . ARG B 1 163 ? -21.141 12.188 -3.428 1 93.25 163 ARG B C 1
ATOM 3346 O O . ARG B 1 163 ? -21.406 13 -4.316 1 93.25 163 ARG B O 1
ATOM 3353 N N . THR B 1 164 ? -20.438 12.438 -2.361 1 91.81 164 THR B N 1
ATOM 3354 C CA . THR B 1 164 ? -19.844 13.758 -2.178 1 91.81 164 THR B CA 1
ATOM 3355 C C . THR B 1 164 ? -18.859 14.078 -3.299 1 91.81 164 THR B C 1
ATOM 3357 O O . THR B 1 164 ? -18.875 15.172 -3.857 1 91.81 164 THR B O 1
ATOM 3360 N N . GLU B 1 165 ? -18.078 13.117 -3.586 1 90.12 165 GLU B N 1
ATOM 3361 C CA . GLU B 1 165 ? -17.078 13.328 -4.641 1 90.12 165 GLU B CA 1
ATOM 3362 C C . GLU B 1 165 ? -17.75 13.539 -5.992 1 90.12 165 GLU B C 1
ATOM 3364 O O . GLU B 1 165 ? -17.25 14.273 -6.84 1 90.12 165 GLU B O 1
ATOM 3369 N N . GLN B 1 166 ? -18.797 12.852 -6.23 1 88.12 166 GLN B N 1
ATOM 3370 C CA . GLN B 1 166 ? -19.531 13 -7.484 1 88.12 166 GLN B CA 1
ATOM 3371 C C . GLN B 1 166 ? -20.047 14.43 -7.652 1 88.12 166 GLN B C 1
ATOM 3373 O O . GLN B 1 166 ? -20.156 14.922 -8.773 1 88.12 166 GLN B O 1
ATOM 3378 N N . LEU B 1 167 ? -20.344 15.031 -6.559 1 85.12 167 LEU B N 1
ATOM 3379 C CA . LEU B 1 167 ? -20.812 16.406 -6.594 1 85.12 167 LEU B CA 1
ATOM 3380 C C . LEU B 1 167 ? -19.719 17.344 -7.074 1 85.12 167 LEU B C 1
ATOM 3382 O O . LEU B 1 167 ? -20 18.344 -7.742 1 85.12 167 LEU B O 1
ATOM 3386 N N . TRP B 1 168 ? -18.391 16.984 -6.836 1 75.88 168 TRP B N 1
ATOM 3387 C CA . TRP B 1 168 ? -17.297 17.906 -7.129 1 75.88 168 TRP B CA 1
ATOM 3388 C C . TRP B 1 168 ? -16.391 17.328 -8.219 1 75.88 168 TRP B C 1
ATOM 3390 O O . TRP B 1 168 ? -15.305 17.859 -8.477 1 75.88 168 TRP B O 1
ATOM 3400 N N . ASN B 1 169 ? -16.797 16.312 -8.828 1 73.5 169 ASN B N 1
ATOM 3401 C CA . ASN B 1 169 ? -16.047 15.664 -9.906 1 73.5 169 ASN B CA 1
ATOM 3402 C C . ASN B 1 169 ? -14.617 15.336 -9.477 1 73.5 169 ASN B C 1
ATOM 3404 O O . ASN B 1 169 ? -13.664 15.664 -10.188 1 73.5 169 ASN B O 1
ATOM 3408 N N . MET B 1 170 ? -14.594 14.938 -8.328 1 72.5 170 MET B N 1
ATOM 3409 C CA . MET B 1 170 ? -13.289 14.477 -7.863 1 72.5 170 MET B CA 1
ATOM 3410 C C . MET B 1 170 ? -12.977 13.086 -8.422 1 72.5 170 MET B C 1
ATOM 3412 O O . MET B 1 170 ? -13.883 12.336 -8.766 1 72.5 170 MET B O 1
ATOM 3416 N N . ASN B 1 171 ? -11.672 12.875 -8.68 1 68.31 171 ASN B N 1
ATOM 3417 C CA . ASN B 1 171 ? -11.25 11.656 -9.367 1 68.31 171 ASN B CA 1
ATOM 3418 C C . ASN B 1 171 ? -10.922 10.539 -8.383 1 68.31 171 ASN B C 1
ATOM 3420 O O . ASN B 1 171 ? -10.148 9.633 -8.695 1 68.31 171 ASN B O 1
ATOM 3424 N N . GLY B 1 172 ? -11.477 10.469 -7.363 1 70.56 172 GLY B N 1
ATOM 3425 C CA . GLY B 1 172 ? -11.328 9.312 -6.492 1 70.56 172 GLY B CA 1
ATOM 3426 C C . GLY B 1 172 ? -9.93 9.156 -5.934 1 70.56 172 GLY B C 1
ATOM 3427 O O . GLY B 1 172 ? -9.023 9.914 -6.293 1 70.56 172 GLY B O 1
ATOM 3428 N N . GLY B 1 173 ? -9.703 8.328 -4.852 1 86.5 173 GLY B N 1
ATOM 3429 C CA . GLY B 1 173 ? -8.438 7.945 -4.238 1 86.5 173 GLY B CA 1
ATOM 3430 C C . GLY B 1 173 ? -8.5 6.598 -3.545 1 86.5 173 GLY B C 1
ATOM 3431 O O . GLY B 1 173 ? -9.586 6.113 -3.213 1 86.5 173 GLY B O 1
ATOM 3432 N N . THR B 1 174 ? -7.336 5.988 -3.523 1 91.19 174 THR B N 1
ATOM 3433 C CA . THR B 1 174 ? -7.27 4.695 -2.852 1 91.19 174 THR B CA 1
ATOM 3434 C C . THR B 1 174 ? -6.613 4.832 -1.482 1 91.19 174 THR B C 1
ATOM 3436 O O . THR B 1 174 ? -6.633 3.893 -0.683 1 91.19 174 THR B O 1
ATOM 3439 N N . GLY B 1 175 ? -6.043 5.973 -1.27 1 93.94 175 GLY B N 1
ATOM 3440 C CA . GLY B 1 175 ? -5.328 6.176 -0.021 1 93.94 175 GLY B CA 1
ATOM 3441 C C . GLY B 1 175 ? -3.936 5.57 -0.023 1 93.94 175 GLY B C 1
ATOM 3442 O O . GLY B 1 175 ? -3.371 5.297 1.037 1 93.94 175 GLY B O 1
ATOM 3443 N N . PHE B 1 176 ? -3.422 5.266 -1.197 1 95.5 176 PHE B N 1
ATOM 3444 C CA . PHE B 1 176 ? -2.074 4.73 -1.353 1 95.5 176 PHE B CA 1
ATOM 3445 C C . PHE B 1 176 ? -1.19 5.707 -2.119 1 95.5 176 PHE B C 1
ATOM 3447 O O . PHE B 1 176 ? -1.671 6.438 -2.986 1 95.5 176 PHE B O 1
ATOM 3454 N N . TYR B 1 177 ? 0.046 5.621 -1.868 1 95.06 177 TYR B N 1
ATOM 3455 C CA . TYR B 1 177 ? 1.04 6.449 -2.541 1 95.06 177 TYR B CA 1
ATOM 3456 C C . TYR B 1 177 ? 2.264 5.629 -2.928 1 95.06 177 TYR B C 1
ATOM 3458 O O . TYR B 1 177 ? 3.369 5.883 -2.443 1 95.06 177 TYR B O 1
ATOM 3466 N N . PRO B 1 178 ? 2.049 4.75 -3.852 1 95.38 178 PRO B N 1
ATOM 3467 C CA . PRO B 1 178 ? 3.072 3.758 -4.184 1 95.38 178 PRO B CA 1
ATOM 3468 C C . PRO B 1 178 ? 4.348 4.387 -4.742 1 95.38 178 PRO B C 1
ATOM 3470 O O . PRO B 1 178 ? 5.445 3.883 -4.5 1 95.38 178 PRO B O 1
ATOM 3473 N N . GLN B 1 179 ? 4.219 5.469 -5.473 1 94.31 179 GLN B N 1
ATOM 3474 C CA . GLN B 1 179 ? 5.367 6.066 -6.141 1 94.31 179 GLN B CA 1
ATOM 3475 C C . GLN B 1 179 ? 6.398 6.559 -5.129 1 94.31 179 GLN B C 1
ATOM 3477 O O . GLN B 1 179 ? 7.602 6.535 -5.398 1 94.31 179 GLN B O 1
ATOM 3482 N N . TRP B 1 180 ? 5.961 6.926 -3.994 1 96.56 180 TRP B N 1
ATOM 3483 C CA . TRP B 1 180 ? 6.879 7.438 -2.982 1 96.56 180 TRP B CA 1
ATOM 3484 C C . TRP B 1 180 ? 7.832 6.348 -2.51 1 96.56 180 TRP B C 1
ATOM 3486 O O . TRP B 1 180 ? 8.961 6.633 -2.105 1 96.56 180 TRP B O 1
ATOM 3496 N N . THR B 1 181 ? 7.402 5.086 -2.582 1 97.56 181 THR B N 1
ATOM 3497 C CA . THR B 1 181 ? 8.289 3.984 -2.219 1 97.56 181 THR B CA 1
ATOM 3498 C C . THR B 1 181 ? 9.406 3.83 -3.244 1 97.56 181 THR B C 1
ATOM 3500 O O . THR B 1 181 ? 10.555 3.543 -2.883 1 97.56 181 THR B O 1
ATOM 3503 N N . ILE B 1 182 ? 9.07 4.094 -4.461 1 95.31 182 ILE B N 1
ATOM 3504 C CA . ILE B 1 182 ? 10.055 4 -5.527 1 95.31 182 ILE B CA 1
ATOM 3505 C C . ILE B 1 182 ? 11.039 5.172 -5.426 1 95.31 182 ILE B C 1
ATOM 3507 O O . ILE B 1 182 ? 12.25 4.98 -5.512 1 95.31 182 ILE B O 1
ATOM 3511 N N . ASP B 1 183 ? 10.5 6.316 -5.223 1 96.06 183 ASP B N 1
ATOM 3512 C CA . ASP B 1 183 ? 11.336 7.496 -5.055 1 96.06 183 ASP B CA 1
ATOM 3513 C C . ASP B 1 183 ? 12.328 7.309 -3.904 1 96.06 183 ASP B C 1
ATOM 3515 O O . ASP B 1 183 ? 13.5 7.668 -4.02 1 96.06 183 ASP B O 1
ATOM 3519 N N . ALA B 1 184 ? 11.844 6.789 -2.812 1 97.44 184 ALA B N 1
ATOM 3520 C CA . ALA B 1 184 ? 12.695 6.547 -1.653 1 97.44 184 ALA B CA 1
ATOM 3521 C C . ALA B 1 184 ? 13.852 5.617 -2.008 1 97.44 184 ALA B C 1
ATOM 3523 O O . ALA B 1 184 ? 15 5.883 -1.65 1 97.44 184 ALA B O 1
ATOM 3524 N N . ALA B 1 185 ? 13.516 4.566 -2.707 1 95.88 185 ALA B N 1
ATOM 3525 C CA . ALA B 1 185 ? 14.531 3.604 -3.111 1 95.88 185 ALA B CA 1
ATOM 3526 C C . ALA B 1 185 ? 15.562 4.254 -4.031 1 95.88 185 ALA B C 1
ATOM 3528 O O . ALA B 1 185 ? 16.766 4.016 -3.895 1 95.88 185 ALA B O 1
ATOM 3529 N N . GLU B 1 186 ? 15.102 5.055 -4.922 1 94.69 186 GLU B N 1
ATOM 3530 C CA . GLU B 1 186 ? 15.977 5.742 -5.859 1 94.69 186 GLU B CA 1
ATOM 3531 C C . GLU B 1 186 ? 16.922 6.699 -5.133 1 94.69 186 GLU B C 1
ATOM 3533 O O . GLU B 1 186 ? 18.031 6.945 -5.59 1 94.69 186 GLU B O 1
ATOM 3538 N N . CYS B 1 187 ? 16.469 7.168 -4.016 1 95.5 187 CYS B N 1
ATOM 3539 C CA . CYS B 1 187 ? 17.266 8.109 -3.242 1 95.5 187 CYS B CA 1
ATOM 3540 C C . CYS B 1 187 ? 18.125 7.379 -2.213 1 95.5 187 CYS B C 1
ATOM 3542 O O . CYS B 1 187 ? 18.75 8.016 -1.357 1 95.5 187 CYS B O 1
ATOM 3544 N N . GLY B 1 188 ? 18.094 6.098 -2.203 1 94.5 188 GLY B N 1
ATOM 3545 C CA . GLY B 1 188 ? 19.062 5.324 -1.448 1 94.5 188 GLY B CA 1
ATOM 3546 C C . GLY B 1 188 ? 18.5 4.762 -0.154 1 94.5 188 GLY B C 1
ATOM 3547 O O . GLY B 1 188 ? 19.203 4.059 0.575 1 94.5 188 GLY B O 1
ATOM 3548 N N . PHE B 1 189 ? 17.234 5.023 0.16 1 97.62 189 PHE B N 1
ATOM 3549 C CA . PHE B 1 189 ? 16.641 4.43 1.351 1 97.62 189 PHE B CA 1
ATOM 3550 C C . PHE B 1 189 ? 16.469 2.924 1.182 1 97.62 189 PHE B C 1
ATOM 3552 O O . PHE B 1 189 ? 16.328 2.432 0.061 1 97.62 189 PHE B O 1
ATOM 3559 N N . THR B 1 190 ? 16.531 2.217 2.334 1 95.5 190 THR B N 1
ATOM 3560 C CA . THR B 1 190 ? 16.438 0.762 2.338 1 95.5 190 THR B CA 1
ATOM 3561 C C . THR B 1 190 ? 15.398 0.295 3.35 1 95.5 190 THR B C 1
ATOM 3563 O O . THR B 1 190 ? 14.812 1.108 4.074 1 95.5 190 THR B O 1
ATOM 3566 N N . HIS B 1 191 ? 15.125 -0.987 3.287 1 95.44 191 HIS B N 1
ATOM 3567 C CA . HIS B 1 191 ? 14.156 -1.592 4.195 1 95.44 191 HIS B CA 1
ATOM 3568 C C . HIS B 1 191 ? 12.82 -0.855 4.148 1 95.44 191 HIS B C 1
ATOM 3570 O O . HIS B 1 191 ? 12.273 -0.49 5.191 1 95.44 191 HIS B O 1
ATOM 3576 N N . ILE B 1 192 ? 12.391 -0.639 2.959 1 98 192 ILE B N 1
ATOM 3577 C CA . ILE B 1 192 ? 11.133 0.07 2.762 1 98 192 ILE B CA 1
ATOM 3578 C C . ILE B 1 192 ? 9.961 -0.874 3.027 1 98 192 ILE B C 1
ATOM 3580 O O . ILE B 1 192 ? 9.875 -1.95 2.43 1 98 192 ILE B O 1
ATOM 3584 N N . GLU B 1 193 ? 9.117 -0.463 3.936 1 98.38 193 GLU B N 1
ATOM 3585 C CA . GLU B 1 193 ? 7.91 -1.196 4.309 1 98.38 193 GLU B CA 1
ATOM 3586 C C . GLU B 1 193 ? 6.699 -0.272 4.359 1 98.38 193 GLU B C 1
ATOM 3588 O O . GLU B 1 193 ? 6.836 0.929 4.602 1 98.38 193 GLU B O 1
ATOM 3593 N N . THR B 1 194 ? 5.57 -0.82 4.059 1 98.69 194 THR B N 1
ATOM 3594 C CA . THR B 1 194 ? 4.332 -0.066 4.227 1 98.69 194 THR B CA 1
ATOM 3595 C C . THR B 1 194 ? 3.293 -0.892 4.98 1 98.69 194 THR B C 1
ATOM 3597 O O . THR B 1 194 ? 3.402 -2.117 5.055 1 98.69 194 THR B O 1
ATOM 3600 N N . PHE B 1 195 ? 2.398 -0.23 5.559 1 98.5 195 PHE B N 1
ATOM 3601 C CA . PHE B 1 195 ? 1.164 -0.855 6.02 1 98.5 195 PHE B CA 1
ATOM 3602 C C . PHE B 1 195 ? -0.015 0.097 5.863 1 98.5 195 PHE B C 1
ATOM 3604 O O . PHE B 1 195 ? 0.172 1.307 5.719 1 98.5 195 PHE B O 1
ATOM 3611 N N . SER B 1 196 ? -1.17 -0.426 5.828 1 98.5 196 SER B N 1
ATOM 3612 C CA . SER B 1 196 ? -2.404 0.352 5.824 1 98.5 196 SER B CA 1
ATOM 3613 C C . SER B 1 196 ? -3.516 -0.37 6.578 1 98.5 196 SER B C 1
ATOM 3615 O O . SER B 1 196 ? -3.484 -1.594 6.719 1 98.5 196 SER B O 1
ATOM 3617 N N . PHE B 1 197 ? -4.402 0.358 7.105 1 97.5 197 PHE B N 1
ATOM 3618 C CA . PHE B 1 197 ? -5.617 -0.183 7.699 1 97.5 197 PHE B CA 1
ATOM 3619 C C . PHE B 1 197 ? -6.762 0.82 7.602 1 97.5 197 PHE B C 1
ATOM 3621 O O . PHE B 1 197 ? -6.531 2.029 7.562 1 97.5 197 PHE B O 1
ATOM 3628 N N . ASP B 1 198 ? -7.914 0.301 7.559 1 96.56 198 ASP B N 1
ATOM 3629 C CA . ASP B 1 198 ? -9.102 1.135 7.418 1 96.56 198 ASP B CA 1
ATOM 3630 C C . ASP B 1 198 ? -9.773 1.362 8.773 1 96.56 198 ASP B C 1
ATOM 3632 O O . ASP B 1 198 ? -9.727 0.498 9.648 1 96.56 198 ASP B O 1
ATOM 3636 N N . VAL B 1 199 ? -10.359 2.559 8.922 1 93.62 199 VAL B N 1
ATOM 3637 C CA . VAL B 1 199 ? -11.164 2.891 10.094 1 93.62 199 VAL B CA 1
ATOM 3638 C C . VAL B 1 199 ? -12.422 3.646 9.664 1 93.62 199 VAL B C 1
ATOM 3640 O O . VAL B 1 199 ? -12.438 4.285 8.609 1 93.62 199 VAL B O 1
ATOM 3643 N N . SER B 1 200 ? -13.438 3.521 10.438 1 92.56 200 SER B N 1
ATOM 3644 C CA . SER B 1 200 ? -14.648 4.312 10.25 1 92.56 200 SER B CA 1
ATOM 3645 C C . SER B 1 200 ? -14.633 5.562 11.133 1 92.56 200 SER B C 1
ATOM 3647 O O . SER B 1 200 ? -14.516 5.465 12.352 1 92.56 200 SER B O 1
ATOM 3649 N N . VAL B 1 201 ? -14.711 6.746 10.531 1 92.31 201 VAL B N 1
ATOM 3650 C CA . VAL B 1 201 ? -14.594 8 11.273 1 92.31 201 VAL B CA 1
ATOM 3651 C C . VAL B 1 201 ? -15.961 8.68 11.367 1 92.31 201 VAL B C 1
ATOM 3653 O O . VAL B 1 201 ? -16.609 8.906 10.344 1 92.31 201 VAL B O 1
ATOM 3656 N N . PRO B 1 202 ? -16.406 8.992 12.531 1 91.12 202 PRO B N 1
ATOM 3657 C CA . PRO B 1 202 ? -17.688 9.703 12.695 1 91.12 202 PRO B CA 1
ATOM 3658 C C . PRO B 1 202 ? -17.578 11.188 12.375 1 91.12 202 PRO B C 1
ATOM 3660 O O . PRO B 1 202 ? -16.578 11.828 12.727 1 91.12 202 PRO B O 1
ATOM 3663 N N . TYR B 1 203 ? -18.547 11.672 11.617 1 91.62 203 TYR B N 1
ATOM 3664 C CA . TYR B 1 203 ? -18.688 13.094 11.328 1 91.62 203 TYR B CA 1
ATOM 3665 C C . TYR B 1 203 ? -20.109 13.562 11.547 1 91.62 203 TYR B C 1
ATOM 3667 O O . TYR B 1 203 ? -21.062 12.859 11.195 1 91.62 203 TYR B O 1
ATOM 3675 N N . SER B 1 204 ? -20.219 14.742 12.18 1 91.62 204 SER B N 1
ATOM 3676 C CA . SER B 1 204 ? -21.484 15.438 11.984 1 91.62 204 SER B CA 1
ATOM 3677 C C . SER B 1 204 ? -21.625 15.961 10.562 1 91.62 204 SER B C 1
ATOM 3679 O O . SER B 1 204 ? -20.641 15.992 9.812 1 91.62 204 SER B O 1
ATOM 3681 N N . HIS B 1 205 ? -22.859 16.297 10.25 1 93.75 205 HIS B N 1
ATOM 3682 C CA . HIS B 1 205 ? -23.062 16.906 8.945 1 93.75 205 HIS B CA 1
ATOM 3683 C C . HIS B 1 205 ? -22.188 18.141 8.781 1 93.75 205 HIS B C 1
ATOM 3685 O O . HIS B 1 205 ? -21.516 18.312 7.762 1 93.75 205 HIS B O 1
ATOM 3691 N N . GLU B 1 206 ? -22.141 18.906 9.758 1 89.88 206 GLU B N 1
ATOM 3692 C CA . GLU B 1 206 ? -21.359 20.141 9.719 1 89.88 206 GLU B CA 1
ATOM 3693 C C . GLU B 1 206 ? -19.875 19.844 9.617 1 89.88 206 GLU B C 1
ATOM 3695 O O . GLU B 1 206 ? -19.156 20.516 8.867 1 89.88 206 GLU B O 1
ATOM 3700 N N . ALA B 1 207 ? -19.438 18.891 10.328 1 87.56 207 ALA B N 1
ATOM 3701 C CA . ALA B 1 207 ? -18 18.562 10.312 1 87.56 207 ALA B CA 1
ATOM 3702 C C . ALA B 1 207 ? -17.578 18.047 8.945 1 87.56 207 ALA B C 1
ATOM 3704 O O . ALA B 1 207 ? -16.484 18.375 8.469 1 87.56 207 ALA B O 1
ATOM 3705 N N . TRP B 1 208 ? -18.438 17.203 8.367 1 91.44 208 TRP B N 1
ATOM 3706 C CA . TRP B 1 208 ? -18.109 16.688 7.039 1 91.44 208 TRP B CA 1
ATOM 3707 C C . TRP B 1 208 ? -18.078 17.812 6.012 1 91.44 208 TRP B C 1
ATOM 3709 O O . TRP B 1 208 ? -17.141 17.891 5.211 1 91.44 208 TRP B O 1
ATOM 3719 N N . ARG B 1 209 ? -19 18.703 6.062 1 89.19 209 ARG B N 1
ATOM 3720 C CA . ARG B 1 209 ? -19.031 19.859 5.16 1 89.19 209 ARG B CA 1
ATOM 3721 C C . ARG B 1 209 ? -17.828 20.766 5.387 1 89.19 209 ARG B C 1
ATOM 3723 O O . ARG B 1 209 ? -17.219 21.25 4.43 1 89.19 209 ARG B O 1
ATOM 3730 N N . GLY B 1 210 ? -17.516 20.969 6.633 1 84.69 210 GLY B N 1
ATOM 3731 C CA . GLY B 1 210 ? -16.344 21.766 6.965 1 84.69 210 GLY B CA 1
ATOM 3732 C C . GLY B 1 210 ? -15.055 21.188 6.426 1 84.69 210 GLY B C 1
ATOM 3733 O O . GLY B 1 210 ? -14.195 21.922 5.93 1 84.69 210 GLY B O 1
ATOM 3734 N N . ARG B 1 211 ? -14.914 19.875 6.57 1 83.94 211 ARG B N 1
ATOM 3735 C CA . ARG B 1 211 ? -13.742 19.172 6.051 1 83.94 211 ARG B CA 1
ATOM 3736 C C . ARG B 1 211 ? -13.594 19.391 4.547 1 83.94 211 ARG B C 1
ATOM 3738 O O . ARG B 1 211 ? -12.492 19.609 4.051 1 83.94 211 ARG B O 1
ATOM 3745 N N . LEU B 1 212 ? -14.672 19.297 3.867 1 84.25 212 LEU B N 1
ATOM 3746 C CA . LEU B 1 212 ? -14.648 19.469 2.42 1 84.25 212 LEU B CA 1
ATOM 3747 C C . LEU B 1 212 ? -14.367 20.922 2.053 1 84.25 212 LEU B C 1
ATOM 3749 O O . LEU B 1 212 ? -13.68 21.188 1.066 1 84.25 212 LEU B O 1
ATOM 3753 N N . ARG B 1 213 ? -14.898 21.781 2.863 1 77.94 213 ARG B N 1
ATOM 3754 C CA . ARG B 1 213 ? -14.609 23.203 2.631 1 77.94 213 ARG B CA 1
ATOM 3755 C C . ARG B 1 213 ? -13.117 23.484 2.777 1 77.94 213 ARG B C 1
ATOM 3757 O O . ARG B 1 213 ? -12.562 24.312 2.055 1 77.94 213 ARG B O 1
ATOM 3764 N N . ALA B 1 214 ? -12.578 22.719 3.777 1 69.81 214 ALA B N 1
ATOM 3765 C CA . ALA B 1 214 ? -11.156 22.922 4.055 1 69.81 214 ALA B CA 1
ATOM 3766 C C . ALA B 1 214 ? -10.297 22.344 2.936 1 69.81 214 ALA B C 1
ATOM 3768 O O . ALA B 1 214 ? -9.141 22.75 2.766 1 69.81 214 ALA B O 1
ATOM 3769 N N . MET B 1 215 ? -10.75 21.141 2.447 1 64.75 215 MET B N 1
ATOM 3770 C CA . MET B 1 215 ? -9.992 20.531 1.353 1 64.75 215 MET B CA 1
ATOM 3771 C C . MET B 1 215 ? -9.93 21.469 0.152 1 64.75 215 MET B C 1
ATOM 3773 O O . MET B 1 215 ? -9.086 21.297 -0.73 1 64.75 215 MET B O 1
ATOM 3777 N N . GLY B 1 216 ? -10.562 22.5 0.07 1 53.41 216 GLY B N 1
ATOM 3778 C CA . GLY B 1 216 ? -10.75 23.406 -1.053 1 53.41 216 GLY B CA 1
ATOM 3779 C C . GLY B 1 216 ? -9.508 23.562 -1.91 1 53.41 216 GLY B C 1
ATOM 3780 O O . GLY B 1 216 ? -8.625 24.359 -1.598 1 53.41 216 GLY B O 1
ATOM 3781 N N . GLY B 1 217 ? -8.625 22.703 -2.266 1 49.31 217 GLY B N 1
ATOM 3782 C CA . GLY B 1 217 ? -8.422 22.953 -3.684 1 49.31 217 GLY B CA 1
ATOM 3783 C C . GLY B 1 217 ? -9.609 23.625 -4.348 1 49.31 217 GLY B C 1
ATOM 3784 O O . GLY B 1 217 ? -9.523 24.047 -5.5 1 49.31 217 GLY B O 1
ATOM 3785 N N . ILE B 1 218 ? -10.773 23.359 -3.822 1 46.59 218 ILE B N 1
ATOM 3786 C CA . ILE B 1 218 ? -12 24.094 -4.109 1 46.59 218 ILE B CA 1
ATOM 3787 C C . ILE B 1 218 ? -11.828 25.547 -3.678 1 46.59 218 ILE B C 1
ATOM 3789 O O . ILE B 1 218 ? -12.141 26.469 -4.438 1 46.59 218 ILE B O 1
ATOM 3793 N N . ALA B 1 219 ? -11.477 25.562 -2.354 1 45.53 219 ALA B N 1
ATOM 3794 C CA . ALA B 1 219 ? -11.422 26.969 -1.946 1 45.53 219 ALA B CA 1
ATOM 3795 C C . ALA B 1 219 ? -10.461 27.766 -2.834 1 45.53 219 ALA B C 1
ATOM 3797 O O . ALA B 1 219 ? -10.719 28.922 -3.162 1 45.53 219 ALA B O 1
ATOM 3798 N N . ALA B 1 220 ? -9.289 26.906 -3.057 1 48.41 220 ALA B N 1
ATOM 3799 C CA . ALA B 1 220 ? -8.359 27.719 -3.844 1 48.41 220 ALA B CA 1
ATOM 3800 C C . ALA B 1 220 ? -8.844 27.875 -5.281 1 48.41 220 ALA B C 1
ATOM 3802 O O . ALA B 1 220 ? -8.508 28.844 -5.961 1 48.41 220 ALA B O 1
ATOM 3803 N N . ALA B 1 221 ? -9.633 26.797 -5.539 1 55.69 221 ALA B N 1
ATOM 3804 C CA . ALA B 1 221 ? -10 26.828 -6.953 1 55.69 221 ALA B CA 1
ATOM 3805 C C . ALA B 1 221 ? -11.367 27.453 -7.152 1 55.69 221 ALA B C 1
ATOM 3807 O O . ALA B 1 221 ? -11.742 27.812 -8.273 1 55.69 221 ALA B O 1
ATOM 3808 N N . LEU B 1 222 ? -11.906 27.562 -5.906 1 64.81 222 LEU B N 1
ATOM 3809 C CA . LEU B 1 222 ? -13.289 28 -6.086 1 64.81 222 LEU B CA 1
ATOM 3810 C C . LEU B 1 222 ? -13.5 29.391 -5.508 1 64.81 222 LEU B C 1
ATOM 3812 O O . LEU B 1 222 ? -12.805 29.797 -4.57 1 64.81 222 LEU B O 1
ATOM 3816 N N . THR B 1 223 ? -14.344 30.141 -6.18 1 72.69 223 THR B N 1
ATOM 3817 C CA . THR B 1 223 ? -14.805 31.406 -5.621 1 72.69 223 THR B CA 1
ATOM 3818 C C . THR B 1 223 ? -15.656 31.172 -4.379 1 72.69 223 THR B C 1
ATOM 3820 O O . THR B 1 223 ? -16.172 30.078 -4.176 1 72.69 223 THR B O 1
ATOM 3823 N N . PRO B 1 224 ? -15.672 32.094 -3.588 1 76.25 224 PRO B N 1
ATOM 3824 C CA . PRO B 1 224 ? -16.516 31.984 -2.402 1 76.25 224 PRO B CA 1
ATOM 3825 C C . PRO B 1 224 ? -17.953 31.578 -2.746 1 76.25 224 PRO B C 1
ATOM 3827 O O . PRO B 1 224 ? -18.578 30.812 -2.014 1 76.25 224 PRO B O 1
ATOM 3830 N N . ASP B 1 225 ? -18.406 32.062 -3.848 1 82 225 ASP B N 1
ATOM 3831 C CA . ASP B 1 225 ? -19.766 31.75 -4.266 1 82 225 ASP B CA 1
ATOM 3832 C C . ASP B 1 225 ? -19.875 30.266 -4.648 1 82 225 ASP B C 1
ATOM 3834 O O . ASP B 1 225 ? -20.875 29.625 -4.348 1 82 225 ASP B O 1
ATOM 3838 N N . GLN B 1 226 ? -18.844 29.812 -5.254 1 79.88 226 GLN B N 1
ATOM 3839 C CA . GLN B 1 226 ? -18.828 28.406 -5.652 1 79.88 226 GLN B CA 1
ATOM 3840 C C . GLN B 1 226 ? -18.75 27.484 -4.438 1 79.88 226 GLN B C 1
ATOM 3842 O O . GLN B 1 226 ? -19.391 26.438 -4.41 1 79.88 226 GLN B O 1
ATOM 3847 N N . VAL B 1 227 ? -18.062 28 -3.518 1 80 227 VAL B N 1
ATOM 3848 C CA . VAL B 1 227 ? -17.938 27.234 -2.283 1 80 227 VAL B CA 1
ATOM 3849 C C . VAL B 1 227 ? -19.281 27.172 -1.569 1 80 227 VAL B C 1
ATOM 3851 O O . VAL B 1 227 ? -19.688 26.109 -1.093 1 80 227 VAL B O 1
ATOM 3854 N N . ALA B 1 228 ? -19.938 28.297 -1.525 1 84.38 228 ALA B N 1
ATOM 3855 C CA . ALA B 1 228 ? -21.25 28.375 -0.869 1 84.38 228 ALA B CA 1
ATOM 3856 C C . ALA B 1 228 ? -22.266 27.484 -1.575 1 84.38 228 ALA B C 1
ATOM 3858 O O . ALA B 1 228 ? -23.078 26.812 -0.925 1 84.38 228 ALA B O 1
ATOM 3859 N N . ARG B 1 229 ? -22.219 27.516 -2.854 1 87 229 ARG B N 1
ATOM 3860 C CA . ARG B 1 229 ? -23.125 26.672 -3.631 1 87 229 ARG B CA 1
ATOM 3861 C C . ARG B 1 229 ? -22.844 25.188 -3.371 1 87 229 ARG B C 1
ATOM 3863 O O . ARG B 1 229 ? -23.781 24.406 -3.176 1 87 229 ARG B O 1
ATOM 3870 N N . PHE B 1 230 ? -21.656 24.938 -3.402 1 85.31 230 PHE B N 1
ATOM 3871 C CA . PHE B 1 230 ? -21.266 23.562 -3.125 1 85.31 230 PHE B CA 1
ATOM 3872 C C . PHE B 1 230 ? -21.734 23.125 -1.744 1 85.31 230 PHE B C 1
ATOM 3874 O O . PHE B 1 230 ? -22.266 22.031 -1.58 1 85.31 230 PHE B O 1
ATOM 3881 N N . ASP B 1 231 ? -21.469 23.938 -0.858 1 88.94 231 ASP B N 1
ATOM 3882 C CA . ASP B 1 231 ? -21.859 23.641 0.519 1 88.94 231 ASP B CA 1
ATOM 3883 C C . ASP B 1 231 ? -23.359 23.391 0.628 1 88.94 231 ASP B C 1
ATOM 3885 O O . ASP B 1 231 ? -23.781 22.469 1.321 1 88.94 231 ASP B O 1
ATOM 3889 N N . ARG B 1 232 ? -24.156 24.156 -0.024 1 92.38 232 ARG B N 1
ATOM 3890 C CA . ARG B 1 232 ? -25.594 23.984 -0.019 1 92.38 232 ARG B CA 1
ATOM 3891 C C . ARG B 1 232 ? -26 22.672 -0.679 1 92.38 232 ARG B C 1
ATOM 3893 O O . ARG B 1 232 ? -26.891 21.969 -0.191 1 92.38 232 ARG B O 1
ATOM 3900 N N . GLU B 1 233 ? -25.359 22.406 -1.752 1 93.44 233 GLU B N 1
ATOM 3901 C CA . GLU B 1 233 ? -25.641 21.156 -2.457 1 93.44 233 GLU B CA 1
ATOM 3902 C C . GLU B 1 233 ? -25.266 19.938 -1.609 1 93.44 233 GLU B C 1
ATOM 3904 O O . GLU B 1 233 ? -25.984 18.938 -1.598 1 93.44 233 GLU B O 1
ATOM 3909 N N . LEU B 1 234 ? -24.156 20.109 -0.999 1 94 234 LEU B N 1
ATOM 3910 C CA . LEU B 1 234 ? -23.734 19.031 -0.123 1 94 234 LEU B CA 1
ATOM 3911 C C . LEU B 1 234 ? -24.703 18.844 1.042 1 94 234 LEU B C 1
ATOM 3913 O O . LEU B 1 234 ? -25.031 17.719 1.416 1 94 234 LEU B O 1
ATOM 3917 N N . ASP B 1 235 ? -25.109 19.906 1.599 1 95.31 235 ASP B N 1
ATOM 3918 C CA . ASP B 1 235 ? -26.094 19.859 2.668 1 95.31 235 ASP B CA 1
ATOM 3919 C C . ASP B 1 235 ? -27.359 19.125 2.213 1 95.31 235 ASP B C 1
ATOM 3921 O O . ASP B 1 235 ? -27.875 18.266 2.926 1 95.31 235 ASP B O 1
ATOM 3925 N N . ALA B 1 236 ? -27.828 19.438 1.106 1 96.38 236 ALA B N 1
ATOM 3926 C CA . ALA B 1 236 ? -29.031 18.812 0.551 1 96.38 236 ALA B CA 1
ATOM 3927 C C . ALA B 1 236 ? -28.797 17.312 0.328 1 96.38 236 ALA B C 1
ATOM 3929 O O . ALA B 1 236 ? -29.672 16.5 0.63 1 96.38 236 ALA B O 1
ATOM 3930 N N . LEU B 1 237 ? -27.672 17.031 -0.193 1 96.06 237 LEU B N 1
ATOM 3931 C CA . LEU B 1 237 ? -27.297 15.641 -0.437 1 96.06 237 LEU B CA 1
ATOM 3932 C C . LEU B 1 237 ? -27.312 14.844 0.86 1 96.06 237 LEU B C 1
ATOM 3934 O O . LEU B 1 237 ? -27.844 13.727 0.904 1 96.06 237 LEU B O 1
ATOM 3938 N N . LEU B 1 238 ? -26.703 15.391 1.868 1 96.75 238 LEU B N 1
ATOM 3939 C CA . LEU B 1 238 ? -26.609 14.719 3.156 1 96.75 238 LEU B CA 1
ATOM 3940 C C . LEU B 1 238 ? -28 14.5 3.746 1 96.75 238 LEU B C 1
ATOM 3942 O O . LEU B 1 238 ? -28.312 13.422 4.262 1 96.75 238 LEU B O 1
ATOM 3946 N N . ARG B 1 239 ? -28.844 15.43 3.658 1 95.75 239 ARG B N 1
ATOM 3947 C CA . ARG B 1 239 ? -30.203 15.336 4.188 1 95.75 239 ARG B CA 1
ATOM 3948 C C . ARG B 1 239 ? -31 14.273 3.443 1 95.75 239 ARG B C 1
ATOM 3950 O O . ARG B 1 239 ? -31.844 13.594 4.035 1 95.75 239 ARG B O 1
ATOM 3957 N N . GLU B 1 240 ? -30.75 14.117 2.26 1 95.94 240 GLU B N 1
ATOM 3958 C CA . GLU B 1 240 ? -31.484 13.188 1.418 1 95.94 240 GLU B CA 1
ATOM 3959 C C . GLU B 1 240 ? -31 11.758 1.607 1 95.94 240 GLU B C 1
ATOM 3961 O O . GLU B 1 240 ? -31.812 10.836 1.733 1 95.94 240 GLU B O 1
ATOM 3966 N N . HIS B 1 241 ? -29.734 11.547 1.617 1 95.56 241 HIS B N 1
ATOM 3967 C CA . HIS B 1 241 ? -29.188 10.203 1.5 1 95.56 241 HIS B CA 1
ATOM 3968 C C . HIS B 1 241 ? -28.672 9.695 2.846 1 95.56 241 HIS B C 1
ATOM 3970 O O . HIS B 1 241 ? -28.422 8.492 3.008 1 95.56 241 HIS B O 1
ATOM 3976 N N . ALA B 1 242 ? -28.438 10.578 3.771 1 95.25 242 ALA B N 1
ATOM 3977 C CA . ALA B 1 242 ? -27.938 10.203 5.09 1 95.25 242 ALA B CA 1
ATOM 3978 C C . ALA B 1 242 ? -28.438 11.172 6.16 1 95.25 242 ALA B C 1
ATOM 3980 O O . ALA B 1 242 ? -27.641 11.867 6.793 1 95.25 242 ALA B O 1
ATOM 3981 N N . PRO B 1 243 ? -29.688 11.125 6.445 1 94.75 243 PRO B N 1
ATOM 3982 C CA . PRO B 1 243 ? -30.266 12.117 7.359 1 94.75 243 PRO B CA 1
ATOM 3983 C C . PRO B 1 243 ? -29.844 11.891 8.812 1 94.75 243 PRO B C 1
ATOM 3985 O O . PRO B 1 243 ? -29.859 12.828 9.617 1 94.75 243 PRO B O 1
ATOM 3988 N N . ASP B 1 244 ? -29.391 10.664 9.094 1 93.5 244 ASP B N 1
ATOM 3989 C CA . ASP B 1 244 ? -29.031 10.359 10.477 1 93.5 244 ASP B CA 1
ATOM 3990 C C . ASP B 1 244 ? -27.578 10.734 10.766 1 93.5 244 ASP B C 1
ATOM 3992 O O . ASP B 1 244 ? -26.719 10.602 9.891 1 93.5 244 ASP B O 1
ATOM 3996 N N . GLU B 1 245 ? -27.422 11.242 11.977 1 91.81 245 GLU B N 1
ATOM 3997 C CA . GLU B 1 245 ? -26.078 11.555 12.461 1 91.81 245 GLU B CA 1
ATOM 3998 C C . GLU B 1 245 ? -25.703 10.664 13.641 1 91.81 245 GLU B C 1
ATOM 4000 O O . GLU B 1 245 ? -26.562 10.234 14.406 1 91.81 245 GLU B O 1
ATOM 4005 N N . PRO B 1 246 ? -24.438 10.367 13.812 1 93.62 246 PRO B N 1
ATOM 4006 C CA . PRO B 1 246 ? -23.344 10.805 12.953 1 93.62 246 PRO B CA 1
ATOM 4007 C C . PRO B 1 246 ? -23.234 10 11.664 1 93.62 246 PRO B C 1
ATOM 4009 O O . PRO B 1 246 ? -23.781 8.898 11.57 1 93.62 246 PRO B O 1
ATOM 4012 N N . LEU B 1 247 ? -22.5 10.656 10.656 1 93.38 247 LEU B N 1
ATOM 4013 C CA . LEU B 1 247 ? -22.016 9.922 9.492 1 93.38 247 LEU B CA 1
ATOM 4014 C C . LEU B 1 247 ? -20.828 9.039 9.859 1 93.38 247 LEU B C 1
ATOM 4016 O O . LEU B 1 247 ? -20.016 9.406 10.711 1 93.38 247 LEU B O 1
ATOM 4020 N N . PHE B 1 248 ? -20.734 7.887 9.242 1 91.75 248 PHE B N 1
ATOM 4021 C CA . PHE B 1 248 ? -19.547 7.047 9.359 1 91.75 248 PHE B CA 1
ATOM 4022 C C . PHE B 1 248 ? -18.844 6.922 8.016 1 91.75 248 PHE B C 1
ATOM 4024 O O . PHE B 1 248 ? -19.312 6.211 7.125 1 91.75 248 PHE B O 1
ATOM 4031 N N . ILE B 1 249 ? -17.734 7.645 7.926 1 94.38 249 ILE B N 1
ATOM 4032 C CA . ILE B 1 249 ? -17.016 7.734 6.66 1 94.38 249 ILE B CA 1
ATOM 4033 C C . ILE B 1 249 ? -15.781 6.832 6.703 1 94.38 249 ILE B C 1
ATOM 4035 O O . ILE B 1 249 ? -14.922 6.988 7.57 1 94.38 249 ILE B O 1
ATOM 4039 N N . PRO B 1 250 ? -15.688 5.91 5.762 1 94.88 250 PRO B N 1
ATOM 4040 C CA . PRO B 1 250 ? -14.484 5.074 5.723 1 94.88 250 PRO B CA 1
ATOM 4041 C C . PRO B 1 250 ? -13.227 5.875 5.406 1 94.88 250 PRO B C 1
ATOM 4043 O O . PRO B 1 250 ? -13.219 6.695 4.488 1 94.88 250 PRO B O 1
ATOM 4046 N N . HIS B 1 251 ? -12.211 5.66 6.227 1 95.5 251 HIS B N 1
ATOM 4047 C CA . HIS B 1 251 ? -10.891 6.246 6.023 1 95.5 251 HIS B CA 1
ATOM 4048 C C . HIS B 1 251 ? -9.812 5.172 6.012 1 95.5 251 HIS B C 1
ATOM 4050 O O . HIS B 1 251 ? -10.016 4.074 6.531 1 95.5 251 HIS B O 1
ATOM 4056 N N . ARG B 1 252 ? -8.727 5.48 5.359 1 97.19 252 ARG B N 1
ATOM 4057 C CA . ARG B 1 252 ? -7.555 4.609 5.352 1 97.19 252 ARG B CA 1
ATOM 4058 C C . ARG B 1 252 ? -6.324 5.344 5.875 1 97.19 252 ARG B C 1
ATOM 4060 O O . ARG B 1 252 ? -6.039 6.469 5.453 1 97.19 252 ARG B O 1
ATOM 4067 N N . VAL B 1 253 ? -5.684 4.637 6.82 1 96.75 253 VAL B N 1
ATOM 4068 C CA . VAL B 1 253 ? -4.324 5.023 7.184 1 96.75 253 VAL B CA 1
ATOM 4069 C C . VAL B 1 253 ? -3.322 4.312 6.277 1 96.75 253 VAL B C 1
ATOM 4071 O O . VAL B 1 253 ? -3.459 3.115 6.008 1 96.75 253 VAL B O 1
ATOM 4074 N N . TRP B 1 254 ? -2.404 5.012 5.746 1 98 254 TRP B N 1
ATOM 4075 C CA . TRP B 1 254 ? -1.27 4.445 5.027 1 98 254 TRP B CA 1
ATOM 4076 C C . TRP B 1 254 ? 0.048 4.984 5.566 1 98 254 TRP B C 1
ATOM 4078 O O . TRP B 1 254 ? 0.184 6.191 5.797 1 98 254 TRP B O 1
ATOM 4088 N N . ALA B 1 255 ? 0.985 4.07 5.781 1 98.12 255 ALA B N 1
ATOM 4089 C CA . ALA B 1 255 ? 2.303 4.484 6.258 1 98.12 255 ALA B CA 1
ATOM 4090 C C . ALA B 1 255 ? 3.412 3.801 5.465 1 98.12 255 ALA B C 1
ATOM 4092 O O . ALA B 1 255 ? 3.301 2.621 5.121 1 98.12 255 ALA B O 1
ATOM 4093 N N . MET B 1 256 ? 4.387 4.523 5.211 1 98.62 256 MET B N 1
ATOM 4094 C CA . MET B 1 256 ? 5.641 4.02 4.656 1 98.62 256 MET B CA 1
ATOM 4095 C C . MET B 1 256 ? 6.797 4.254 5.621 1 98.62 256 MET B C 1
ATOM 4097 O O . MET B 1 256 ? 6.965 5.363 6.137 1 98.62 256 MET B O 1
ATOM 4101 N N . ILE B 1 257 ? 7.59 3.268 5.91 1 98.56 257 ILE B N 1
ATOM 4102 C CA . ILE B 1 257 ? 8.797 3.352 6.727 1 98.56 257 ILE B CA 1
ATOM 4103 C C . ILE B 1 257 ? 10.016 3.004 5.883 1 98.56 257 ILE B C 1
ATOM 4105 O O . ILE B 1 257 ? 10.031 1.986 5.184 1 98.56 257 ILE B O 1
ATOM 4109 N N . ALA B 1 258 ? 10.938 3.838 5.895 1 98.56 258 ALA B N 1
ATOM 4110 C CA . ALA B 1 258 ? 12.18 3.631 5.156 1 98.56 258 ALA B CA 1
ATOM 4111 C C . ALA B 1 258 ? 13.398 3.912 6.039 1 98.56 258 ALA B C 1
ATOM 4113 O O . ALA B 1 258 ? 13.336 4.75 6.941 1 98.56 258 ALA B O 1
ATOM 4114 N N . THR B 1 259 ? 14.508 3.273 5.754 1 98 259 THR B N 1
ATOM 4115 C CA . THR B 1 259 ? 15.703 3.389 6.578 1 98 259 THR B CA 1
ATOM 4116 C C . THR B 1 259 ? 16.844 4.047 5.797 1 98 259 THR B C 1
ATOM 4118 O O . THR B 1 259 ? 17.094 3.682 4.648 1 98 259 THR B O 1
ATOM 4121 N N . ARG B 1 260 ? 17.391 5.004 6.367 1 96.81 260 ARG B N 1
ATOM 4122 C CA . ARG B 1 260 ? 18.641 5.543 5.816 1 96.81 260 ARG B CA 1
ATOM 4123 C C . ARG B 1 260 ? 19.766 4.531 5.934 1 96.81 260 ARG B C 1
ATOM 4125 O O . ARG B 1 260 ? 20.062 4.043 7.027 1 96.81 260 ARG B O 1
ATOM 4132 N N . PRO B 1 261 ? 20.328 4.188 4.805 1 87.81 261 PRO B N 1
ATOM 4133 C CA . PRO B 1 261 ? 21.359 3.154 4.875 1 87.81 261 PRO B CA 1
ATOM 4134 C C . PRO B 1 261 ? 22.578 3.588 5.699 1 87.81 261 PRO B C 1
ATOM 4136 O O . PRO B 1 261 ? 22.859 4.785 5.812 1 87.81 261 PRO B O 1
ATOM 4139 N N . ALA B 1 262 ? 23.141 2.551 6.238 1 76.75 262 ALA B N 1
ATOM 4140 C CA . ALA B 1 262 ? 24.422 2.787 6.883 1 76.75 262 ALA B CA 1
ATOM 4141 C C . ALA B 1 262 ? 25.531 2.996 5.852 1 76.75 262 ALA B C 1
ATOM 4143 O O . ALA B 1 262 ? 25.484 2.406 4.77 1 76.75 262 ALA B O 1
ATOM 4144 N N . LYS B 1 263 ? 26.281 4.02 5.703 1 59.88 263 LYS B N 1
ATOM 4145 C CA . LYS B 1 263 ? 27.469 4.129 4.848 1 59.88 263 LYS B CA 1
ATOM 4146 C C . LYS B 1 263 ? 28.406 2.953 5.062 1 59.88 263 LYS B C 1
ATOM 4148 O O . LYS B 1 263 ? 28.516 2.432 6.172 1 59.88 263 LYS B O 1
#

Organism: Acanthamoeba castellanii (strain ATCC 30010 / Neff) (NCBI:txid1257118)

Foldseek 3Di:
DCVLLVLLQCVVVLCVVVVVVCVVLLVLCVVQDDDDDPVVVVCCCPPPVPQDAQFFEEEECQFLHGPRFDNYAYEYEEQDPNSVVNNVVVCVVVVGDYHYDHDDLLCRVDQFQAGQEYEYEPCCSNDPLLSNLLSVLRRHHAFGKYKYKYKFFFLDPPALNVVLCVLVVHDTDDRDDVVSQVSNVVNPWDPKDKDKDKDWDWDQLVSVLSNVLSVCCPVSVHDPVSSVVSSVVSSVSCCVRPVDDTGTTMMMMMMMMTTNHDD/DVVLLVVLQCVLVLCVVVVVVCPVLLVLCVVQDDDDDPVVVVCCCVPPVPQDAQFFEEEECQFLHGPRFRNYAYEYEEQDPVSVVNNVVVCVVVVGDYHYDHDDLLCRVDQFQAGQEYEYEPCCSNDPLLSNLLSVLRRHHAFGKYKYKYKFFFLDPPALNVVLCVLVVHDTDDRDDVVSQVSNVVNPWDPKDKDKDKDWDWDQLVSVLSNVLSVCCPPSVPDPVSSVVSSVVSSVSCCVRPVDDTGTTMMMMMMMMTTNHDD

Solvent-accessible surface area (backbone atoms only — not comparable to full-atom values): 27707 Å² total; per-residue (Å²): 111,65,59,59,43,47,45,36,39,44,47,45,46,43,32,64,73,60,60,54,61,59,68,71,40,42,54,36,37,66,69,37,46,79,70,83,62,70,63,58,56,51,46,36,32,76,75,66,67,41,63,41,72,69,37,38,32,35,23,42,56,20,48,66,49,64,88,63,64,62,63,31,44,31,34,33,27,23,69,52,67,70,38,41,54,54,19,52,57,52,25,63,73,69,71,46,71,64,47,77,42,76,32,43,72,63,62,59,85,64,65,67,48,65,22,48,31,37,37,29,57,70,44,65,72,70,48,59,58,70,48,31,49,49,37,49,53,45,30,29,27,71,63,11,36,40,37,41,34,40,77,31,69,43,48,44,78,88,36,71,55,23,53,53,31,61,75,68,68,52,84,75,61,77,50,72,65,58,64,59,58,52,52,40,45,66,68,55,37,35,76,43,31,35,39,33,40,55,46,74,44,78,29,46,72,66,39,49,52,38,33,56,56,43,58,20,65,48,54,74,67,30,52,72,66,54,47,52,50,47,50,52,52,48,52,51,49,38,56,71,78,49,68,62,76,63,40,73,46,47,27,28,40,24,38,37,39,32,24,34,54,68,131,112,67,61,62,48,46,47,33,46,45,48,43,47,43,37,62,71,60,61,57,63,59,68,71,39,43,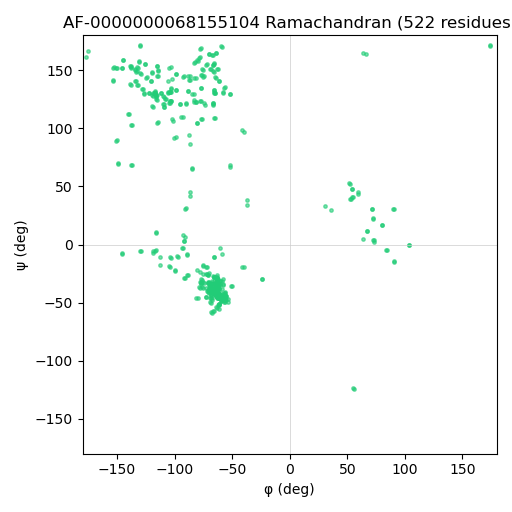53,35,36,65,69,38,46,80,70,83,60,72,64,57,55,52,48,36,31,74,73,65,66,40,61,41,73,70,36,38,32,36,22,42,56,20,48,65,47,62,91,62,66,58,64,32,43,31,34,33,27,22,70,50,67,70,39,43,56,54,20,53,56,51,25,63,75,67,71,47,72,64,49,77,44,78,32,43,70,62,60,58,85,64,66,66,48,64,22,49,32,39,37,28,58,71,44,63,74,73,48,60,59,70,48,32,50,51,37,50,51,46,29,28,27,72,62,10,38,39,38,43,35,39,77,31,68,44,48,44,79,88,36,69,54,24,54,52,32,64,74,67,70,55,84,74,61,76,49,73,66,58,64,58,58,52,52,39,44,66,68,56,36,36,75,44,32,36,40,33,40,53,48,74,44,77,28,47,72,65,40,49,52,39,34,55,56,41,60,21,64,47,51,76,66,28,51,72,66,53,47,51,51,47,51,51,51,48,51,52,48,39,55,70,78,48,68,63,76,65,39,74,44,47,28,27,41,26,37,38,38,31,24,34,54,68,130

Secondary structure (DSSP, 8-state):
-HHHHHHHHHHHHHHHHTT--HHHHHHHHHHHSPPPPHHHHHHHHHHH--S-TT-EEEEET-TT--S--SS-EEEEEES-HHHHHHHHHHHHHHT--EEEEE-BTTB--PPTT-EEEEEEES-GGGS-HHHHHHHHHHHEEEEEEEEEEEEEE---TTSHHHHHHHHHT-----S--HHHHHHHHHTT-EEEEEEEEEEEEEE-HHHHHHHHHHH-HHHHHS-HHHHHHHHHHHHHHHHHH--SSSEEEEEEEEEEEEEPPP-/-HHHHHHHHHHHHHHHHTT--HHHHHHHHHHHSPPPPHHHHHHHHHHH--S-TT-EEEEET-TT--S--SS-EEEEEES-HHHHHHHHHHHHHHT--EEEEE-BTTB--PPTT-EEEEEEES-GGGS-HHHHHHHHHHHEEEEEEEEEEEEEE---TTSHHHHHHHHHT-----S--HHHHHHHHHTT-EEEEEEEEEEEEEE-HHHHHHHHHHH-TTTTTS-HHHHHHHHHHHHHHHHHH--SSSEEEEEEEEEEEEEPPP-